Protein AF-0000000071055817 (afdb_homodimer)

InterPro domains:
  IPR031751 Protein of unknown function DUF4735 [PF15882] (80-366)
  IPR031751 Protein of unknown function DUF4735 [PTHR33539] (13-368)

Structure (mmCIF, N/CA/C/O backbone):
data_AF-0000000071055817-model_v1
#
loop_
_entity.id
_entity.type
_entity.pdbx_description
1 polymer 'Uncharacterized protein'
#
loop_
_atom_site.group_PDB
_atom_site.id
_atom_site.type_symbol
_atom_site.label_atom_id
_atom_site.label_alt_id
_atom_site.label_comp_id
_atom_site.label_asym_id
_atom_site.label_entity_id
_atom_site.label_seq_id
_atom_site.pdbx_PDB_ins_code
_atom_site.Cartn_x
_atom_site.Cartn_y
_atom_site.Cartn_z
_atom_site.occupancy
_atom_site.B_iso_or_equiv
_atom_site.auth_seq_id
_atom_site.auth_comp_id
_atom_site.auth_asym_id
_atom_site.auth_atom_id
_atom_site.pdbx_PDB_model_num
ATOM 1 N N . MET A 1 1 ? -11.992 -54.531 26.328 1 23.17 1 MET A N 1
ATOM 2 C CA . MET A 1 1 ? -11.922 -55.438 25.188 1 23.17 1 MET A CA 1
ATOM 3 C C . MET A 1 1 ? -11.516 -54.688 23.922 1 23.17 1 MET A C 1
ATOM 5 O O . MET A 1 1 ? -12.211 -53.781 23.484 1 23.17 1 MET A O 1
ATOM 9 N N . PHE A 1 2 ? -10.172 -54.469 23.734 1 25.16 2 PHE A N 1
ATOM 10 C CA . PHE A 1 2 ? -9.133 -53.594 23.203 1 25.16 2 PHE A CA 1
ATOM 11 C C . PHE A 1 2 ? -8.953 -53.844 21.703 1 25.16 2 PHE A C 1
ATOM 13 O O . PHE A 1 2 ? -8.266 -54.781 21.297 1 25.16 2 PHE A O 1
ATOM 20 N N . GLY A 1 3 ? -10.148 -53.875 20.969 1 24.45 3 GLY A N 1
ATOM 21 C CA . GLY A 1 3 ? -10.211 -54.312 19.578 1 24.45 3 GLY A CA 1
ATOM 22 C C . GLY A 1 3 ? -9.18 -53.688 18.688 1 24.45 3 GLY A C 1
ATOM 23 O O . GLY A 1 3 ? -8.766 -52.531 18.938 1 24.45 3 GLY A O 1
ATOM 24 N N . GLY A 1 4 ? -8.32 -54.438 17.984 1 23.02 4 GLY A N 1
ATOM 25 C CA . GLY A 1 4 ? -7.145 -54.406 17.125 1 23.02 4 GLY A CA 1
ATOM 26 C C . GLY A 1 4 ? -7.328 -53.562 15.883 1 23.02 4 GLY A C 1
ATOM 27 O O . GLY A 1 4 ? -8.289 -53.75 15.125 1 23.02 4 GLY A O 1
ATOM 28 N N . PHE A 1 5 ? -7.012 -52.188 15.914 1 24.34 5 PHE A N 1
ATOM 29 C CA . PHE A 1 5 ? -7.047 -51.156 14.906 1 24.34 5 PHE A CA 1
ATOM 30 C C . PHE A 1 5 ? -6.184 -51.531 13.711 1 24.34 5 PHE A C 1
ATOM 32 O O . PHE A 1 5 ? -4.961 -51.594 13.812 1 24.34 5 PHE A O 1
ATOM 39 N N . ARG A 1 6 ? -6.641 -52.469 12.758 1 22.75 6 ARG A N 1
ATOM 40 C CA . ARG A 1 6 ? -5.953 -52.969 11.578 1 22.75 6 ARG A CA 1
ATOM 41 C C . ARG A 1 6 ? -5.531 -51.844 10.656 1 22.75 6 ARG A C 1
ATOM 43 O O . ARG A 1 6 ? -6.332 -50.969 10.352 1 22.75 6 ARG A O 1
ATOM 50 N N . VAL A 1 7 ? -4.23 -51.531 10.57 1 23.11 7 VAL A N 1
ATOM 51 C CA . VAL A 1 7 ? -3.373 -50.594 9.844 1 23.11 7 VAL A CA 1
ATOM 52 C C . VAL A 1 7 ? -3.43 -50.906 8.352 1 23.11 7 VAL A C 1
ATOM 54 O O . VAL A 1 7 ? -3.062 -52 7.918 1 23.11 7 VAL A O 1
ATOM 57 N N . CYS A 1 8 ? -4.605 -50.688 7.676 1 22.11 8 CYS A N 1
ATOM 58 C CA . CYS A 1 8 ? -4.715 -51.062 6.273 1 22.11 8 CYS A CA 1
ATOM 59 C C . CYS A 1 8 ? -3.592 -50.469 5.445 1 22.11 8 CYS A C 1
ATOM 61 O O . CYS A 1 8 ? -3.318 -49.25 5.555 1 22.11 8 CYS A O 1
ATOM 63 N N . PRO A 1 9 ? -2.605 -51.25 4.922 1 22.38 9 PRO A N 1
ATOM 64 C CA . PRO A 1 9 ? -1.41 -50.938 4.141 1 22.38 9 PRO A CA 1
ATOM 65 C C . PRO A 1 9 ? -1.743 -50.312 2.791 1 22.38 9 PRO A C 1
ATOM 67 O O . PRO A 1 9 ? -2.326 -50.969 1.926 1 22.38 9 PRO A O 1
ATOM 70 N N . PHE A 1 10 ? -2.572 -49.25 2.652 1 22.31 10 PHE A N 1
ATOM 71 C CA . PHE A 1 10 ? -3.031 -48.844 1.332 1 22.31 10 PHE A CA 1
ATOM 72 C C . PHE A 1 10 ? -1.854 -48.438 0.444 1 22.31 10 PHE A C 1
ATOM 74 O O . PHE A 1 10 ? -1.043 -47.594 0.815 1 22.31 10 PHE A O 1
ATOM 81 N N . ARG A 1 11 ? -1.288 -49.375 -0.428 1 20.69 11 ARG A N 1
ATOM 82 C CA . ARG A 1 11 ? -0.25 -49.25 -1.448 1 20.69 11 ARG A CA 1
ATOM 83 C C . ARG A 1 11 ? -0.652 -48.281 -2.531 1 20.69 11 ARG A C 1
ATOM 85 O O . ARG A 1 11 ? -1.635 -48.5 -3.246 1 20.69 11 ARG A O 1
ATOM 92 N N . PHE A 1 12 ? -0.725 -46.969 -2.326 1 21.2 12 PHE A N 1
ATOM 93 C CA . PHE A 1 12 ? -1.129 -45.969 -3.293 1 21.2 12 PHE A CA 1
ATOM 94 C C . PHE A 1 12 ? -0.151 -45.906 -4.461 1 21.2 12 PHE A C 1
ATOM 96 O O . PHE A 1 12 ? 1.01 -45.531 -4.285 1 21.2 12 PHE A O 1
ATOM 103 N N . LEU A 1 13 ? -0.209 -46.781 -5.531 1 19.81 13 LEU A N 1
ATOM 104 C CA . LEU A 1 13 ? 0.629 -46.781 -6.727 1 19.81 13 LEU A CA 1
ATOM 105 C C . LEU A 1 13 ? 0.339 -45.562 -7.594 1 19.81 13 LEU A C 1
ATOM 107 O O . LEU A 1 13 ? -0.681 -45.5 -8.281 1 19.81 13 LEU A O 1
ATOM 111 N N . VAL A 1 14 ? 0.156 -44.406 -7.168 1 21.75 14 VAL A N 1
ATOM 112 C CA . VAL A 1 14 ? -0.177 -43.312 -8.094 1 21.75 14 VAL A CA 1
ATOM 113 C C . VAL A 1 14 ? 0.923 -43.188 -9.141 1 21.75 14 VAL A C 1
ATOM 115 O O . VAL A 1 14 ? 2.078 -42.906 -8.805 1 21.75 14 VAL A O 1
ATOM 118 N N . CYS A 1 15 ? 0.878 -43.938 -10.266 1 19.73 15 CYS A N 1
ATOM 119 C CA . CYS A 1 15 ? 1.77 -43.906 -11.422 1 19.73 15 CYS A CA 1
ATOM 120 C C . CYS A 1 15 ? 1.928 -42.5 -11.969 1 19.73 15 CYS A C 1
ATOM 122 O O . CYS A 1 15 ? 0.955 -41.75 -12.039 1 19.73 15 CYS A O 1
ATOM 124 N N . LEU A 1 16 ? 3.137 -41.875 -12.086 1 24.98 16 LEU A N 1
ATOM 125 C CA . LEU A 1 16 ? 3.947 -40.75 -12.555 1 24.98 16 LEU A CA 1
ATOM 126 C C . LEU A 1 16 ? 3.773 -40.562 -14.062 1 24.98 16 LEU A C 1
ATOM 128 O O . LEU A 1 16 ? 4.387 -41.25 -14.859 1 24.98 16 LEU A O 1
ATOM 132 N N . PHE A 1 17 ? 2.516 -40.5 -14.633 1 23.92 17 PHE A N 1
ATOM 133 C CA . PHE A 1 17 ? 2.543 -40.5 -16.094 1 23.92 17 PHE A CA 1
ATOM 134 C C . PHE A 1 17 ? 3.025 -39.125 -16.594 1 23.92 17 PHE A C 1
ATOM 136 O O . PHE A 1 17 ? 2.303 -38.125 -16.516 1 23.92 17 PHE A O 1
ATOM 143 N N . CYS A 1 18 ? 4.258 -38.656 -16.5 1 26.16 18 CYS A N 1
ATOM 144 C CA . CYS A 1 18 ? 4.781 -37.562 -17.297 1 26.16 18 CYS A CA 1
ATOM 145 C C . CYS A 1 18 ? 4.398 -37.719 -18.766 1 26.16 18 CYS A C 1
ATOM 147 O O . CYS A 1 18 ? 4.465 -38.844 -19.312 1 26.16 18 CYS A O 1
ATOM 149 N N . VAL A 1 19 ? 3.498 -37.125 -19.281 1 28.31 19 VAL A N 1
ATOM 150 C CA . VAL A 1 19 ? 3.074 -37.125 -20.688 1 28.31 19 VAL A CA 1
ATOM 151 C C . VAL A 1 19 ? 4.289 -37.312 -21.594 1 28.31 19 VAL A C 1
ATOM 153 O O . VAL A 1 19 ? 5.16 -36.469 -21.656 1 28.31 19 VAL A O 1
ATOM 156 N N . VAL A 1 20 ? 4.777 -38.594 -21.594 1 26.92 20 VAL A N 1
ATOM 157 C CA . VAL A 1 20 ? 5.746 -38.844 -22.656 1 26.92 20 VAL A CA 1
ATOM 158 C C . VAL A 1 20 ? 5.082 -38.688 -24.016 1 26.92 20 VAL A C 1
ATOM 160 O O . VAL A 1 20 ? 4.219 -39.469 -24.406 1 26.92 20 VAL A O 1
ATOM 163 N N . LEU A 1 21 ? 4.773 -37.469 -24.438 1 27.97 21 LEU A N 1
ATOM 164 C CA . LEU A 1 21 ? 4.398 -37.312 -25.828 1 27.97 21 LEU A CA 1
ATOM 165 C C . LEU A 1 21 ? 5.324 -38.094 -26.75 1 27.97 21 LEU A C 1
ATOM 167 O O . LEU A 1 21 ? 6.516 -38.219 -26.469 1 27.97 21 LEU A O 1
ATOM 171 N N . SER A 1 22 ? 4.848 -39.188 -27.328 1 24.48 22 SER A N 1
ATOM 172 C CA . SER A 1 22 ? 5.559 -40 -28.328 1 24.48 22 SER A CA 1
ATOM 173 C C . SER A 1 22 ? 6.426 -39.125 -29.234 1 24.48 22 SER A C 1
ATOM 175 O O . SER A 1 22 ? 6.066 -38 -29.531 1 24.48 22 SER A O 1
ATOM 177 N N . PRO A 1 23 ? 7.684 -39.594 -29.422 1 26.95 23 PRO A N 1
ATOM 178 C CA . PRO A 1 23 ? 8.742 -38.906 -30.188 1 26.95 23 PRO A CA 1
ATOM 179 C C . PRO A 1 23 ? 8.32 -38.594 -31.609 1 26.95 23 PRO A C 1
ATOM 181 O O . PRO A 1 23 ? 9.172 -38.406 -32.5 1 26.95 23 PRO A O 1
ATOM 184 N N . LYS A 1 24 ? 7.035 -38.594 -32 1 29.42 24 LYS A N 1
ATOM 185 C CA . LYS A 1 24 ? 7.016 -38.5 -33.438 1 29.42 24 LYS A CA 1
ATOM 186 C C . LYS A 1 24 ? 8.062 -37.531 -33.969 1 29.42 24 LYS A C 1
ATOM 188 O O . LYS A 1 24 ? 8.68 -36.781 -33.188 1 29.42 24 LYS A O 1
ATOM 193 N N . GLN A 1 25 ? 7.777 -37.094 -35.312 1 24.98 25 GLN A N 1
ATOM 194 C CA . GLN A 1 25 ? 8.609 -36.406 -36.312 1 24.98 25 GLN A CA 1
ATOM 195 C C . GLN A 1 25 ? 9.125 -35.062 -35.781 1 24.98 25 GLN A C 1
ATOM 197 O O . GLN A 1 25 ? 8.391 -34.344 -35.125 1 24.98 25 GLN A O 1
ATOM 202 N N . LEU A 1 26 ? 10.461 -35.062 -35.562 1 23.31 26 LEU A N 1
ATOM 203 C CA . LEU A 1 26 ? 11.242 -33.844 -35.375 1 23.31 26 LEU A CA 1
ATOM 204 C C . LEU A 1 26 ? 10.688 -32.719 -36.219 1 23.31 26 LEU A C 1
ATOM 206 O O . LEU A 1 26 ? 10.867 -32.688 -37.438 1 23.31 26 LEU A O 1
ATOM 210 N N . VAL A 1 27 ? 9.461 -32.5 -36.094 1 22.73 27 VAL A N 1
ATOM 211 C CA . VAL A 1 27 ? 9.164 -31.328 -36.906 1 22.73 27 VAL A CA 1
ATOM 212 C C . VAL A 1 27 ? 10.156 -30.219 -36.562 1 22.73 27 VAL A C 1
ATOM 214 O O . VAL A 1 27 ? 10.258 -29.797 -35.406 1 22.73 27 VAL A O 1
ATOM 217 N N . VAL A 1 28 ? 11.312 -30.25 -37.25 1 22.22 28 VAL A N 1
ATOM 218 C CA . VAL A 1 28 ? 12.164 -29.062 -37.344 1 22.22 28 VAL A CA 1
ATOM 219 C C . VAL A 1 28 ? 11.305 -27.812 -37.469 1 22.22 28 VAL A C 1
ATOM 221 O O . VAL A 1 28 ? 10.695 -27.578 -38.5 1 22.22 28 VAL A O 1
ATOM 224 N N . ALA A 1 29 ? 10.539 -27.656 -36.531 1 24.8 29 ALA A N 1
ATOM 225 C CA . ALA A 1 29 ? 9.93 -26.328 -36.656 1 24.8 29 ALA A CA 1
ATOM 226 C C . ALA A 1 29 ? 10.977 -25.281 -37 1 24.8 29 ALA A C 1
ATOM 228 O O . ALA A 1 29 ? 11.953 -25.078 -36.281 1 24.8 29 ALA A O 1
ATOM 229 N N . HIS A 1 30 ? 11.32 -25.203 -38.281 1 24.94 30 HIS A N 1
ATOM 230 C CA . HIS A 1 30 ? 12 -24 -38.75 1 24.94 30 HIS A CA 1
ATOM 231 C C . HIS A 1 30 ? 11.477 -22.766 -38 1 24.94 30 HIS A C 1
ATOM 233 O O . HIS A 1 30 ? 10.336 -22.359 -38.219 1 24.94 30 HIS A O 1
ATOM 239 N N . TRP A 1 31 ? 11.82 -22.844 -36.75 1 23.92 31 TRP A N 1
ATOM 240 C CA . TRP A 1 31 ? 11.562 -21.578 -36.094 1 23.92 31 TRP A CA 1
ATOM 241 C C . TRP A 1 31 ? 11.938 -20.406 -37 1 23.92 31 TRP A C 1
ATOM 243 O O . TRP A 1 31 ? 13.086 -20.297 -37.438 1 23.92 31 TRP A O 1
ATOM 253 N N . GLN A 1 32 ? 11.125 -20.203 -37.969 1 23.27 32 GLN A N 1
ATOM 254 C CA . GLN A 1 32 ? 11.352 -18.922 -38.656 1 23.27 32 GLN A CA 1
ATOM 255 C C . GLN A 1 32 ? 11.867 -17.859 -37.688 1 23.27 32 GLN A C 1
ATOM 257 O O . GLN A 1 32 ? 11.539 -17.891 -36.469 1 23.27 32 GLN A O 1
ATOM 262 N N . GLU A 1 33 ? 13.023 -17.344 -38 1 24.67 33 GLU A N 1
ATOM 263 C CA . GLU A 1 33 ? 13.617 -16.156 -37.406 1 24.67 33 GLU A CA 1
ATOM 264 C C . GLU A 1 33 ? 12.555 -15.289 -36.719 1 24.67 33 GLU A C 1
ATOM 266 O O . GLU A 1 33 ? 11.531 -14.969 -37.344 1 24.67 33 GLU A O 1
ATOM 271 N N . SER A 1 34 ? 12.43 -15.562 -35.531 1 23.88 34 SER A N 1
ATOM 272 C CA . SER A 1 34 ? 11.633 -14.594 -34.781 1 23.88 34 SER A CA 1
ATOM 273 C C . SER A 1 34 ? 11.836 -13.18 -35.312 1 23.88 34 SER A C 1
ATOM 275 O O . SER A 1 34 ? 12.969 -12.711 -35.406 1 23.88 34 SER A O 1
ATOM 277 N N . VAL A 1 35 ? 11.141 -12.844 -36.25 1 24.98 35 VAL A N 1
ATOM 278 C CA . VAL A 1 35 ? 11.141 -11.438 -36.656 1 24.98 35 VAL A CA 1
ATOM 279 C C . VAL A 1 35 ? 11.25 -10.547 -35.438 1 24.98 35 VAL A C 1
ATOM 281 O O . VAL A 1 35 ? 10.375 -10.562 -34.562 1 24.98 35 VAL A O 1
ATOM 284 N N . LEU A 1 36 ? 12.453 -10.367 -34.906 1 25.12 36 LEU A N 1
ATOM 285 C CA . LEU A 1 36 ? 12.68 -9.172 -34.094 1 25.12 36 LEU A CA 1
ATOM 286 C C . LEU A 1 36 ? 11.766 -8.031 -34.531 1 25.12 36 LEU A C 1
ATOM 288 O O . LEU A 1 36 ? 11.992 -7.414 -35.562 1 25.12 36 LEU A O 1
ATOM 292 N N . VAL A 1 37 ? 10.57 -8.289 -34.375 1 26.62 37 VAL A N 1
ATOM 293 C CA . VAL A 1 37 ? 9.867 -7.039 -34.625 1 26.62 37 VAL A CA 1
ATOM 294 C C . VAL A 1 37 ? 10.484 -5.914 -33.812 1 26.62 37 VAL A C 1
ATOM 296 O O . VAL A 1 37 ? 10.414 -5.926 -32.594 1 26.62 37 VAL A O 1
ATOM 299 N N . THR A 1 38 ? 11.695 -5.598 -34.062 1 27.77 38 THR A N 1
ATOM 300 C CA . THR A 1 38 ? 12.055 -4.242 -33.656 1 27.77 38 THR A CA 1
ATOM 301 C C . THR A 1 38 ? 10.828 -3.334 -33.656 1 27.77 38 THR A C 1
ATOM 303 O O . THR A 1 38 ? 10.266 -3.055 -34.719 1 27.77 38 THR A O 1
ATOM 306 N N . VAL A 1 39 ? 10.109 -3.512 -32.625 1 28.64 39 VAL A N 1
ATOM 307 C CA . VAL A 1 39 ? 9.062 -2.496 -32.594 1 28.64 39 VAL A CA 1
ATOM 308 C C . VAL A 1 39 ? 9.688 -1.108 -32.719 1 28.64 39 VAL A C 1
ATOM 310 O O . VAL A 1 39 ? 10.391 -0.647 -31.828 1 28.64 39 VAL A O 1
ATOM 313 N N . GLU A 1 40 ? 10.406 -0.858 -33.719 1 30.83 40 GLU A N 1
ATOM 314 C CA . GLU A 1 40 ? 10.555 0.565 -34 1 30.83 40 GLU A CA 1
ATOM 315 C C . GLU A 1 40 ? 9.344 1.358 -33.531 1 30.83 40 GLU A C 1
ATOM 317 O O . GLU A 1 40 ? 8.211 0.879 -33.594 1 30.83 40 GLU A O 1
ATOM 322 N N . PRO A 1 41 ? 9.469 2.254 -32.625 1 37.31 41 PRO A N 1
ATOM 323 C CA . PRO A 1 41 ? 8.344 3.158 -32.375 1 37.31 41 PRO A CA 1
ATOM 324 C C . PRO A 1 41 ? 7.418 3.303 -33.594 1 37.31 41 PRO A C 1
ATOM 326 O O . PRO A 1 41 ? 6.758 4.332 -33.75 1 37.31 41 PRO A O 1
ATOM 329 N N . GLN A 1 42 ? 7.559 2.424 -34.562 1 35.88 42 GLN A N 1
ATOM 330 C CA . GLN A 1 42 ? 6.93 2.59 -35.875 1 35.88 42 GLN A CA 1
ATOM 331 C C . GLN A 1 42 ? 5.414 2.701 -35.75 1 35.88 42 GLN A C 1
ATOM 333 O O . GLN A 1 42 ? 4.84 2.291 -34.719 1 35.88 42 GLN A O 1
ATOM 338 N N . ASN A 1 43 ? 4.637 2.912 -36.875 1 42.41 43 ASN A N 1
ATOM 339 C CA . ASN A 1 43 ? 3.264 3.107 -37.312 1 42.41 43 ASN A CA 1
ATOM 340 C C . ASN A 1 43 ? 2.371 1.938 -36.938 1 42.41 43 ASN A C 1
ATOM 342 O O . ASN A 1 43 ? 2.234 0.97 -37.688 1 42.41 43 ASN A O 1
ATOM 346 N N . THR A 1 44 ? 2.42 1.597 -35.688 1 56.34 44 THR A N 1
ATOM 347 C CA . THR A 1 44 ? 1.383 0.623 -35.344 1 56.34 44 THR A CA 1
ATOM 348 C C . THR A 1 44 ? 0.07 0.977 -36.062 1 56.34 44 THR A C 1
ATOM 350 O O . THR A 1 44 ? -0.433 2.094 -35.906 1 56.34 44 THR A O 1
ATOM 353 N N . PRO A 1 45 ? -0.357 0.204 -36.969 1 67.88 45 PRO A N 1
ATOM 354 C CA . PRO A 1 45 ? -1.565 0.573 -37.688 1 67.88 45 PRO A CA 1
ATOM 355 C C . PRO A 1 45 ? -2.766 0.82 -36.781 1 67.88 45 PRO A C 1
ATOM 357 O O . PRO A 1 45 ? -2.865 0.218 -35.719 1 67.88 45 PRO A O 1
ATOM 360 N N . VAL A 1 46 ? -3.473 1.727 -37 1 68 46 VAL A N 1
ATOM 361 C CA . VAL A 1 46 ? -4.684 2.17 -36.344 1 68 46 VAL A CA 1
ATOM 362 C C . VAL A 1 46 ? -5.562 0.966 -36 1 68 46 VAL A C 1
ATOM 364 O O . VAL A 1 46 ? -6.059 0.842 -34.875 1 68 46 VAL A O 1
ATOM 367 N N . PRO A 1 47 ? -5.484 -0.002 -36.875 1 79.88 47 PRO A N 1
ATOM 368 C CA . PRO A 1 47 ? -6.348 -1.146 -36.562 1 79.88 47 PRO A CA 1
ATOM 369 C C . PRO A 1 47 ? -5.84 -1.978 -35.406 1 79.88 47 PRO A C 1
ATOM 371 O O . PRO A 1 47 ? -6.637 -2.525 -34.625 1 79.88 47 PRO A O 1
ATOM 374 N N . TYR A 1 48 ? -4.57 -1.976 -35.188 1 83.5 48 TYR A N 1
ATOM 375 C CA . TYR A 1 48 ? -3.992 -2.76 -34.094 1 83.5 48 TYR A CA 1
ATOM 376 C C . TYR A 1 48 ? -4.281 -2.117 -32.75 1 83.5 48 TYR A C 1
ATOM 378 O O . TYR A 1 48 ? -4.695 -2.797 -31.812 1 83.5 48 TYR A O 1
ATOM 386 N N . LEU A 1 49 ? -4.18 -0.868 -32.719 1 86.38 49 LEU A N 1
ATOM 387 C CA . LEU A 1 49 ? -4.406 -0.162 -31.453 1 86.38 49 LEU A CA 1
ATOM 388 C C . LEU A 1 49 ? -5.879 -0.22 -31.062 1 86.38 49 LEU A C 1
ATOM 390 O O . LEU A 1 49 ? -6.203 -0.303 -29.875 1 86.38 49 LEU A O 1
ATOM 394 N N . ASP A 1 50 ? -6.684 -0.204 -32 1 89.81 50 ASP A N 1
ATOM 395 C CA . ASP A 1 50 ? -8.109 -0.328 -31.719 1 89.81 50 ASP A CA 1
ATOM 396 C C . ASP A 1 50 ? -8.445 -1.718 -31.188 1 89.81 50 ASP A C 1
ATOM 398 O O . ASP A 1 50 ? -9.273 -1.857 -30.281 1 89.81 50 ASP A O 1
ATOM 402 N N . HIS A 1 51 ? -7.789 -2.643 -31.812 1 92.06 51 HIS A N 1
ATOM 403 C CA . HIS A 1 51 ? -7.984 -4.004 -31.312 1 92.06 51 HIS A CA 1
ATOM 404 C C . HIS A 1 51 ? -7.52 -4.141 -29.875 1 92.06 51 HIS A C 1
ATOM 406 O O . HIS A 1 51 ? -8.188 -4.781 -29.062 1 92.06 51 HIS A O 1
ATOM 412 N N . ILE A 1 52 ? -6.461 -3.547 -29.531 1 93.94 52 ILE A N 1
ATOM 413 C CA . ILE A 1 52 ? -5.922 -3.58 -28.172 1 93.94 52 ILE A CA 1
ATOM 414 C C . ILE A 1 52 ? -6.891 -2.891 -27.219 1 93.94 52 ILE A C 1
ATOM 416 O O . ILE A 1 52 ? -7.105 -3.359 -26.094 1 93.94 52 ILE A O 1
ATOM 420 N N . LYS A 1 53 ? -7.48 -1.839 -27.656 1 94.38 53 LYS A N 1
ATOM 421 C CA . LYS A 1 53 ? -8.445 -1.132 -26.812 1 94.38 53 LYS A CA 1
ATOM 422 C C . LYS A 1 53 ? -9.664 -2.004 -26.516 1 94.38 53 LYS A C 1
ATOM 424 O O . LYS A 1 53 ? -10.164 -2.023 -25.391 1 94.38 53 LYS A O 1
ATOM 429 N N . ASP A 1 54 ? -10.078 -2.717 -27.531 1 95.25 54 ASP A N 1
ATOM 430 C CA . ASP A 1 54 ? -11.203 -3.629 -27.328 1 95.25 54 ASP A CA 1
ATOM 431 C C . ASP A 1 54 ? -10.852 -4.734 -26.344 1 95.25 54 ASP A C 1
ATOM 433 O O . ASP A 1 54 ? -11.656 -5.07 -25.469 1 95.25 54 ASP A O 1
ATOM 437 N N . LEU A 1 55 ? -9.68 -5.23 -26.516 1 96.44 55 LEU A N 1
ATOM 438 C CA . LEU A 1 55 ? -9.234 -6.301 -25.625 1 96.44 55 LEU A CA 1
ATOM 439 C C . LEU A 1 55 ? -9.031 -5.777 -24.219 1 96.44 55 LEU A C 1
ATOM 441 O O . LEU A 1 55 ? -9.266 -6.5 -23.234 1 96.44 55 LEU A O 1
ATOM 445 N N . LEU A 1 56 ? -8.617 -4.578 -24.125 1 97.38 56 LEU A N 1
ATOM 446 C CA . LEU A 1 56 ? -8.469 -3.951 -22.828 1 97.38 56 LEU A CA 1
ATOM 447 C C . LEU A 1 56 ? -9.805 -3.881 -22.094 1 97.38 56 LEU A C 1
ATOM 449 O O . LEU A 1 56 ? -9.898 -4.238 -20.922 1 97.38 56 LEU A O 1
ATOM 453 N N . ASN A 1 57 ? -10.82 -3.475 -22.797 1 96.75 57 ASN A N 1
ATOM 454 C CA . ASN A 1 57 ? -12.148 -3.422 -22.203 1 96.75 57 ASN A CA 1
ATOM 455 C C . ASN A 1 57 ? -12.641 -4.812 -21.797 1 96.75 57 ASN A C 1
ATOM 457 O O . ASN A 1 57 ? -13.227 -4.988 -20.734 1 96.75 57 ASN A O 1
ATOM 461 N N . ALA A 1 58 ? -12.367 -5.75 -22.656 1 97.56 58 ALA A N 1
ATOM 462 C CA . ALA A 1 58 ? -12.805 -7.117 -22.391 1 97.56 58 ALA A CA 1
ATOM 463 C C . ALA A 1 58 ? -12.117 -7.688 -21.156 1 97.56 58 ALA A C 1
ATOM 465 O O . ALA A 1 58 ? -12.75 -8.367 -20.344 1 97.56 58 ALA A O 1
ATOM 466 N N . VAL A 1 59 ? -10.844 -7.445 -21.078 1 98.38 59 VAL A N 1
ATOM 467 C CA . VAL A 1 59 ? -10.109 -8.016 -19.953 1 98.38 59 VAL A CA 1
ATOM 468 C C . VAL A 1 59 ? -10.508 -7.309 -18.672 1 98.38 59 VAL A C 1
ATOM 470 O O . VAL A 1 59 ? -10.578 -7.934 -17.609 1 98.38 59 VAL A O 1
ATOM 473 N N . ILE A 1 60 ? -10.781 -6.039 -18.672 1 98.25 60 ILE A N 1
ATOM 474 C CA . ILE A 1 60 ? -11.266 -5.301 -17.516 1 98.25 60 ILE A CA 1
ATOM 475 C C . ILE A 1 60 ? -12.594 -5.902 -17.031 1 98.25 60 ILE A C 1
ATOM 477 O O . ILE A 1 60 ? -12.781 -6.141 -15.844 1 98.25 60 ILE A O 1
ATOM 481 N N . ASP A 1 61 ? -13.43 -6.164 -17.953 1 97.88 61 ASP A N 1
ATOM 482 C CA . ASP A 1 61 ? -14.711 -6.789 -17.641 1 97.88 61 ASP A CA 1
ATOM 483 C C . ASP A 1 61 ? -14.5 -8.172 -17.016 1 97.88 61 ASP A C 1
ATOM 485 O O . ASP A 1 61 ? -15.164 -8.523 -16.031 1 97.88 61 ASP A O 1
ATOM 489 N N . GLY A 1 62 ? -13.617 -8.961 -17.609 1 98.19 62 GLY A N 1
ATOM 490 C CA . GLY A 1 62 ? -13.32 -10.273 -17.078 1 98.19 62 GLY A CA 1
ATOM 491 C C . GLY A 1 62 ? -12.797 -10.234 -15.656 1 98.19 62 GLY A C 1
ATOM 492 O O . GLY A 1 62 ? -13.227 -11.023 -14.805 1 98.19 62 GLY A O 1
ATOM 493 N N . ILE A 1 63 ? -11.906 -9.32 -15.367 1 98.62 63 ILE A N 1
ATOM 494 C CA . ILE A 1 63 ? -11.328 -9.156 -14.039 1 98.62 63 ILE A CA 1
ATOM 495 C C . ILE A 1 63 ? -12.414 -8.75 -13.047 1 98.62 63 ILE A C 1
ATOM 497 O O . ILE A 1 63 ? -12.508 -9.312 -11.953 1 98.62 63 ILE A O 1
ATOM 501 N N . GLU A 1 64 ? -13.234 -7.824 -13.438 1 97.75 64 GLU A N 1
ATOM 502 C CA . GLU A 1 64 ? -14.305 -7.348 -12.562 1 97.75 64 GLU A CA 1
ATOM 503 C C . GLU A 1 64 ? -15.281 -8.469 -12.227 1 97.75 64 GLU A C 1
ATOM 505 O O . GLU A 1 64 ? -15.711 -8.594 -11.078 1 97.75 64 GLU A O 1
ATOM 510 N N . ARG A 1 65 ? -15.625 -9.266 -13.156 1 97.19 65 ARG A N 1
ATOM 511 C CA . ARG A 1 65 ? -16.547 -10.375 -12.922 1 97.19 65 ARG A CA 1
ATOM 512 C C . ARG A 1 65 ? -15.938 -11.391 -11.961 1 97.19 65 ARG A C 1
ATOM 514 O O . ARG A 1 65 ? -16.625 -11.906 -11.078 1 97.19 65 ARG A O 1
ATOM 521 N N . THR A 1 66 ? -14.695 -11.664 -12.172 1 97.06 66 THR A N 1
ATOM 522 C CA . THR A 1 66 ? -14.031 -12.617 -11.289 1 97.06 66 THR A CA 1
ATOM 523 C C . THR A 1 66 ? -13.969 -12.078 -9.867 1 97.06 66 THR A C 1
ATOM 525 O O . THR A 1 66 ? -14.266 -12.789 -8.906 1 97.06 66 THR A O 1
ATOM 528 N N . LEU A 1 67 ? -13.586 -10.852 -9.695 1 97.5 67 LEU A N 1
ATOM 529 C CA . LEU A 1 67 ? -13.492 -10.25 -8.367 1 97.5 67 LEU A CA 1
ATOM 530 C C . LEU A 1 67 ? -14.859 -10.203 -7.695 1 97.5 67 LEU A C 1
ATOM 532 O O . LEU A 1 67 ? -14.977 -10.469 -6.496 1 97.5 67 LEU A O 1
ATOM 536 N N . THR A 1 68 ? -15.852 -9.82 -8.43 1 96.5 68 THR A N 1
ATOM 537 C CA . THR A 1 68 ? -17.203 -9.781 -7.895 1 96.5 68 THR A CA 1
ATOM 538 C C . THR A 1 68 ? -17.641 -11.172 -7.438 1 96.5 68 THR A C 1
ATOM 540 O O . THR A 1 68 ? -18.234 -11.32 -6.367 1 96.5 68 THR A O 1
ATOM 543 N N . PHE A 1 69 ? -17.359 -12.18 -8.227 1 95.44 69 PHE A N 1
ATOM 544 C CA . PHE A 1 69 ? -17.672 -13.555 -7.859 1 95.44 69 PHE A CA 1
ATOM 545 C C . PHE A 1 69 ? -16.984 -13.938 -6.551 1 95.44 69 PHE A C 1
ATOM 547 O O . PHE A 1 69 ? -17.609 -14.5 -5.652 1 95.44 69 PHE A O 1
ATOM 554 N N . LEU A 1 70 ? -15.711 -13.656 -6.477 1 94.56 70 LEU A N 1
ATOM 555 C CA . LEU A 1 70 ? -14.945 -14.008 -5.285 1 94.56 70 LEU A CA 1
ATOM 556 C C . LEU A 1 70 ? -15.492 -13.281 -4.059 1 94.56 70 LEU A C 1
ATOM 558 O O . LEU A 1 70 ? -15.578 -13.867 -2.975 1 94.56 70 LEU A O 1
ATOM 562 N N . LEU A 1 71 ? -15.812 -12.055 -4.219 1 95.06 71 LEU A N 1
ATOM 563 C CA . LEU A 1 71 ? -16.344 -11.281 -3.105 1 95.06 71 LEU A CA 1
ATOM 564 C C . LEU A 1 71 ? -17.672 -11.859 -2.625 1 95.06 71 LEU A C 1
ATOM 566 O O . LEU A 1 71 ? -17.891 -11.977 -1.419 1 95.06 71 LEU A O 1
ATOM 570 N N . ASN A 1 72 ? -18.516 -12.242 -3.545 1 93.25 72 ASN A N 1
ATOM 571 C CA . ASN A 1 72 ? -19.828 -12.797 -3.211 1 93.25 72 ASN A CA 1
ATOM 572 C C . ASN A 1 72 ? -19.703 -14.164 -2.551 1 93.25 72 ASN A C 1
ATOM 574 O O . ASN A 1 72 ? -20.625 -14.625 -1.881 1 93.25 72 ASN A O 1
ATOM 578 N N . ASN A 1 73 ? -18.594 -14.836 -2.76 1 91.62 73 ASN A N 1
ATOM 579 C CA . ASN A 1 73 ? -18.375 -16.172 -2.211 1 91.62 73 ASN A CA 1
ATOM 580 C C . ASN A 1 73 ? -17.172 -16.203 -1.276 1 91.62 73 ASN A C 1
ATOM 582 O O . ASN A 1 73 ? -16.469 -17.219 -1.21 1 91.62 73 ASN A O 1
ATOM 586 N N . VAL A 1 74 ? -16.906 -15.172 -0.618 1 91.06 74 VAL A N 1
ATOM 587 C CA . VAL A 1 74 ? -15.68 -14.992 0.145 1 91.06 74 VAL A CA 1
ATOM 588 C C . VAL A 1 74 ? -15.617 -16.016 1.28 1 91.06 74 VAL A C 1
ATOM 590 O O . VAL A 1 74 ? -14.531 -16.453 1.672 1 91.06 74 VAL A O 1
ATOM 593 N N . ASN A 1 75 ? -16.703 -16.484 1.771 1 88.25 75 ASN A N 1
ATOM 594 C CA . ASN A 1 75 ? -16.734 -17.438 2.881 1 88.25 75 ASN A CA 1
ATOM 595 C C . ASN A 1 75 ? -16.266 -18.812 2.443 1 88.25 75 ASN A C 1
ATOM 597 O O . ASN A 1 75 ? -15.977 -19.672 3.283 1 88.25 75 ASN A O 1
ATOM 601 N N . GLU A 1 76 ? -16.172 -18.984 1.163 1 83.81 76 GLU A N 1
ATOM 602 C CA . GLU A 1 76 ? -15.805 -20.297 0.64 1 83.81 76 GLU A CA 1
ATOM 603 C C . GLU A 1 76 ? -14.398 -20.281 0.051 1 83.81 76 GLU A C 1
ATOM 605 O O . GLU A 1 76 ? -13.914 -21.297 -0.442 1 83.81 76 GLU A O 1
ATOM 610 N N . ILE A 1 77 ? -13.797 -19.188 0.152 1 80.75 77 ILE A N 1
ATOM 611 C CA . ILE A 1 77 ? -12.508 -19.109 -0.515 1 80.75 77 ILE A CA 1
ATOM 612 C C . ILE A 1 77 ? -11.398 -19.484 0.465 1 80.75 77 ILE A C 1
ATOM 614 O O . ILE A 1 77 ? -11.586 -19.406 1.682 1 80.75 77 ILE A O 1
ATOM 618 N N . ASN A 1 78 ? -10.344 -20.062 -0.117 1 79.88 78 ASN A N 1
ATOM 619 C CA . ASN A 1 78 ? -9.125 -20.328 0.643 1 79.88 78 ASN A CA 1
ATOM 620 C C . ASN A 1 78 ? -8.047 -19.281 0.353 1 79.88 78 ASN A C 1
ATOM 622 O O . ASN A 1 78 ? -8.32 -18.25 -0.247 1 79.88 78 ASN A O 1
ATOM 626 N N . LEU A 1 79 ? -6.902 -19.531 0.893 1 77.81 79 LEU A N 1
ATOM 627 C CA . LEU A 1 79 ? -5.812 -18.578 0.772 1 77.81 79 LEU A CA 1
ATOM 628 C C . LEU A 1 79 ? -5.477 -18.312 -0.692 1 77.81 79 LEU A C 1
ATOM 630 O O . LEU A 1 79 ? -5.16 -17.188 -1.07 1 77.81 79 LEU A O 1
ATOM 634 N N . ASP A 1 80 ? -5.598 -19.297 -1.554 1 76.62 80 ASP A N 1
ATOM 635 C CA . ASP A 1 80 ? -5.328 -19.156 -2.982 1 76.62 80 ASP A CA 1
ATOM 636 C C . ASP A 1 80 ? -6.27 -18.141 -3.619 1 76.62 80 ASP A C 1
ATOM 638 O O . ASP A 1 80 ? -5.863 -17.375 -4.504 1 76.62 80 ASP A O 1
ATOM 642 N N . GLY A 1 81 ? -7.395 -18.188 -3.029 1 82.06 81 GLY A N 1
ATOM 643 C CA . GLY A 1 81 ? -8.398 -17.281 -3.566 1 82.06 81 GLY A CA 1
ATOM 644 C C . GLY A 1 81 ? -8.125 -15.82 -3.258 1 82.06 81 GLY A C 1
ATOM 645 O O . GLY A 1 81 ? -8.711 -14.93 -3.871 1 82.06 81 GLY A O 1
ATOM 646 N N . ILE A 1 82 ? -7.156 -15.617 -2.357 1 90.19 82 ILE A N 1
ATOM 647 C CA . ILE A 1 82 ? -6.895 -14.25 -1.939 1 90.19 82 ILE A CA 1
ATOM 648 C C . ILE A 1 82 ? -5.641 -13.727 -2.639 1 90.19 82 ILE A C 1
ATOM 650 O O . ILE A 1 82 ? -5.492 -12.523 -2.842 1 90.19 82 ILE A O 1
ATOM 654 N N . ILE A 1 83 ? -4.797 -14.594 -3.086 1 89.5 83 ILE A N 1
ATOM 655 C CA . ILE A 1 83 ? -3.527 -14.195 -3.684 1 89.5 83 ILE A CA 1
ATOM 656 C C . ILE A 1 83 ? -3.785 -13.453 -4.992 1 89.5 83 ILE A C 1
ATOM 658 O O . ILE A 1 83 ? -3.166 -12.422 -5.262 1 89.5 83 ILE A O 1
ATOM 662 N N . GLY A 1 84 ? -4.699 -14.031 -5.801 1 93.06 84 GLY A N 1
ATOM 663 C CA . GLY A 1 84 ? -5.043 -13.391 -7.062 1 93.06 84 GLY A CA 1
ATOM 664 C C . GLY A 1 84 ? -5.492 -11.953 -6.898 1 93.06 84 GLY A C 1
ATOM 665 O O .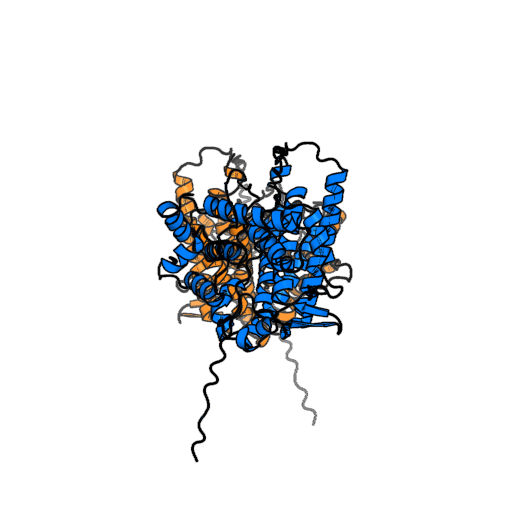 GLY A 1 84 ? -4.895 -11.039 -7.473 1 93.06 84 GLY A O 1
ATOM 666 N N . PRO A 1 85 ? -6.484 -11.781 -6.02 1 95.38 85 PRO A N 1
ATOM 667 C CA . PRO A 1 85 ? -6.949 -10.414 -5.77 1 95.38 85 PRO A CA 1
ATOM 668 C C . PRO A 1 85 ? -5.844 -9.5 -5.234 1 95.38 85 PRO A C 1
ATOM 670 O O . PRO A 1 85 ? -5.785 -8.32 -5.594 1 95.38 85 PRO A O 1
ATOM 673 N N . SER A 1 86 ? -4.996 -10.039 -4.441 1 93.88 86 SER A N 1
ATOM 674 C CA . SER A 1 86 ? -3.889 -9.25 -3.914 1 93.88 86 SER A CA 1
ATOM 675 C C . SER A 1 86 ? -2.943 -8.805 -5.027 1 93.88 86 SER A C 1
ATOM 677 O O . SER A 1 86 ? -2.453 -7.676 -5.02 1 93.88 86 SER A O 1
ATOM 679 N N . ASP A 1 87 ? -2.693 -9.68 -5.883 1 94.19 87 ASP A N 1
ATOM 680 C CA . ASP A 1 87 ? -1.857 -9.367 -7.039 1 94.19 87 ASP A CA 1
ATOM 681 C C . ASP A 1 87 ? -2.502 -8.281 -7.902 1 94.19 87 ASP A C 1
ATOM 683 O O . ASP A 1 87 ? -1.841 -7.324 -8.305 1 94.19 87 ASP A O 1
ATOM 687 N N . VAL A 1 88 ? -3.807 -8.461 -8.188 1 97 88 VAL A N 1
ATOM 688 C CA . VAL A 1 88 ? -4.543 -7.5 -9 1 97 88 VAL A CA 1
ATOM 689 C C . VAL A 1 88 ? -4.523 -6.129 -8.336 1 97 88 VAL A C 1
ATOM 691 O O . VAL A 1 88 ? -4.32 -5.109 -9 1 97 88 VAL A O 1
ATOM 694 N N . GLU A 1 89 ? -4.703 -6.129 -7.062 1 96.12 89 GLU A N 1
ATOM 695 C CA . GLU A 1 89 ? -4.688 -4.883 -6.301 1 96.12 89 GLU A CA 1
ATOM 696 C C . GLU A 1 89 ? -3.363 -4.145 -6.473 1 96.12 89 GLU A C 1
ATOM 698 O O . GLU A 1 89 ? -3.344 -2.971 -6.852 1 96.12 89 GLU A O 1
ATOM 703 N N . GLY A 1 90 ? -2.301 -4.824 -6.188 1 94.62 90 GLY A N 1
ATOM 704 C CA . GLY A 1 90 ? -0.979 -4.227 -6.277 1 94.62 90 GLY A CA 1
ATOM 705 C C . GLY A 1 90 ? -0.618 -3.787 -7.684 1 94.62 90 GLY A C 1
ATOM 706 O O . GLY A 1 90 ? -0.131 -2.672 -7.887 1 94.62 90 GLY A O 1
ATOM 707 N N . SER A 1 91 ? -0.837 -4.633 -8.664 1 95.5 91 SER A N 1
ATOM 708 C CA . SER A 1 91 ? -0.477 -4.367 -10.055 1 95.5 91 SER A CA 1
ATOM 709 C C . SER A 1 91 ? -1.315 -3.234 -10.633 1 95.5 91 SER A C 1
ATOM 711 O O . SER A 1 91 ? -0.804 -2.396 -11.375 1 95.5 91 SER A O 1
ATOM 713 N N . THR A 1 92 ? -2.609 -3.225 -10.32 1 97.06 92 THR A N 1
ATOM 714 C CA . THR A 1 92 ? -3.477 -2.152 -10.797 1 97.06 92 THR A CA 1
ATOM 715 C C . THR A 1 92 ? -3.07 -0.816 -10.188 1 97.06 92 THR A C 1
ATOM 717 O O . THR A 1 92 ? -3.043 0.206 -10.875 1 97.06 92 THR A O 1
ATOM 720 N N . ASN A 1 93 ? -2.748 -0.875 -8.938 1 96.38 93 ASN A N 1
ATOM 721 C CA . ASN A 1 93 ? -2.289 0.361 -8.312 1 96.38 93 ASN A CA 1
ATOM 722 C C . ASN A 1 93 ? -0.999 0.868 -8.953 1 96.38 93 ASN A C 1
ATOM 724 O O . ASN A 1 93 ? -0.809 2.076 -9.102 1 96.38 93 ASN A O 1
ATOM 728 N N . ALA A 1 94 ? -0.124 -0.043 -9.25 1 95.94 94 ALA A N 1
ATOM 729 C CA . ALA A 1 94 ? 1.125 0.36 -9.891 1 95.94 94 ALA A CA 1
ATOM 730 C C . ALA A 1 94 ? 0.857 1.089 -11.203 1 95.94 94 ALA A C 1
ATOM 732 O O . ALA A 1 94 ? 1.502 2.096 -11.5 1 95.94 94 ALA A O 1
ATOM 733 N N . LEU A 1 95 ? -0.097 0.614 -11.992 1 96.31 95 LEU A N 1
ATOM 734 C CA . LEU A 1 95 ? -0.462 1.265 -13.242 1 96.31 95 LEU A CA 1
ATOM 735 C C . LEU A 1 95 ? -1.025 2.66 -12.992 1 96.31 95 LEU A C 1
ATOM 737 O O . LEU A 1 95 ? -0.696 3.607 -13.703 1 96.31 95 LEU A O 1
ATOM 741 N N . LEU A 1 96 ? -1.861 2.715 -11.977 1 96.62 96 LEU A N 1
ATOM 742 C CA . LEU A 1 96 ? -2.443 4.004 -11.617 1 96.62 96 LEU A CA 1
ATOM 743 C C . LEU A 1 96 ? -1.358 4.992 -11.203 1 96.62 96 LEU A C 1
ATOM 745 O O . LEU A 1 96 ? -1.325 6.125 -11.695 1 96.62 96 LEU A O 1
ATOM 749 N N . VAL A 1 97 ? -0.474 4.543 -10.383 1 95.12 97 VAL A N 1
ATOM 750 C CA . VAL A 1 97 ? 0.595 5.395 -9.875 1 95.12 97 VAL A CA 1
ATOM 751 C C . VAL A 1 97 ? 1.454 5.895 -11.039 1 95.12 97 VAL A C 1
ATOM 753 O O . VAL A 1 97 ? 1.847 7.062 -11.07 1 95.12 97 VAL A O 1
ATOM 756 N N . ARG A 1 98 ? 1.661 5.125 -12 1 93.31 98 ARG A N 1
ATOM 757 C CA . ARG A 1 98 ? 2.621 5.422 -13.062 1 93.31 98 ARG A CA 1
ATOM 758 C C . ARG A 1 98 ? 1.965 6.207 -14.188 1 93.31 98 ARG A C 1
ATOM 760 O O . ARG A 1 98 ? 2.6 7.066 -14.805 1 93.31 98 ARG A O 1
ATOM 767 N N . TYR A 1 99 ? 0.581 5.961 -14.43 1 94.12 99 TYR A N 1
ATOM 768 C CA . TYR A 1 99 ? 0.113 6.398 -15.742 1 94.12 99 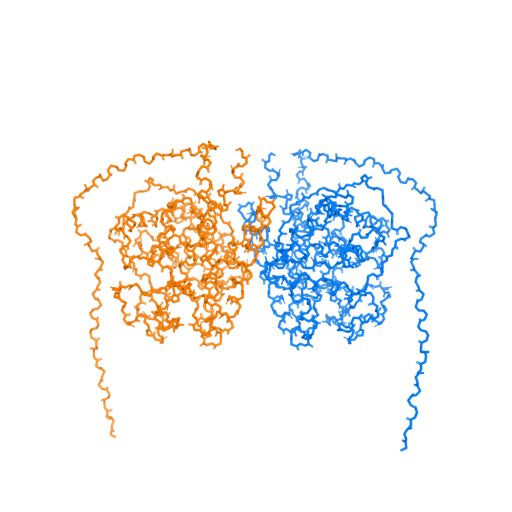TYR A CA 1
ATOM 769 C C . TYR A 1 99 ? -1.249 7.074 -15.633 1 94.12 99 TYR A C 1
ATOM 771 O O . TYR A 1 99 ? -1.845 7.445 -16.656 1 94.12 99 TYR A O 1
ATOM 779 N N . TRP A 1 100 ? -1.788 7.305 -14.438 1 94.12 100 TRP A N 1
ATOM 780 C CA . TRP A 1 100 ? -3.158 7.805 -14.359 1 94.12 100 TRP A CA 1
ATOM 781 C C . TRP A 1 100 ? -3.297 9.133 -15.102 1 94.12 100 TRP A C 1
ATOM 783 O O . TRP A 1 100 ? -4.336 9.406 -15.703 1 94.12 100 TRP A O 1
ATOM 793 N N . GLN A 1 101 ? -2.256 9.883 -15.234 1 91.62 101 GLN A N 1
ATOM 794 C CA . GLN A 1 101 ? -2.328 11.195 -15.867 1 91.62 101 GLN A CA 1
ATOM 795 C C . GLN A 1 101 ? -2.295 11.078 -17.391 1 91.62 101 GLN A C 1
ATOM 797 O O . GLN A 1 101 ? -2.588 12.047 -18.094 1 91.62 101 GLN A O 1
ATOM 802 N N . ARG A 1 102 ? -1.968 9.961 -17.859 1 92.69 102 ARG A N 1
ATOM 803 C CA . ARG A 1 102 ? -1.851 9.742 -19.297 1 92.69 102 ARG A CA 1
ATOM 804 C C . ARG A 1 102 ? -3.039 8.945 -19.844 1 92.69 102 ARG A C 1
ATOM 806 O O . ARG A 1 102 ? -3.174 8.758 -21.047 1 92.69 102 ARG A O 1
ATOM 813 N N . MET A 1 103 ? -3.857 8.516 -19 1 95.12 103 MET A N 1
ATOM 814 C CA . MET A 1 103 ? -4.992 7.676 -19.375 1 95.12 103 MET A CA 1
ATOM 815 C C . MET A 1 103 ? -6.273 8.492 -19.453 1 95.12 103 MET A C 1
ATOM 817 O O . MET A 1 103 ? -6.418 9.5 -18.766 1 95.12 103 MET A O 1
ATOM 821 N N . PRO A 1 104 ? -7.215 8.023 -20.375 1 94.31 104 PRO A N 1
ATOM 822 C CA . PRO A 1 104 ? -8.547 8.633 -20.281 1 94.31 104 PRO A CA 1
ATOM 823 C C . PRO A 1 104 ? -9.164 8.5 -18.891 1 94.31 104 PRO A C 1
ATOM 825 O O . PRO A 1 104 ? -8.984 7.477 -18.219 1 94.31 104 PRO A O 1
ATOM 828 N N . TYR A 1 105 ? -9.953 9.492 -18.516 1 91.44 105 TYR A N 1
ATOM 829 C CA . TYR A 1 105 ? -10.516 9.539 -17.172 1 91.44 105 TYR A CA 1
ATOM 830 C C . TYR A 1 105 ? -11.398 8.32 -16.906 1 91.44 105 TYR A C 1
ATOM 832 O O . TYR A 1 105 ? -11.445 7.812 -15.781 1 91.44 105 TYR A O 1
ATOM 840 N N . SER A 1 106 ? -12.07 7.875 -17.906 1 91.06 106 SER A N 1
ATOM 841 C CA . SER A 1 106 ? -12.938 6.711 -17.734 1 91.06 106 SER A CA 1
ATOM 842 C C . SER A 1 106 ? -12.133 5.469 -17.375 1 91.06 106 SER A C 1
ATOM 844 O O . SER A 1 106 ? -12.562 4.66 -16.547 1 91.06 106 SER A O 1
ATOM 846 N N . LEU A 1 107 ? -10.969 5.32 -18.016 1 95.31 107 LEU A N 1
ATOM 847 C CA . LEU A 1 107 ? -10.102 4.188 -17.703 1 95.31 107 LEU A CA 1
ATOM 848 C C . LEU A 1 107 ? -9.562 4.297 -16.281 1 95.31 107 LEU A C 1
ATOM 850 O O . LEU A 1 107 ? -9.5 3.301 -15.562 1 95.31 107 LEU A O 1
ATOM 854 N N . VAL A 1 108 ? -9.18 5.492 -15.867 1 95 108 VAL A N 1
ATOM 855 C CA . VAL A 1 108 ? -8.703 5.727 -14.5 1 95 108 VAL A CA 1
ATOM 856 C C . VAL A 1 108 ? -9.789 5.324 -13.508 1 95 108 VAL A C 1
ATOM 858 O O . VAL A 1 108 ? -9.508 4.609 -12.539 1 95 108 VAL A O 1
ATOM 861 N N . ARG A 1 109 ? -10.969 5.75 -13.727 1 93 109 ARG A N 1
ATOM 862 C CA . ARG A 1 109 ? -12.094 5.414 -12.859 1 93 109 ARG A CA 1
ATOM 863 C C . ARG A 1 109 ? -12.297 3.904 -12.781 1 93 109 ARG A C 1
ATOM 865 O O . ARG A 1 109 ? -12.508 3.357 -11.695 1 93 109 ARG A O 1
ATOM 872 N N . ASN A 1 110 ? -12.203 3.219 -13.945 1 93.81 110 ASN A N 1
ATOM 873 C CA . ASN A 1 110 ? -12.359 1.77 -13.984 1 93.81 110 ASN A CA 1
ATOM 874 C C . ASN A 1 110 ? -11.266 1.067 -13.188 1 93.81 110 ASN A C 1
ATOM 876 O O . ASN A 1 110 ? -11.539 0.107 -12.461 1 93.81 110 ASN A O 1
ATOM 880 N N . LEU A 1 111 ? -10.016 1.575 -13.344 1 96.69 111 LEU A N 1
ATOM 881 C CA . LEU A 1 111 ? -8.898 0.964 -12.641 1 96.69 111 LEU A CA 1
ATOM 882 C C . LEU A 1 111 ? -9.008 1.202 -11.133 1 96.69 111 LEU A C 1
ATOM 884 O O . LEU A 1 111 ? -8.672 0.325 -10.336 1 96.69 111 LEU A O 1
ATOM 888 N N . ILE A 1 112 ? -9.484 2.332 -10.727 1 93.62 112 ILE A N 1
ATOM 889 C CA . ILE A 1 112 ? -9.719 2.588 -9.312 1 93.62 112 ILE A CA 1
ATOM 890 C C . ILE A 1 112 ? -10.773 1.616 -8.781 1 93.62 112 ILE A C 1
ATOM 892 O O . ILE A 1 112 ? -10.602 1.031 -7.707 1 93.62 112 ILE A O 1
ATOM 896 N N . ARG A 1 113 ? -11.805 1.433 -9.508 1 91.75 113 ARG A N 1
ATOM 897 C CA . ARG A 1 113 ? -12.859 0.514 -9.109 1 91.75 113 ARG A CA 1
ATOM 898 C C . ARG A 1 113 ? -12.328 -0.908 -8.969 1 91.75 113 ARG A C 1
ATOM 900 O O . ARG A 1 113 ? -12.648 -1.601 -7.996 1 91.75 113 ARG A O 1
ATOM 907 N N . ILE A 1 114 ? -11.523 -1.358 -9.945 1 96.44 114 ILE A N 1
ATOM 908 C CA . ILE A 1 114 ? -10.93 -2.691 -9.914 1 96.44 114 ILE A CA 1
ATOM 909 C C . ILE A 1 114 ? -10.055 -2.832 -8.672 1 96.44 114 ILE A C 1
ATOM 911 O O . ILE A 1 114 ? -10.125 -3.842 -7.969 1 96.44 114 ILE A O 1
ATOM 915 N N . ARG A 1 115 ? -9.227 -1.858 -8.414 1 95.81 115 ARG A N 1
ATOM 916 C CA . ARG A 1 115 ? -8.367 -1.886 -7.238 1 95.81 115 ARG A CA 1
ATOM 917 C C . ARG A 1 115 ? -9.188 -1.982 -5.957 1 95.81 115 ARG A C 1
ATOM 919 O O . ARG A 1 115 ? -8.852 -2.748 -5.055 1 95.81 115 ARG A O 1
ATOM 926 N N . GLN A 1 116 ? -10.273 -1.227 -5.883 1 92.06 116 GLN A N 1
ATOM 927 C CA . GLN A 1 116 ? -11.125 -1.227 -4.699 1 92.06 116 GLN A CA 1
ATOM 928 C C . GLN A 1 116 ? -11.812 -2.578 -4.516 1 92.06 116 GLN A C 1
ATOM 930 O O . GLN A 1 116 ? -11.93 -3.07 -3.393 1 92.06 116 GLN A O 1
ATOM 935 N N . LEU A 1 117 ? -12.297 -3.078 -5.617 1 94.94 117 LEU A N 1
ATOM 936 C CA . LEU A 1 117 ? -12.938 -4.391 -5.566 1 94.94 117 LEU A CA 1
ATOM 937 C C . LEU A 1 117 ? -11.945 -5.457 -5.117 1 94.94 117 LEU A C 1
ATOM 939 O O . LEU A 1 117 ? -12.273 -6.297 -4.273 1 94.94 117 LEU A O 1
ATOM 943 N N . ALA A 1 118 ? -10.75 -5.445 -5.691 1 96.56 118 ALA A N 1
ATOM 944 C CA . ALA A 1 118 ? -9.703 -6.387 -5.301 1 96.56 118 ALA A CA 1
ATOM 945 C C . ALA A 1 118 ? -9.367 -6.246 -3.816 1 96.56 118 ALA A C 1
ATOM 947 O O . ALA A 1 118 ? -9.188 -7.246 -3.117 1 96.56 118 ALA A O 1
ATOM 948 N N . HIS A 1 119 ? -9.312 -5.074 -3.354 1 93.75 119 HIS A N 1
ATOM 949 C CA . HIS A 1 119 ? -9.055 -4.82 -1.94 1 93.75 119 HIS A CA 1
ATOM 950 C C . HIS A 1 119 ? -10.156 -5.402 -1.063 1 93.75 119 HIS A C 1
ATOM 952 O O . HIS A 1 119 ? -9.875 -5.992 -0.018 1 93.75 119 HIS A O 1
ATOM 958 N N . ALA A 1 120 ? -11.367 -5.18 -1.452 1 93.31 120 ALA A N 1
ATOM 959 C CA . ALA A 1 120 ? -12.508 -5.688 -0.683 1 93.31 120 ALA A CA 1
ATOM 960 C C . ALA A 1 120 ? -12.453 -7.211 -0.573 1 93.31 120 ALA A C 1
ATOM 962 O O . ALA A 1 120 ? -12.703 -7.77 0.498 1 93.31 120 ALA A O 1
ATOM 963 N N . VAL A 1 121 ? -12.133 -7.863 -1.677 1 95.31 121 VAL A N 1
ATOM 964 C CA . VAL A 1 121 ? -12 -9.312 -1.654 1 95.31 121 VAL A CA 1
ATOM 965 C C . VAL A 1 121 ? -10.883 -9.719 -0.698 1 95.31 121 VAL A C 1
ATOM 967 O O . VAL A 1 121 ? -11.055 -10.633 0.116 1 95.31 121 VAL A O 1
ATOM 970 N N . GLY A 1 122 ? -9.742 -9.062 -0.849 1 92.62 122 GLY A N 1
ATOM 971 C CA . GLY A 1 122 ? -8.609 -9.367 0.014 1 92.62 122 GLY A CA 1
ATOM 972 C C . GLY A 1 122 ? -8.93 -9.195 1.489 1 92.62 122 GLY A C 1
ATOM 973 O O . GLY A 1 122 ? -8.633 -10.086 2.295 1 92.62 122 GLY A O 1
ATOM 974 N N . GLU A 1 123 ? -9.523 -8.102 1.849 1 89.25 123 GLU A N 1
ATOM 975 C CA . GLU A 1 123 ? -9.844 -7.82 3.244 1 89.25 123 GLU A CA 1
ATOM 976 C C . GLU A 1 123 ? -10.828 -8.844 3.805 1 89.25 123 GLU A C 1
ATOM 978 O O . GLU A 1 123 ? -10.609 -9.391 4.891 1 89.25 123 GLU A O 1
ATOM 983 N N . ALA A 1 124 ? -11.898 -9.047 3.082 1 92.19 124 ALA A N 1
ATOM 984 C CA . ALA A 1 124 ? -12.891 -10.023 3.521 1 92.19 124 ALA A CA 1
ATOM 985 C C . ALA A 1 124 ? -12.297 -11.422 3.592 1 92.19 124 ALA A C 1
ATOM 987 O O . ALA A 1 124 ? -12.578 -12.18 4.527 1 92.19 124 ALA A O 1
ATOM 988 N N . GLY A 1 125 ? -11.523 -11.742 2.564 1 91.25 125 GLY A N 1
ATOM 989 C CA . GLY A 1 125 ? -10.891 -13.047 2.535 1 91.25 125 GLY A CA 1
ATOM 990 C C . GLY A 1 125 ? -9.945 -13.281 3.699 1 91.25 125 GLY A C 1
ATOM 991 O O . GLY A 1 125 ? -9.922 -14.367 4.285 1 91.25 125 GLY A O 1
ATOM 992 N N . ILE A 1 126 ? -9.141 -12.312 3.998 1 89.62 126 ILE A N 1
ATOM 993 C CA . ILE A 1 126 ? -8.195 -12.406 5.109 1 89.62 126 ILE A CA 1
ATOM 994 C C . ILE A 1 126 ? -8.953 -12.641 6.41 1 89.62 126 ILE A C 1
ATOM 996 O O . ILE A 1 126 ? -8.547 -13.461 7.234 1 89.62 126 ILE A O 1
ATOM 1000 N N . ARG A 1 127 ? -10 -11.961 6.633 1 88.38 127 ARG A N 1
ATOM 1001 C CA . ARG A 1 127 ? -10.805 -12.133 7.84 1 88.38 127 ARG A CA 1
ATOM 1002 C C . ARG A 1 127 ? -11.312 -13.562 7.961 1 88.38 127 ARG A C 1
ATOM 1004 O O . ARG A 1 127 ? -11.211 -14.18 9.023 1 88.38 127 ARG A O 1
ATOM 1011 N N . VAL A 1 128 ? -11.773 -14.086 6.902 1 88.81 128 VAL A N 1
ATOM 1012 C CA . VAL A 1 128 ? -12.359 -15.422 6.898 1 88.81 128 VAL A CA 1
ATOM 1013 C C . VAL A 1 128 ? -11.266 -16.469 7.102 1 88.81 128 VAL A C 1
ATOM 1015 O O . VAL A 1 128 ? -11.383 -17.344 7.965 1 88.81 128 VAL A O 1
ATOM 1018 N N . VAL A 1 129 ? -10.203 -16.328 6.336 1 85.94 129 VAL A N 1
ATOM 1019 C CA . VAL A 1 129 ? -9.156 -17.344 6.344 1 85.94 129 VAL A CA 1
ATOM 1020 C C . VAL A 1 129 ? -8.398 -17.297 7.672 1 85.94 129 VAL A C 1
ATOM 1022 O O . VAL A 1 129 ? -7.996 -18.344 8.203 1 85.94 129 VAL A O 1
ATOM 1025 N N . SER A 1 130 ? -8.195 -16.109 8.203 1 87.44 130 SER A N 1
ATOM 1026 C CA . SER A 1 130 ? -7.492 -15.984 9.477 1 87.44 130 SER A CA 1
ATOM 1027 C C . SER A 1 130 ? -8.281 -16.625 10.609 1 87.44 130 SER A C 1
ATOM 1029 O O . SER A 1 130 ? -7.699 -17.109 11.586 1 87.44 130 SER A O 1
ATOM 1031 N N . GLU A 1 131 ? -9.547 -16.703 10.492 1 88.44 131 GLU A N 1
ATOM 1032 C CA . GLU A 1 131 ? -10.398 -17.312 11.508 1 88.44 131 GLU A CA 1
ATOM 1033 C C . GLU A 1 131 ? -10.539 -18.812 11.281 1 88.44 131 GLU A C 1
ATOM 1035 O O . GLU A 1 131 ? -10.414 -19.609 12.227 1 88.44 131 GLU A O 1
ATOM 1040 N N . LYS A 1 132 ? -10.734 -19.219 10.07 1 83.56 132 LYS A N 1
ATOM 1041 C CA . LYS A 1 132 ? -11.039 -20.609 9.766 1 83.56 132 LYS A CA 1
ATOM 1042 C C . LYS A 1 132 ? -9.766 -21.438 9.656 1 83.56 132 LYS A C 1
ATOM 1044 O O . LYS A 1 132 ? -9.766 -22.641 9.961 1 83.56 132 LYS A O 1
ATOM 1049 N N . MET A 1 133 ? -8.711 -20.766 9.156 1 82.25 133 MET A N 1
ATOM 1050 C CA . MET A 1 133 ? -7.457 -21.469 8.922 1 82.25 133 MET A CA 1
ATOM 1051 C C . MET A 1 133 ? -6.273 -20.688 9.469 1 82.25 133 MET A C 1
ATOM 1053 O O . MET A 1 133 ? -5.367 -20.312 8.727 1 82.25 133 MET A O 1
ATOM 1057 N N . PRO A 1 134 ? -6.172 -20.516 10.742 1 83.31 134 PRO A N 1
ATOM 1058 C CA . PRO A 1 134 ? -5.164 -19.641 11.336 1 83.31 134 PRO A CA 1
ATOM 1059 C C . PRO A 1 134 ? -3.738 -20.125 11.094 1 83.31 134 PRO A C 1
ATOM 1061 O O . PRO A 1 134 ? -2.832 -19.312 10.898 1 83.31 134 PRO A O 1
ATOM 1064 N N . PHE A 1 135 ? -3.541 -21.391 11.133 1 77.38 135 PHE A N 1
ATOM 1065 C CA . PHE A 1 135 ? -2.197 -21.922 10.938 1 77.38 135 PHE A CA 1
ATOM 1066 C C . PHE A 1 135 ? -1.712 -21.656 9.516 1 77.38 135 PHE A C 1
ATOM 1068 O O . PHE A 1 135 ? -0.598 -21.172 9.312 1 77.38 135 PHE A O 1
ATOM 1075 N N . TYR A 1 136 ? -2.559 -21.953 8.633 1 74.88 136 TYR A N 1
ATOM 1076 C CA . TYR A 1 136 ? -2.207 -21.719 7.234 1 74.88 136 TYR A CA 1
ATOM 1077 C C . TYR A 1 136 ? -2.006 -20.234 6.961 1 74.88 136 TYR A C 1
ATOM 1079 O O . TYR A 1 136 ? -1.049 -19.844 6.285 1 74.88 136 TYR A O 1
ATOM 1087 N N . TYR A 1 137 ? -2.867 -19.484 7.5 1 82.38 137 TYR A N 1
ATOM 1088 C CA . TYR A 1 137 ? -2.783 -18.031 7.328 1 82.38 137 TYR A CA 1
ATOM 1089 C C . TYR A 1 137 ? -1.469 -17.5 7.879 1 82.38 137 TYR A C 1
ATOM 1091 O O . TYR A 1 137 ? -0.828 -16.656 7.254 1 82.38 137 TYR A O 1
ATOM 1099 N N . SER A 1 138 ? -0.999 -18 8.969 1 79.5 138 SER A N 1
ATOM 1100 C CA . SER A 1 138 ? 0.207 -17.5 9.617 1 79.5 138 SER A CA 1
ATOM 1101 C C . SER A 1 138 ? 1.444 -17.766 8.766 1 79.5 138 SER A C 1
ATOM 1103 O O . SER A 1 138 ? 2.447 -17.062 8.883 1 79.5 138 SER A O 1
ATOM 1105 N N . ARG A 1 139 ? 1.363 -18.703 7.871 1 72.94 139 ARG A N 1
ATOM 1106 C CA . ARG A 1 139 ? 2.516 -19.078 7.059 1 72.94 139 ARG A CA 1
ATOM 1107 C C . ARG A 1 139 ? 2.596 -18.234 5.793 1 72.94 139 ARG A C 1
ATOM 1109 O O . ARG A 1 139 ? 3.688 -17.984 5.277 1 72.94 139 ARG A O 1
ATOM 1116 N N . VAL A 1 140 ? 1.429 -17.75 5.375 1 75.62 140 VAL A N 1
ATOM 1117 C CA . VAL A 1 140 ? 1.465 -17.172 4.035 1 75.62 140 VAL A CA 1
ATOM 1118 C C . VAL A 1 140 ? 0.84 -15.781 4.051 1 75.62 140 VAL A C 1
ATOM 1120 O O . VAL A 1 140 ? 0.622 -15.18 2.998 1 75.62 140 VAL A O 1
ATOM 1123 N N . TYR A 1 141 ? 0.576 -15.234 5.234 1 79.25 141 TYR A N 1
ATOM 1124 C CA . TYR A 1 141 ? -0.146 -13.969 5.344 1 79.25 141 TYR A CA 1
ATOM 1125 C C . TYR A 1 141 ? 0.588 -12.852 4.609 1 79.25 141 TYR A C 1
ATOM 1127 O O . TYR A 1 141 ? -0.038 -11.93 4.082 1 79.25 141 TYR A O 1
ATOM 1135 N N . HIS A 1 142 ? 1.896 -12.93 4.48 1 77.12 142 HIS A N 1
ATOM 1136 C CA . HIS A 1 142 ? 2.705 -11.883 3.871 1 77.12 142 HIS A CA 1
ATOM 1137 C C . HIS A 1 142 ? 2.447 -11.789 2.371 1 77.12 142 HIS A C 1
ATOM 1139 O O . HIS A 1 142 ? 2.756 -10.766 1.747 1 77.12 142 HIS A O 1
ATOM 1145 N N . GLN A 1 143 ? 1.854 -12.812 1.777 1 82.69 143 GLN A N 1
ATOM 1146 C CA . GLN A 1 143 ? 1.574 -12.82 0.345 1 82.69 143 GLN A CA 1
ATOM 1147 C C . GLN A 1 143 ? 0.207 -12.203 0.049 1 82.69 143 GLN A C 1
ATOM 1149 O O . GLN A 1 143 ? -0.117 -11.93 -1.107 1 82.69 143 GLN A O 1
ATOM 1154 N N . VAL A 1 144 ? -0.521 -11.992 1.108 1 86.5 144 VAL A N 1
ATOM 1155 C CA . VAL A 1 144 ? -1.897 -11.602 0.833 1 86.5 144 VAL A CA 1
ATOM 1156 C C . VAL A 1 144 ? -2.178 -10.234 1.459 1 86.5 144 VAL A C 1
ATOM 1158 O O . VAL A 1 144 ? -3.299 -9.727 1.377 1 86.5 144 VAL A O 1
ATOM 1161 N N . GLN A 1 145 ? -1.197 -9.664 1.993 1 84.06 145 GLN A N 1
ATOM 1162 C CA . GLN A 1 145 ? -1.363 -8.32 2.547 1 84.06 145 GLN A CA 1
ATOM 1163 C C . GLN A 1 145 ? -1.363 -7.266 1.445 1 84.06 145 GLN A C 1
ATOM 1165 O O . GLN A 1 145 ? -0.802 -7.488 0.369 1 84.06 145 GLN A O 1
ATOM 1170 N N . PRO A 1 146 ? -2.02 -6.129 1.817 1 84.31 146 PRO A N 1
ATOM 1171 C CA . PRO A 1 146 ? -1.894 -5.023 0.864 1 84.31 146 PRO A CA 1
ATOM 1172 C C . PRO A 1 146 ? -0.44 -4.676 0.554 1 84.31 146 PRO A C 1
ATOM 1174 O O . PRO A 1 146 ? 0.417 -4.742 1.438 1 84.31 146 PRO A O 1
ATOM 1177 N N . TYR A 1 147 ? -0.11 -4.566 -0.704 1 86.69 147 TYR A N 1
ATOM 1178 C CA . TYR A 1 147 ? 1.183 -4.129 -1.219 1 86.69 147 TYR A CA 1
ATOM 1179 C C . TYR A 1 147 ? 2.164 -5.293 -1.292 1 86.69 147 TYR A C 1
ATOM 1181 O O . TYR A 1 147 ? 3.357 -5.09 -1.533 1 86.69 147 TYR A O 1
ATOM 1189 N N . SER A 1 148 ? 1.679 -6.535 -1.093 1 87.25 148 SER A N 1
ATOM 1190 C CA . SER A 1 148 ? 2.561 -7.695 -1.127 1 87.25 148 SER A CA 1
ATOM 1191 C C . SER A 1 148 ? 3.172 -7.887 -2.512 1 87.25 148 SER A C 1
ATOM 1193 O O . SER A 1 148 ? 4.238 -8.484 -2.646 1 87.25 148 SER A O 1
ATOM 1195 N N . TRP A 1 149 ? 2.529 -7.41 -3.484 1 90.56 149 TRP A N 1
ATOM 1196 C CA . TRP A 1 149 ? 2.973 -7.543 -4.867 1 90.56 149 TRP A CA 1
ATOM 1197 C C . TRP A 1 149 ? 3.074 -6.18 -5.543 1 90.56 149 TRP A C 1
ATOM 1199 O O . TRP A 1 149 ? 2.742 -6.035 -6.723 1 90.56 149 TRP A O 1
ATOM 1209 N N . ALA A 1 150 ? 3.535 -5.262 -4.785 1 90 150 ALA A N 1
ATOM 1210 C CA . ALA A 1 150 ? 3.383 -3.879 -5.23 1 90 150 ALA A CA 1
ATOM 1211 C C . ALA A 1 150 ? 4.594 -3.426 -6.043 1 90 150 ALA A C 1
ATOM 1213 O O . ALA A 1 150 ? 4.52 -2.443 -6.785 1 90 150 ALA A O 1
ATOM 1214 N N . LEU A 1 151 ? 5.75 -4.047 -5.91 1 92.94 151 LEU A N 1
ATOM 1215 C CA . LEU A 1 151 ? 6.93 -3.574 -6.629 1 92.94 151 LEU A CA 1
ATOM 1216 C C . LEU A 1 151 ? 6.816 -3.879 -8.117 1 92.94 151 LEU A C 1
ATOM 1218 O O . LEU A 1 151 ? 6.949 -5.035 -8.531 1 92.94 151 LEU A O 1
ATOM 1222 N N . TYR A 1 152 ? 6.598 -2.859 -8.812 1 93.94 152 TYR A N 1
ATOM 1223 C CA . TYR A 1 152 ? 6.324 -2.949 -10.242 1 93.94 152 TYR A CA 1
ATOM 1224 C C . TYR A 1 152 ? 7.605 -3.211 -11.023 1 93.94 152 TYR A C 1
ATOM 1226 O O . TYR A 1 152 ? 8.641 -2.6 -10.758 1 93.94 152 TYR A O 1
ATOM 1234 N N . ARG A 1 153 ? 7.523 -4.082 -11.938 1 92.94 153 ARG A N 1
ATOM 1235 C CA . ARG A 1 153 ? 8.625 -4.352 -12.859 1 92.94 153 ARG A CA 1
ATOM 1236 C C . ARG A 1 153 ? 8.25 -3.963 -14.281 1 92.94 153 ARG A C 1
ATOM 1238 O O . ARG A 1 153 ? 7.281 -4.484 -14.844 1 92.94 153 ARG A O 1
ATOM 1245 N N . PRO A 1 154 ? 8.992 -3.08 -14.859 1 87.38 154 PRO A N 1
ATOM 1246 C CA . PRO A 1 154 ? 8.695 -2.691 -16.25 1 87.38 154 PRO A CA 1
ATOM 1247 C C . PRO A 1 154 ? 8.883 -3.84 -17.234 1 87.38 154 PRO A C 1
ATOM 1249 O O . PRO A 1 154 ? 9.648 -4.77 -16.969 1 87.38 154 PRO A O 1
ATOM 1252 N N . PRO A 1 155 ? 8.219 -3.635 -18.344 1 91.94 155 PRO A N 1
ATOM 1253 C CA . PRO A 1 155 ? 8.312 -4.711 -19.344 1 91.94 155 PRO A CA 1
ATOM 1254 C C . PRO A 1 155 ? 9.742 -4.969 -19.797 1 91.94 155 PRO A C 1
ATOM 1256 O O . PRO A 1 155 ? 10.477 -4.023 -20.109 1 91.94 155 PRO A O 1
ATOM 1259 N N . GLY A 1 156 ? 10.062 -6.23 -19.734 1 91.88 156 GLY A N 1
ATOM 1260 C CA . GLY A 1 156 ? 11.367 -6.668 -20.188 1 91.88 156 GLY A CA 1
ATOM 1261 C C . GLY A 1 156 ? 11.289 -7.695 -21.312 1 91.88 156 GLY A C 1
ATOM 1262 O O . GLY A 1 156 ? 10.203 -8.164 -21.656 1 91.88 156 GLY A O 1
ATOM 1263 N N . GLU A 1 157 ? 12.492 -7.988 -21.828 1 93.38 157 GLU A N 1
ATOM 1264 C CA . GLU A 1 157 ? 12.57 -8.945 -22.922 1 93.38 157 GLU A CA 1
ATOM 1265 C C . GLU A 1 157 ? 13.062 -10.305 -22.438 1 93.38 157 GLU A C 1
ATOM 1267 O O . GLU A 1 157 ? 13.828 -10.383 -21.469 1 93.38 157 GLU A O 1
ATOM 1272 N N . LEU A 1 158 ? 12.516 -11.305 -23.047 1 95.88 158 LEU A N 1
ATOM 1273 C CA . LEU A 1 158 ? 13 -12.664 -22.781 1 95.88 158 LEU A CA 1
ATOM 1274 C C . LEU A 1 158 ? 14.18 -12.992 -23.688 1 95.88 158 LEU A C 1
ATOM 1276 O O . LEU A 1 158 ? 14.492 -12.242 -24.609 1 95.88 158 LEU A O 1
ATOM 1280 N N . ASN A 1 159 ? 14.891 -14.023 -23.359 1 93.69 159 ASN A N 1
ATOM 1281 C CA . ASN A 1 159 ? 16.047 -14.461 -24.125 1 93.69 159 ASN A CA 1
ATOM 1282 C C . ASN A 1 159 ? 15.828 -15.828 -24.75 1 93.69 159 ASN A C 1
ATOM 1284 O O . ASN A 1 159 ? 16.266 -16.844 -24.203 1 93.69 159 ASN A O 1
ATOM 1288 N N . TYR A 1 160 ? 15.398 -15.883 -25.984 1 90.69 160 TYR A N 1
ATOM 1289 C CA . TYR A 1 160 ? 15.008 -17.141 -26.625 1 90.69 160 TYR A CA 1
ATOM 1290 C C . TYR A 1 160 ? 16.219 -17.844 -27.219 1 90.69 160 TYR A C 1
ATOM 1292 O O . TYR A 1 160 ? 16.094 -18.938 -27.781 1 90.69 160 TYR A O 1
ATOM 1300 N N . SER A 1 161 ? 17.375 -17.203 -27.062 1 90.25 161 SER A N 1
ATOM 1301 C CA . SER A 1 161 ? 18.578 -17.922 -27.438 1 90.25 161 SER A CA 1
ATOM 1302 C C . SER A 1 161 ? 18.938 -19 -26.422 1 90.25 161 SER A C 1
ATOM 1304 O O . SER A 1 161 ? 19.797 -19.844 -26.672 1 90.25 161 SER A O 1
ATOM 1306 N N . LEU A 1 162 ? 18.234 -19 -25.375 1 89.56 162 LEU A N 1
ATOM 1307 C CA . LEU A 1 162 ? 18.422 -19.984 -24.328 1 89.56 162 LEU A CA 1
ATOM 1308 C C . LEU A 1 162 ? 17.984 -21.375 -24.797 1 89.56 162 LEU A C 1
ATOM 1310 O O . LEU A 1 162 ? 16.875 -21.547 -25.297 1 89.56 162 LEU A O 1
ATOM 1314 N N . LYS A 1 163 ? 18.891 -22.344 -24.766 1 84.94 163 LYS A N 1
ATOM 1315 C CA . LYS A 1 163 ? 18.547 -23.719 -25.062 1 84.94 163 LYS A CA 1
ATOM 1316 C C . LYS A 1 163 ? 17.938 -24.422 -23.844 1 84.94 163 LYS A C 1
ATOM 1318 O O . LYS A 1 163 ? 18.625 -24.625 -22.844 1 84.94 163 LYS A O 1
ATOM 1323 N N . TRP A 1 164 ? 16.625 -24.703 -23.906 1 87.38 164 TRP A N 1
ATOM 1324 C CA . TRP A 1 164 ? 15.945 -25.312 -22.781 1 87.38 164 TRP A CA 1
ATOM 1325 C C . TRP A 1 164 ? 14.844 -26.25 -23.25 1 87.38 164 TRP A C 1
ATOM 1327 O O . TRP A 1 164 ? 14.195 -26 -24.266 1 87.38 164 TRP A O 1
ATOM 1337 N N . THR A 1 165 ? 14.82 -27.406 -22.531 1 86.06 165 THR A N 1
ATOM 1338 C CA . THR A 1 165 ? 13.734 -28.344 -22.781 1 86.06 165 THR A CA 1
ATOM 1339 C C . THR A 1 165 ? 13.156 -28.875 -21.469 1 86.06 165 THR A C 1
ATOM 1341 O O . THR A 1 165 ? 13.875 -29 -20.469 1 86.06 165 THR A O 1
ATOM 1344 N N . GLU A 1 166 ? 11.875 -29.094 -21.484 1 87.25 166 GLU A N 1
ATOM 1345 C CA . GLU A 1 166 ? 11.195 -29.625 -20.312 1 87.25 166 GLU A CA 1
ATOM 1346 C C . GLU A 1 166 ? 11.461 -31.125 -20.156 1 87.25 166 GLU A C 1
ATOM 1348 O O . GLU A 1 166 ? 11.227 -31.688 -19.078 1 87.25 166 GLU A O 1
ATOM 1353 N N . SER A 1 167 ? 12 -31.703 -21.156 1 84.81 167 SER A N 1
ATOM 1354 C CA . SER A 1 167 ? 12.25 -33.156 -21.125 1 84.81 167 SER A CA 1
ATOM 1355 C C . SER A 1 167 ? 13.234 -33.5 -20.016 1 84.81 167 SER A C 1
ATOM 1357 O O . SER A 1 167 ? 14.297 -32.906 -19.891 1 84.81 167 SER A O 1
ATOM 1359 N N . GLY A 1 168 ? 12.836 -34.438 -19.156 1 84.12 168 GLY A N 1
ATOM 1360 C CA . GLY A 1 168 ? 13.695 -34.938 -18.078 1 84.12 168 GLY A CA 1
ATOM 1361 C C . GLY A 1 168 ? 13.641 -34.062 -16.844 1 84.12 168 GLY A C 1
ATOM 1362 O O . GLY A 1 168 ? 14.258 -34.375 -15.828 1 84.12 168 GLY A O 1
ATOM 1363 N N . LYS A 1 169 ? 12.891 -33 -16.938 1 88.75 169 LYS A N 1
ATOM 1364 C CA . LYS A 1 169 ? 12.758 -32.125 -15.781 1 88.75 169 LYS A CA 1
ATOM 1365 C C . LYS A 1 169 ? 11.625 -32.594 -14.867 1 88.75 169 LYS A C 1
ATOM 1367 O O . LYS A 1 169 ? 10.758 -33.344 -15.289 1 88.75 169 LYS A O 1
ATOM 1372 N N . LYS A 1 170 ? 11.664 -32.188 -13.648 1 86.5 170 LYS A N 1
ATOM 1373 C CA . LYS A 1 170 ? 10.719 -32.656 -12.641 1 86.5 170 LYS A CA 1
ATOM 1374 C C . LYS A 1 170 ? 9.789 -31.547 -12.172 1 86.5 170 LYS A C 1
ATOM 1376 O O . LYS A 1 170 ? 10.219 -30.406 -12.016 1 86.5 170 LYS A O 1
ATOM 1381 N N . ASP A 1 171 ? 8.57 -31.891 -12.078 1 87.12 171 ASP A N 1
ATOM 1382 C CA . ASP A 1 171 ? 7.574 -31.047 -11.414 1 87.12 171 ASP A CA 1
ATOM 1383 C C . ASP A 1 171 ? 7.184 -31.641 -10.055 1 87.12 171 ASP A C 1
ATOM 1385 O O . ASP A 1 171 ? 6.094 -32.188 -9.906 1 87.12 171 ASP A O 1
ATOM 1389 N N . ASP A 1 172 ? 8.102 -31.469 -9.023 1 78.75 172 ASP A N 1
ATOM 1390 C CA . ASP A 1 172 ? 7.938 -32.25 -7.801 1 78.75 172 ASP A CA 1
ATOM 1391 C C . ASP A 1 172 ? 7.992 -31.359 -6.562 1 78.75 172 ASP A C 1
ATOM 1393 O O . ASP A 1 172 ? 8.203 -31.844 -5.449 1 78.75 172 ASP A O 1
ATOM 1397 N N . PHE A 1 173 ? 7.875 -30.078 -6.832 1 76.88 173 PHE A N 1
ATOM 1398 C CA . PHE A 1 173 ? 7.793 -29.234 -5.645 1 76.88 173 PHE A CA 1
ATOM 1399 C C . PHE A 1 173 ? 6.566 -29.594 -4.812 1 76.88 173 PHE A C 1
ATOM 1401 O O . PHE A 1 173 ? 5.461 -29.719 -5.344 1 76.88 173 PHE A O 1
ATOM 1408 N N . GLU A 1 174 ? 6.82 -29.844 -3.576 1 76.81 174 GLU A N 1
ATOM 1409 C CA . GLU A 1 174 ? 5.707 -29.984 -2.639 1 76.81 174 GLU A CA 1
ATOM 1410 C C . GLU A 1 174 ? 5.234 -28.625 -2.131 1 76.81 174 GLU A C 1
ATOM 1412 O O . GLU A 1 174 ? 6.051 -27.75 -1.833 1 76.81 174 GLU A O 1
ATOM 1417 N N . GLU A 1 175 ? 3.982 -28.516 -2.117 1 73.31 175 GLU A N 1
ATOM 1418 C CA . GLU A 1 175 ? 3.393 -27.25 -1.683 1 73.31 175 GLU A CA 1
ATOM 1419 C C . GLU A 1 175 ? 3.934 -26.828 -0.32 1 73.31 175 GLU A C 1
ATOM 1421 O O . GLU A 1 175 ? 4.266 -25.656 -0.114 1 73.31 175 GLU A O 1
ATOM 1426 N N . LYS A 1 176 ? 4.062 -27.812 0.549 1 74.69 176 LYS A N 1
ATOM 1427 C CA . LYS A 1 176 ? 4.523 -27.516 1.9 1 74.69 176 LYS A CA 1
ATOM 1428 C C . LYS A 1 176 ? 5.953 -26.969 1.883 1 74.69 176 LYS A C 1
ATOM 1430 O O . LYS A 1 176 ? 6.277 -26.047 2.621 1 74.69 176 LYS A O 1
ATOM 1435 N N . VAL A 1 177 ? 6.73 -27.625 1.104 1 79.94 177 VAL A N 1
ATOM 1436 C CA . VAL A 1 177 ? 8.125 -27.188 1.022 1 79.94 177 VAL A CA 1
ATOM 1437 C C . VAL A 1 177 ? 8.195 -25.766 0.458 1 79.94 177 VAL A C 1
ATOM 1439 O O . VAL A 1 177 ? 8.961 -24.938 0.952 1 79.94 177 VAL A O 1
ATOM 1442 N N . SER A 1 178 ? 7.473 -25.547 -0.569 1 82.19 178 SER A N 1
ATOM 1443 C CA . SER A 1 178 ? 7.418 -24.203 -1.161 1 82.19 178 SER A CA 1
ATOM 1444 C C . SER A 1 178 ? 6.957 -23.172 -0.144 1 82.19 178 SER A C 1
ATOM 1446 O O . SER A 1 178 ? 7.555 -22.094 -0.026 1 82.19 178 SER A O 1
ATOM 1448 N N . ASP A 1 179 ? 5.98 -23.562 0.649 1 79.44 179 ASP A N 1
ATOM 1449 C CA . ASP A 1 179 ? 5.449 -22.656 1.658 1 79.44 179 ASP A CA 1
ATOM 1450 C C . ASP A 1 179 ? 6.477 -22.391 2.754 1 79.44 179 ASP A C 1
ATOM 1452 O O . ASP A 1 179 ? 6.617 -21.25 3.219 1 79.44 179 ASP A O 1
ATOM 1456 N N . ASP A 1 180 ? 7.113 -23.391 3.143 1 83.19 180 ASP A N 1
ATOM 1457 C CA . ASP A 1 180 ? 8.148 -23.25 4.164 1 83.19 180 ASP A CA 1
ATOM 1458 C C . ASP A 1 180 ? 9.266 -22.328 3.684 1 83.19 180 ASP A C 1
ATOM 1460 O O . ASP A 1 180 ? 9.781 -21.516 4.453 1 83.19 180 ASP A O 1
ATOM 1464 N N . CYS A 1 181 ? 9.625 -22.5 2.502 1 87.94 181 CYS A N 1
ATOM 1465 C CA . CYS A 1 181 ? 10.672 -21.656 1.939 1 87.94 181 CYS A CA 1
ATOM 1466 C C . CYS A 1 181 ? 10.211 -20.203 1.861 1 87.94 181 CYS A C 1
ATOM 1468 O O . CYS A 1 181 ? 10.984 -19.281 2.162 1 87.94 181 CYS A O 1
ATOM 1470 N N . MET A 1 182 ? 9 -20 1.47 1 85.44 182 MET A N 1
ATOM 1471 C CA . MET A 1 182 ? 8.477 -18.641 1.415 1 85.44 182 MET A CA 1
ATOM 1472 C C . MET A 1 182 ? 8.43 -18.016 2.807 1 85.44 182 MET A C 1
ATOM 1474 O O . MET A 1 182 ? 8.641 -16.812 2.959 1 85.44 182 MET A O 1
ATOM 1478 N N . HIS A 1 183 ? 8.188 -18.859 3.756 1 84 183 HIS A N 1
ATOM 1479 C CA . HIS A 1 183 ? 8.109 -18.391 5.137 1 84 183 HIS A CA 1
ATOM 1480 C C . HIS A 1 183 ? 9.469 -17.891 5.625 1 84 183 HIS A C 1
ATOM 1482 O O . HIS A 1 183 ? 9.539 -17 6.473 1 84 183 HIS A O 1
ATOM 1488 N N . GLU A 1 184 ? 10.5 -18.453 5.066 1 87.38 184 GLU A N 1
ATOM 1489 C CA . GLU A 1 184 ? 11.844 -18.031 5.445 1 87.38 184 GLU A CA 1
ATOM 1490 C C . GLU A 1 184 ? 12.086 -16.578 5.082 1 87.38 184 GLU A C 1
ATOM 1492 O O . GLU A 1 184 ? 12.906 -15.898 5.703 1 87.38 184 GLU A O 1
ATOM 1497 N N . LEU A 1 185 ? 11.43 -16.031 4.129 1 87.75 185 LEU A N 1
ATOM 1498 C CA . LEU A 1 185 ? 11.641 -14.695 3.607 1 87.75 185 LEU A CA 1
ATOM 1499 C C . LEU A 1 185 ? 11.016 -13.648 4.531 1 87.75 185 LEU A C 1
ATOM 1501 O O . LEU A 1 185 ? 11.312 -12.461 4.418 1 87.75 185 LEU A O 1
ATOM 1505 N N . ILE A 1 186 ? 10.195 -14.109 5.465 1 79.94 186 ILE A N 1
ATOM 1506 C CA . ILE A 1 186 ? 9.469 -13.195 6.336 1 79.94 186 ILE A CA 1
ATOM 1507 C C . ILE A 1 186 ? 10.258 -12.977 7.625 1 79.94 186 ILE A C 1
ATOM 1509 O O . ILE A 1 186 ? 10.188 -11.898 8.234 1 79.94 186 ILE A O 1
ATOM 1513 N N . ASN A 1 187 ? 10.922 -14.016 7.996 1 77.69 187 ASN A N 1
ATOM 1514 C CA . ASN A 1 187 ? 11.688 -13.906 9.234 1 77.69 187 ASN A CA 1
ATOM 1515 C C . ASN A 1 187 ? 13.031 -13.211 9 1 77.69 187 ASN A C 1
ATOM 1517 O O . ASN A 1 187 ? 13.945 -13.797 8.422 1 77.69 187 ASN A O 1
ATOM 1521 N N . LYS A 1 188 ? 13.125 -12.008 9.398 1 81.94 188 LYS A N 1
ATOM 1522 C CA . LYS A 1 188 ? 14.328 -11.211 9.172 1 81.94 188 LYS A CA 1
ATOM 1523 C C . LYS A 1 188 ? 15.133 -11.055 10.461 1 81.94 188 LYS A C 1
ATOM 1525 O O . LYS A 1 188 ? 14.586 -11.148 11.555 1 81.94 188 LYS A O 1
ATOM 1530 N N . SER A 1 189 ? 16.422 -10.93 10.18 1 81.12 189 SER A N 1
ATOM 1531 C CA . SER A 1 189 ? 17.312 -10.625 11.297 1 81.12 189 SER A CA 1
ATOM 1532 C C . SER A 1 189 ? 17.094 -9.203 11.812 1 81.12 189 SER A C 1
ATOM 1534 O O . SER A 1 189 ? 16.312 -8.445 11.234 1 81.12 189 SER A O 1
ATOM 1536 N N . GLU A 1 190 ? 17.734 -8.969 12.938 1 73.62 190 GLU A N 1
ATOM 1537 C CA . GLU A 1 190 ? 17.578 -7.664 13.586 1 73.62 190 GLU A CA 1
ATOM 1538 C C . GLU A 1 190 ? 18.016 -6.535 12.656 1 73.62 190 GLU A C 1
ATOM 1540 O O . GLU A 1 190 ? 17.453 -5.441 12.695 1 73.62 190 GLU A O 1
ATOM 1545 N N . ASP A 1 191 ? 18.922 -6.836 11.812 1 75.88 191 ASP A N 1
ATOM 1546 C CA . ASP A 1 191 ? 19.438 -5.809 10.914 1 75.88 191 ASP A CA 1
ATOM 1547 C C . ASP A 1 191 ? 18.609 -5.723 9.641 1 75.88 191 ASP A C 1
ATOM 1549 O O . ASP A 1 191 ? 18.938 -4.977 8.719 1 75.88 191 ASP A O 1
ATOM 1553 N N . GLY A 1 192 ? 17.562 -6.543 9.547 1 78.06 192 GLY A N 1
ATOM 1554 C CA . GLY A 1 192 ? 16.625 -6.461 8.438 1 78.06 192 GLY A CA 1
ATOM 1555 C C . GLY A 1 192 ? 17.016 -7.348 7.266 1 78.06 192 GLY A C 1
ATOM 1556 O O . GLY A 1 192 ? 16.406 -7.27 6.195 1 78.06 192 GLY A O 1
ATOM 1557 N N . ARG A 1 193 ? 18.062 -8.203 7.559 1 84.31 193 ARG A N 1
ATOM 1558 C CA . ARG A 1 193 ? 18.516 -9.109 6.504 1 84.31 193 ARG A CA 1
ATOM 1559 C C . ARG A 1 193 ? 17.656 -10.367 6.457 1 84.31 193 ARG A C 1
ATOM 1561 O O . ARG A 1 193 ? 17.141 -10.812 7.488 1 84.31 193 ARG A O 1
ATOM 1568 N N . CYS A 1 194 ? 17.469 -10.852 5.207 1 88.88 194 CYS A N 1
ATOM 1569 C CA . CYS A 1 194 ? 16.688 -12.062 5.035 1 88.88 194 CYS A CA 1
ATOM 1570 C C . CYS A 1 194 ? 17.562 -13.305 5.164 1 88.88 194 CYS A C 1
ATOM 1572 O O . CYS A 1 194 ? 18.719 -13.305 4.742 1 88.88 194 CYS A O 1
ATOM 1574 N N . SER A 1 195 ? 16.984 -14.305 5.875 1 85.25 195 SER A N 1
ATOM 1575 C CA . SER A 1 195 ? 17.656 -15.586 6.016 1 85.25 195 SER A CA 1
ATOM 1576 C C . SER A 1 195 ? 17.188 -16.578 4.957 1 85.25 195 SER A C 1
ATOM 1578 O O . SER A 1 195 ? 16.156 -17.219 5.113 1 85.25 195 SER A O 1
ATOM 1580 N N . VAL A 1 196 ? 17.969 -16.703 3.973 1 91.69 196 VAL A N 1
ATOM 1581 C CA . VAL A 1 196 ? 17.688 -17.672 2.926 1 91.69 196 VAL A CA 1
ATOM 1582 C C . VAL A 1 196 ? 18.516 -18.938 3.137 1 91.69 196 VAL A C 1
ATOM 1584 O O . VAL A 1 196 ? 19.75 -18.891 3.047 1 91.69 196 VAL A O 1
ATOM 1587 N N . SER A 1 197 ? 17.859 -20.031 3.441 1 93.75 197 SER A N 1
ATOM 1588 C CA . SER A 1 197 ? 18.594 -21.281 3.654 1 93.75 197 SER A CA 1
ATOM 1589 C C . SER A 1 197 ? 19.172 -21.812 2.346 1 93.75 197 SER A C 1
ATOM 1591 O O . SER A 1 197 ? 18.594 -21.609 1.276 1 93.75 197 SER A O 1
ATOM 1593 N N . PRO A 1 198 ? 20.234 -22.578 2.48 1 94.56 198 PRO A N 1
ATOM 1594 C CA . PRO A 1 198 ? 20.812 -23.172 1.274 1 94.56 198 PRO A CA 1
ATOM 1595 C C . PRO A 1 198 ? 19.844 -24.109 0.564 1 94.56 198 PRO A C 1
ATOM 1597 O O . PRO A 1 198 ? 19.828 -24.188 -0.667 1 94.56 198 PRO A O 1
ATOM 1600 N N . GLN A 1 199 ? 19.078 -24.781 1.309 1 93.94 199 GLN A N 1
ATOM 1601 C CA . GLN A 1 199 ? 18.109 -25.719 0.733 1 93.94 199 GLN A CA 1
ATOM 1602 C C . GLN A 1 199 ? 17.078 -24.984 -0.121 1 93.94 199 GLN A C 1
ATOM 1604 O O . GLN A 1 199 ? 16.797 -25.406 -1.249 1 93.94 199 GLN A O 1
ATOM 1609 N N . CYS A 1 200 ? 16.531 -23.938 0.378 1 94.19 200 CYS A N 1
ATOM 1610 C CA . CYS A 1 200 ? 15.523 -23.172 -0.359 1 94.19 200 CYS A CA 1
ATOM 1611 C C . CYS A 1 200 ? 16.141 -22.5 -1.573 1 94.19 200 CYS A C 1
ATOM 1613 O O . CYS A 1 200 ? 15.531 -22.453 -2.645 1 94.19 200 CYS A O 1
ATOM 1615 N N . TRP A 1 201 ? 17.359 -22 -1.408 1 96 201 TRP A N 1
ATOM 1616 C CA . TRP A 1 201 ? 18.016 -21.328 -2.521 1 96 201 TRP A CA 1
ATOM 1617 C C . TRP A 1 201 ? 18.32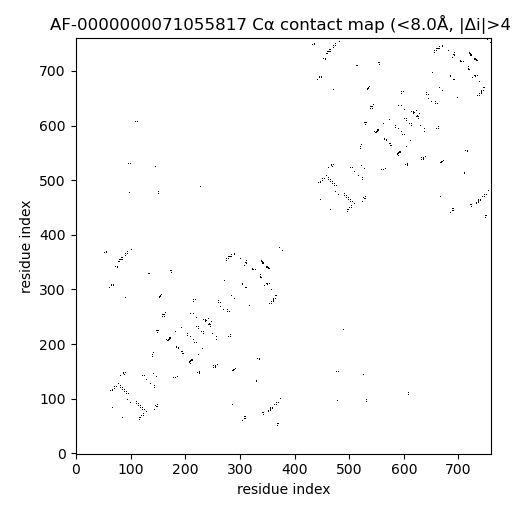8 -22.312 -3.643 1 96 201 TRP A C 1
ATOM 1619 O O . TRP A 1 201 ? 18.172 -21.984 -4.82 1 96 201 TRP A O 1
ATOM 1629 N N . GLN A 1 202 ? 18.672 -23.484 -3.281 1 94.44 202 GLN A N 1
ATOM 1630 C CA . GLN A 1 202 ? 18.953 -24.516 -4.277 1 94.44 202 GLN A CA 1
ATOM 1631 C C . GLN A 1 202 ? 17.688 -24.906 -5.023 1 94.44 202 GLN A C 1
ATOM 1633 O O . GLN A 1 202 ? 17.719 -25.141 -6.234 1 94.44 202 GLN A O 1
ATOM 1638 N N . MET A 1 203 ? 16.672 -24.984 -4.316 1 92.31 203 MET A N 1
ATOM 1639 C CA . MET A 1 203 ? 15.383 -25.312 -4.93 1 92.31 203 MET A CA 1
ATOM 1640 C C . MET A 1 203 ? 14.984 -24.266 -5.965 1 92.31 203 MET A C 1
ATOM 1642 O O . MET A 1 203 ? 14.492 -24.609 -7.039 1 92.31 203 MET A O 1
ATOM 1646 N N . VAL A 1 204 ? 15.258 -23.062 -5.68 1 94.12 204 VAL A N 1
ATOM 1647 C CA . VAL A 1 204 ? 14.812 -21.938 -6.5 1 94.12 204 VAL A CA 1
ATOM 1648 C C . VAL A 1 204 ? 15.727 -21.781 -7.715 1 94.12 204 VAL A C 1
ATOM 1650 O O . VAL A 1 204 ? 15.281 -21.359 -8.781 1 94.12 204 VAL A O 1
ATOM 1653 N N . THR A 1 205 ? 16.938 -22.172 -7.625 1 95.88 205 THR A N 1
ATOM 1654 C CA . THR A 1 205 ? 17.906 -21.922 -8.695 1 95.88 205 THR A CA 1
ATOM 1655 C C . THR A 1 205 ? 18.141 -23.172 -9.523 1 95.88 205 THR A C 1
ATOM 1657 O O . THR A 1 205 ? 18.906 -23.156 -10.492 1 95.88 205 THR A O 1
ATOM 1660 N N . SER A 1 206 ? 17.469 -24.234 -9.141 1 93.88 206 SER A N 1
ATOM 1661 C CA . SER A 1 206 ? 17.641 -25.484 -9.859 1 93.88 206 SER A CA 1
ATOM 1662 C C . SER A 1 206 ? 17.203 -25.359 -11.312 1 93.88 206 SER A C 1
ATOM 1664 O O . SER A 1 206 ? 16.172 -24.734 -11.602 1 93.88 206 SER A O 1
ATOM 1666 N N . ASP A 1 207 ? 17.938 -25.906 -12.266 1 93.19 207 ASP A N 1
ATOM 1667 C CA . ASP A 1 207 ? 17.562 -25.906 -13.672 1 93.19 207 ASP A CA 1
ATOM 1668 C C . ASP A 1 207 ? 16.875 -27.219 -14.055 1 93.19 207 ASP A C 1
ATOM 1670 O O . ASP A 1 207 ? 16.703 -27.516 -15.234 1 93.19 207 ASP A O 1
ATOM 1674 N N . GLN A 1 208 ? 16.391 -27.969 -13.047 1 92.56 208 GLN A N 1
ATOM 1675 C CA . GLN A 1 208 ? 15.812 -29.297 -13.273 1 92.56 208 GLN A CA 1
ATOM 1676 C C . GLN A 1 208 ? 14.305 -29.281 -13.047 1 92.56 208 GLN A C 1
ATOM 1678 O O . GLN A 1 208 ? 13.719 -30.328 -12.727 1 92.56 208 GLN A O 1
ATOM 1683 N N . ARG A 1 209 ? 13.773 -28.125 -13.125 1 93.31 209 ARG A N 1
ATOM 1684 C CA . ARG A 1 209 ? 12.352 -28.016 -12.797 1 93.31 209 ARG A CA 1
ATOM 1685 C C . ARG A 1 209 ? 11.539 -27.625 -14.031 1 93.31 209 ARG A C 1
ATOM 1687 O O . ARG A 1 209 ? 12.031 -26.938 -14.922 1 93.31 209 ARG A O 1
ATOM 1694 N N . CYS A 1 210 ? 10.289 -28.109 -14.062 1 93.88 210 CYS A N 1
ATOM 1695 C CA . CYS A 1 210 ? 9.32 -27.75 -15.094 1 93.88 210 CYS A CA 1
ATOM 1696 C C . CYS A 1 210 ? 7.93 -27.562 -14.5 1 93.88 210 CYS A C 1
ATOM 1698 O O . CYS A 1 210 ? 7.734 -27.75 -13.297 1 93.88 210 CYS A O 1
ATOM 1700 N N . GLY A 1 211 ? 7.008 -27.031 -15.281 1 93.81 211 GLY A N 1
ATOM 1701 C CA . GLY A 1 211 ? 5.617 -26.938 -14.859 1 93.81 211 GLY A CA 1
ATOM 1702 C C . GLY A 1 211 ? 5.414 -26.031 -13.672 1 93.81 211 GLY A C 1
ATOM 1703 O O . GLY A 1 211 ? 5.902 -24.891 -13.664 1 93.81 211 GLY A O 1
ATOM 1704 N N . TYR A 1 212 ? 4.73 -26.562 -12.711 1 91.75 212 TYR A N 1
ATOM 1705 C CA . TYR A 1 212 ? 4.406 -25.781 -11.523 1 91.75 212 TYR A CA 1
ATOM 1706 C C . TYR A 1 212 ? 5.652 -25.5 -10.695 1 91.75 212 TYR A C 1
ATOM 1708 O O . TYR A 1 212 ? 5.785 -24.438 -10.094 1 91.75 212 TYR A O 1
ATOM 1716 N N . SER A 1 213 ? 6.508 -26.438 -10.648 1 93.12 213 SER A N 1
ATOM 1717 C CA . SER A 1 213 ? 7.746 -26.234 -9.898 1 93.12 213 SER A CA 1
ATOM 1718 C C . SER A 1 213 ? 8.547 -25.078 -10.469 1 93.12 213 SER A C 1
ATOM 1720 O O . SER A 1 213 ? 9.141 -24.297 -9.719 1 93.12 213 SER A O 1
ATOM 1722 N N . LEU A 1 214 ? 8.547 -25 -11.742 1 95.44 214 LEU A N 1
ATOM 1723 C CA . LEU A 1 214 ? 9.242 -23.906 -12.414 1 95.44 214 LEU A CA 1
ATOM 1724 C C . LEU A 1 214 ? 8.594 -22.562 -12.102 1 95.44 214 LEU A C 1
ATOM 1726 O O . LEU A 1 214 ? 9.281 -21.594 -11.797 1 95.44 214 LEU A O 1
ATOM 1730 N N . THR A 1 215 ? 7.238 -22.453 -12.156 1 95.75 215 THR A N 1
ATOM 1731 C CA . THR A 1 215 ? 6.555 -21.203 -11.836 1 95.75 215 THR A CA 1
ATOM 1732 C C . THR A 1 215 ? 6.793 -20.828 -10.383 1 95.75 215 THR A C 1
ATOM 1734 O O . THR A 1 215 ? 6.914 -19.641 -10.055 1 95.75 215 THR A O 1
ATOM 1737 N N . HIS A 1 216 ? 6.949 -21.766 -9.484 1 94.12 216 HIS A N 1
ATOM 1738 C CA . HIS A 1 216 ? 7.156 -21.484 -8.07 1 94.12 216 HIS A CA 1
ATOM 1739 C C . HIS A 1 216 ? 8.547 -20.906 -7.82 1 94.12 216 HIS A C 1
ATOM 1741 O O . HIS A 1 216 ? 8.75 -20.172 -6.848 1 94.12 216 HIS A O 1
ATOM 1747 N N . GLN A 1 217 ? 9.508 -21.281 -8.641 1 96.38 217 GLN A N 1
ATOM 1748 C CA . GLN A 1 217 ? 10.812 -20.625 -8.531 1 96.38 217 GLN A CA 1
ATOM 1749 C C . GLN A 1 217 ? 10.688 -19.109 -8.711 1 96.38 217 GLN A C 1
ATOM 1751 O O . GLN A 1 217 ? 11.258 -18.344 -7.934 1 96.38 217 GLN A O 1
ATOM 1756 N N . VAL A 1 218 ? 9.906 -18.719 -9.695 1 96.88 218 VAL A N 1
ATOM 1757 C CA . VAL A 1 218 ? 9.703 -17.297 -9.977 1 96.88 218 VAL A CA 1
ATOM 1758 C C . VAL A 1 218 ? 8.906 -16.656 -8.836 1 96.88 218 VAL A C 1
ATOM 1760 O O . VAL A 1 218 ? 9.242 -15.562 -8.383 1 96.88 218 VAL A O 1
ATOM 1763 N N . ILE A 1 219 ? 7.867 -17.359 -8.328 1 94.06 219 ILE A N 1
ATOM 1764 C CA . ILE A 1 219 ? 7.031 -16.844 -7.254 1 94.06 219 ILE A CA 1
ATOM 1765 C C . ILE A 1 219 ? 7.887 -16.594 -6.016 1 94.06 219 ILE A C 1
ATOM 1767 O O . ILE A 1 219 ? 7.723 -15.562 -5.344 1 94.06 219 ILE A O 1
ATOM 1771 N N . TYR A 1 220 ? 8.812 -17.484 -5.742 1 93.5 220 TYR A N 1
ATOM 1772 C CA . TYR A 1 220 ? 9.703 -17.312 -4.602 1 93.5 220 TYR A CA 1
ATOM 1773 C C . TYR A 1 220 ? 10.516 -16.031 -4.727 1 93.5 220 TYR A C 1
ATOM 1775 O O . TYR A 1 220 ? 10.602 -15.258 -3.773 1 93.5 220 TYR A O 1
ATOM 1783 N N . ILE A 1 221 ? 11.102 -15.812 -5.84 1 96 221 ILE A N 1
ATOM 1784 C CA . ILE A 1 221 ? 11.969 -14.664 -6.059 1 96 221 ILE A CA 1
ATOM 1785 C C . ILE A 1 221 ? 11.156 -13.375 -5.945 1 96 221 ILE A C 1
ATOM 1787 O O . ILE A 1 221 ? 11.57 -12.43 -5.273 1 96 221 ILE A O 1
ATOM 1791 N N . LEU A 1 222 ? 10.016 -13.359 -6.582 1 95 222 LEU A N 1
ATOM 1792 C CA . LEU A 1 222 ? 9.164 -12.172 -6.531 1 95 222 LEU A CA 1
ATOM 1793 C C . LEU A 1 222 ? 8.719 -11.891 -5.102 1 95 222 LEU A C 1
ATOM 1795 O O . LEU A 1 222 ? 8.664 -10.734 -4.68 1 95 222 LEU A O 1
ATOM 1799 N N . THR A 1 223 ? 8.375 -12.938 -4.375 1 91.94 223 THR A N 1
ATOM 1800 C CA . THR A 1 223 ? 8.016 -12.773 -2.969 1 91.94 223 THR A CA 1
ATOM 1801 C C . THR A 1 223 ? 9.172 -12.172 -2.182 1 91.94 223 THR A C 1
ATOM 1803 O O . THR A 1 223 ? 8.977 -11.266 -1.367 1 91.94 223 THR A O 1
ATOM 1806 N N . GLY A 1 224 ? 10.328 -12.688 -2.43 1 92.69 224 GLY A N 1
ATOM 1807 C CA . GLY A 1 224 ? 11.492 -12.141 -1.758 1 92.69 224 GLY A CA 1
ATOM 1808 C C . GLY A 1 224 ? 11.734 -10.68 -2.062 1 92.69 224 GLY A C 1
ATOM 1809 O O . GLY A 1 224 ? 11.992 -9.883 -1.153 1 92.69 224 GLY A O 1
ATOM 1810 N N . ILE A 1 225 ? 11.641 -10.281 -3.305 1 93.25 225 ILE A N 1
ATOM 1811 C CA . ILE A 1 225 ? 11.844 -8.898 -3.725 1 93.25 225 ILE A CA 1
ATOM 1812 C C . ILE A 1 225 ? 10.844 -7.992 -3.004 1 93.25 225 ILE A C 1
ATOM 1814 O O . ILE A 1 225 ? 11.234 -6.98 -2.418 1 93.25 225 ILE A O 1
ATOM 1818 N N . ASN A 1 226 ? 9.625 -8.359 -2.969 1 92.06 226 ASN A N 1
ATOM 1819 C CA . ASN A 1 226 ? 8.562 -7.535 -2.396 1 92.06 226 ASN A CA 1
ATOM 1820 C C . ASN A 1 226 ? 8.625 -7.516 -0.873 1 92.06 226 ASN A C 1
ATOM 1822 O O . ASN A 1 226 ? 8.016 -6.656 -0.233 1 92.06 226 ASN A O 1
ATOM 1826 N N . SER A 1 227 ? 9.328 -8.508 -0.304 1 88.38 227 SER A N 1
ATOM 1827 C CA . SER A 1 227 ? 9.391 -8.594 1.151 1 88.38 227 SER A CA 1
ATOM 1828 C C . SER A 1 227 ? 10.648 -7.918 1.688 1 88.38 227 SER A C 1
ATOM 1830 O O . SER A 1 227 ? 10.945 -7.996 2.883 1 88.38 227 SER A O 1
ATOM 1832 N N . GLY A 1 228 ? 11.438 -7.305 0.798 1 89 228 GLY A N 1
ATOM 1833 C CA . GLY A 1 228 ? 12.609 -6.57 1.237 1 89 228 GLY A CA 1
ATOM 1834 C C . GLY A 1 228 ? 13.875 -7.414 1.24 1 89 228 GLY A C 1
ATOM 1835 O O . GLY A 1 228 ? 14.859 -7.066 1.896 1 89 228 GLY A O 1
ATOM 1836 N N . CYS A 1 229 ? 13.875 -8.539 0.535 1 92.62 229 CYS A N 1
ATOM 1837 C CA . CYS A 1 229 ? 15.031 -9.43 0.515 1 92.62 229 CYS A CA 1
ATOM 1838 C C . CYS A 1 229 ? 15.844 -9.242 -0.759 1 92.62 229 CYS A C 1
ATOM 1840 O O . CYS A 1 229 ? 16.656 -10.086 -1.109 1 92.62 229 CYS A O 1
ATOM 1842 N N . LEU A 1 230 ? 15.602 -8.219 -1.467 1 93.31 230 LEU A N 1
ATOM 1843 C CA . LEU A 1 230 ? 16.234 -7.988 -2.76 1 93.31 230 LEU A CA 1
ATOM 1844 C C . LEU A 1 230 ? 17.766 -8.031 -2.633 1 93.31 230 LEU A C 1
ATOM 1846 O O . LEU A 1 230 ? 18.438 -8.672 -3.441 1 93.31 230 LEU A O 1
ATOM 1850 N N . GLU A 1 231 ? 18.312 -7.363 -1.648 1 92.62 231 GLU A N 1
ATOM 1851 C CA . GLU A 1 231 ? 19.766 -7.297 -1.455 1 92.62 231 GLU A CA 1
ATOM 1852 C C . GLU A 1 231 ? 20.344 -8.688 -1.223 1 92.62 231 GLU A C 1
ATOM 1854 O O . GLU A 1 231 ? 21.375 -9.031 -1.8 1 92.62 231 GLU A O 1
ATOM 1859 N N . ASP A 1 232 ? 19.734 -9.469 -0.42 1 94.31 232 ASP A N 1
ATOM 1860 C CA . ASP A 1 232 ? 20.188 -10.82 -0.1 1 94.31 232 ASP A CA 1
ATOM 1861 C C . ASP A 1 232 ? 20.094 -11.734 -1.318 1 94.31 232 ASP A C 1
ATOM 1863 O O . ASP A 1 232 ? 21.031 -12.5 -1.6 1 94.31 232 ASP A O 1
ATOM 1867 N N . LEU A 1 233 ? 19.016 -11.633 -1.999 1 95.44 233 LEU A N 1
ATOM 1868 C CA . LEU A 1 233 ? 18.812 -12.469 -3.178 1 95.44 233 LEU A CA 1
ATOM 1869 C C . LEU A 1 233 ? 19.797 -12.094 -4.281 1 95.44 233 LEU A C 1
ATOM 1871 O O . LEU A 1 233 ? 20.312 -12.977 -4.98 1 95.44 233 LEU A O 1
ATOM 1875 N N . GLU A 1 234 ? 20.031 -10.805 -4.461 1 95.62 234 GLU A N 1
ATOM 1876 C CA . GLU A 1 234 ? 21.016 -10.344 -5.441 1 95.62 234 GLU A CA 1
ATOM 1877 C C . GLU A 1 234 ? 22.406 -10.844 -5.105 1 95.62 234 GLU A C 1
ATOM 1879 O O . GLU A 1 234 ? 23.141 -11.289 -5.988 1 95.62 234 GLU A O 1
ATOM 1884 N N . TYR A 1 235 ? 22.734 -10.773 -3.883 1 95.06 235 TYR A N 1
ATOM 1885 C CA . TYR A 1 235 ? 24.047 -11.258 -3.434 1 95.06 235 TYR A CA 1
ATOM 1886 C C . TYR A 1 235 ? 24.203 -12.742 -3.723 1 95.06 235 TYR A C 1
ATOM 1888 O O . TYR A 1 235 ? 25.219 -13.172 -4.281 1 95.06 235 TYR A O 1
ATOM 1896 N N . LEU A 1 236 ? 23.188 -13.555 -3.359 1 96.38 236 LEU A N 1
ATOM 1897 C CA . LEU A 1 236 ? 23.234 -14.992 -3.578 1 96.38 236 LEU A CA 1
ATOM 1898 C C . LEU A 1 236 ? 23.297 -15.32 -5.066 1 96.38 236 LEU A C 1
ATOM 1900 O O . LEU A 1 236 ? 24.031 -16.219 -5.48 1 96.38 236 LEU A O 1
ATOM 1904 N N . SER A 1 237 ? 22.5 -14.555 -5.871 1 96.62 237 SER A N 1
ATOM 1905 C CA . SER A 1 237 ? 22.5 -14.781 -7.312 1 96.62 237 SER A CA 1
ATOM 1906 C C . SER A 1 237 ? 23.859 -14.477 -7.926 1 96.62 237 SER A C 1
ATOM 1908 O O . SER A 1 237 ? 24.344 -15.234 -8.766 1 96.62 237 SER A O 1
ATOM 1910 N N . LYS A 1 238 ? 24.516 -13.461 -7.551 1 96.81 238 LYS A N 1
ATOM 1911 C CA . LYS A 1 238 ? 25.828 -13.07 -8.047 1 96.81 238 LYS A CA 1
ATOM 1912 C C . LYS A 1 238 ? 26.875 -14.133 -7.719 1 96.81 238 LYS A C 1
ATOM 1914 O O . LYS A 1 238 ? 27.781 -14.398 -8.523 1 96.81 238 LYS A O 1
ATOM 1919 N N . LEU A 1 239 ? 26.703 -14.742 -6.652 1 96.38 239 LEU A N 1
ATOM 1920 C CA . LEU A 1 239 ? 27.734 -15.656 -6.148 1 96.38 239 LEU A CA 1
ATOM 1921 C C . LEU A 1 239 ? 27.516 -17.062 -6.688 1 96.38 239 LEU A C 1
ATOM 1923 O O . LEU A 1 239 ? 28.469 -17.812 -6.895 1 96.38 239 LEU A O 1
ATOM 1927 N N . THR A 1 240 ? 26.234 -17.406 -6.867 1 96.62 240 THR A N 1
ATOM 1928 C CA . THR A 1 240 ? 26 -18.844 -6.969 1 96.62 240 THR A CA 1
ATOM 1929 C C . THR A 1 240 ? 25.375 -19.203 -8.312 1 96.62 240 THR A C 1
ATOM 1931 O O . THR A 1 240 ? 25.297 -20.375 -8.68 1 96.62 240 THR A O 1
ATOM 1934 N N . THR A 1 241 ? 24.859 -18.281 -9.047 1 96.19 241 THR A N 1
ATOM 1935 C CA . THR A 1 241 ? 24.188 -18.609 -10.297 1 96.19 241 THR A CA 1
ATOM 1936 C C . THR A 1 241 ? 25.031 -18.219 -11.5 1 96.19 241 THR A C 1
ATOM 1938 O O . THR A 1 241 ? 25.812 -17.266 -11.43 1 96.19 241 THR A O 1
ATOM 1941 N N . PRO A 1 242 ? 24.859 -18.969 -12.648 1 94.69 242 PRO A N 1
ATOM 1942 C CA . PRO A 1 242 ? 25.578 -18.562 -13.867 1 94.69 242 PRO A CA 1
ATOM 1943 C C . PRO A 1 242 ? 25.156 -17.188 -14.383 1 94.69 242 PRO A C 1
ATOM 1945 O O . PRO A 1 242 ? 25.938 -16.5 -15.031 1 94.69 242 PRO A O 1
ATOM 1948 N N . GLU A 1 243 ? 23.906 -16.734 -14.133 1 94.94 243 GLU A N 1
ATOM 1949 C CA . GLU A 1 243 ? 23.375 -15.453 -14.57 1 94.94 243 GLU A CA 1
ATOM 1950 C C . GLU A 1 243 ? 24.062 -14.297 -13.844 1 94.94 243 GLU A C 1
ATOM 1952 O O . GLU A 1 243 ? 24.109 -13.172 -14.344 1 94.94 243 GLU A O 1
ATOM 1957 N N . ARG A 1 244 ? 24.5 -14.516 -12.641 1 96.25 244 ARG A N 1
ATOM 1958 C CA . ARG A 1 244 ? 25.203 -13.562 -11.781 1 96.25 244 ARG A CA 1
ATOM 1959 C C . ARG A 1 244 ? 24.375 -12.297 -11.586 1 96.25 244 ARG A C 1
ATOM 1961 O O . ARG A 1 244 ? 24.922 -11.203 -11.438 1 96.25 244 ARG A O 1
ATOM 1968 N N . SER A 1 245 ? 23.172 -12.406 -11.781 1 96.25 245 SER A N 1
ATOM 1969 C CA . SER A 1 245 ? 22.203 -11.32 -11.609 1 96.25 245 SER A CA 1
ATOM 1970 C C . SER A 1 245 ? 20.797 -11.867 -11.375 1 96.25 245 SER A C 1
ATOM 1972 O O . SER A 1 245 ? 20.359 -12.789 -12.062 1 96.25 245 SER A O 1
ATOM 1974 N N . LEU A 1 246 ? 20.188 -11.289 -10.352 1 96.44 246 LEU A N 1
ATOM 1975 C CA . LEU A 1 246 ? 18.828 -11.727 -10.031 1 96.44 246 LEU A CA 1
ATOM 1976 C C . LEU A 1 246 ? 17.891 -11.461 -11.203 1 96.44 246 LEU A C 1
ATOM 1978 O O . LEU A 1 246 ? 17.031 -12.289 -11.516 1 96.44 246 LEU A O 1
ATOM 1982 N N . ASP A 1 247 ? 18.047 -10.352 -11.891 1 95.31 247 ASP A N 1
ATOM 1983 C CA . ASP A 1 247 ? 17.203 -9.992 -13.023 1 95.31 247 ASP A CA 1
ATOM 1984 C C . ASP A 1 247 ? 17.406 -10.953 -14.195 1 95.31 247 ASP A C 1
ATOM 1986 O O . ASP A 1 247 ? 16.453 -11.344 -14.859 1 95.31 247 ASP A O 1
ATOM 1990 N N . LYS A 1 248 ? 18.625 -11.289 -14.383 1 96.44 248 LYS A N 1
ATOM 1991 C CA . LYS A 1 248 ? 18.922 -12.234 -15.453 1 96.44 248 LYS A CA 1
ATOM 1992 C C . LYS A 1 248 ? 18.422 -13.633 -15.102 1 96.44 248 LYS A C 1
ATOM 1994 O O . LYS A 1 248 ? 18 -14.391 -15.977 1 96.44 248 LYS A O 1
ATOM 1999 N N . LEU A 1 249 ? 18.5 -13.984 -13.812 1 97.56 249 LEU A N 1
ATOM 2000 C CA . LEU A 1 249 ? 17.938 -15.258 -13.375 1 97.56 249 LEU A CA 1
ATOM 2001 C C . LEU A 1 249 ? 16.438 -15.312 -13.625 1 97.56 249 LEU A C 1
ATOM 2003 O O . LEU A 1 249 ? 15.922 -16.297 -14.156 1 97.56 249 LEU A O 1
ATOM 2007 N N . LEU A 1 250 ? 15.742 -14.211 -13.297 1 97.38 250 LEU A N 1
ATOM 2008 C CA . LEU A 1 250 ? 14.305 -14.117 -13.562 1 97.38 250 LEU A CA 1
ATOM 2009 C C . LEU A 1 250 ? 14.016 -14.227 -15.055 1 97.38 250 LEU A C 1
ATOM 2011 O O . LEU A 1 250 ? 13.07 -14.898 -15.461 1 97.38 250 LEU A O 1
ATOM 2015 N N . GLN A 1 251 ? 14.828 -13.617 -15.828 1 97.25 251 GLN A N 1
ATOM 2016 C CA . GLN A 1 251 ? 14.688 -13.695 -17.281 1 97.25 251 GLN A CA 1
ATOM 2017 C C . GLN A 1 251 ? 14.836 -15.133 -17.766 1 97.25 251 GLN A C 1
ATOM 2019 O O . GLN A 1 251 ? 14.062 -15.594 -18.609 1 97.25 251 GLN A O 1
ATOM 2024 N N . THR A 1 252 ? 15.82 -15.766 -17.25 1 97.62 252 THR A N 1
ATOM 2025 C CA . THR A 1 252 ? 16.062 -17.156 -17.625 1 97.62 252 THR A CA 1
ATOM 2026 C C . THR A 1 252 ? 14.883 -18.031 -17.25 1 97.62 252 THR A C 1
ATOM 2028 O O . THR A 1 252 ? 14.391 -18.812 -18.078 1 97.62 252 THR A O 1
ATOM 2031 N N . LEU A 1 253 ? 14.445 -17.922 -16.031 1 97.94 253 LEU A N 1
ATOM 2032 C CA . LEU A 1 253 ? 13.328 -18.734 -15.547 1 97.94 253 LEU A CA 1
ATOM 2033 C C . LEU A 1 253 ? 12.07 -18.453 -16.359 1 97.94 253 LEU A C 1
ATOM 2035 O O . LEU A 1 253 ? 11.375 -19.391 -16.766 1 97.94 253 LEU A O 1
ATOM 2039 N N . CYS A 1 254 ? 11.789 -17.203 -16.656 1 97.88 254 CYS A N 1
ATOM 2040 C CA . CYS A 1 254 ? 10.578 -16.859 -17.406 1 97.88 254 CYS A CA 1
ATOM 2041 C C . CYS A 1 254 ? 10.719 -17.25 -18.875 1 97.88 254 CYS A C 1
ATOM 2043 O O . CYS A 1 254 ? 9.727 -17.562 -19.531 1 97.88 254 CYS A O 1
ATOM 2045 N N . THR A 1 255 ? 11.93 -17.25 -19.406 1 97.69 255 THR A N 1
ATOM 2046 C CA . THR A 1 255 ? 12.133 -17.781 -20.734 1 97.69 255 THR A CA 1
ATOM 2047 C C . THR A 1 255 ? 11.773 -19.266 -20.797 1 97.69 255 THR A C 1
ATOM 2049 O O . THR A 1 255 ? 11.07 -19.703 -21.719 1 97.69 255 THR A O 1
ATOM 2052 N N . ARG A 1 256 ? 12.203 -20.031 -19.828 1 97.19 256 ARG A N 1
ATOM 2053 C CA . ARG A 1 256 ? 11.859 -21.453 -19.75 1 97.19 256 ARG A CA 1
ATOM 2054 C C . ARG A 1 256 ? 10.344 -21.641 -19.656 1 97.19 256 ARG A C 1
ATOM 2056 O O . ARG A 1 256 ? 9.781 -22.484 -20.344 1 97.19 256 ARG A O 1
ATOM 2063 N N . ILE A 1 257 ? 9.727 -20.812 -18.812 1 97.44 257 ILE A N 1
ATOM 2064 C CA . ILE A 1 257 ? 8.281 -20.891 -18.609 1 97.44 257 ILE A CA 1
ATOM 2065 C C . ILE A 1 257 ? 7.559 -20.594 -19.922 1 97.44 257 ILE A C 1
ATOM 2067 O O . ILE A 1 257 ? 6.621 -21.297 -20.297 1 97.44 257 ILE A O 1
ATOM 2071 N N . MET A 1 258 ? 8.016 -19.594 -20.656 1 96.81 258 MET A N 1
ATOM 2072 C CA . MET A 1 258 ? 7.332 -19.203 -21.891 1 96.81 258 MET A CA 1
ATOM 2073 C C . MET A 1 258 ? 7.547 -20.219 -22.984 1 96.81 258 MET A C 1
ATOM 2075 O O . MET A 1 258 ? 6.684 -20.406 -23.844 1 96.81 258 MET A O 1
ATOM 2079 N N . ILE A 1 259 ? 8.672 -20.859 -22.969 1 95.94 259 ILE A N 1
ATOM 2080 C CA . ILE A 1 259 ? 8.883 -21.984 -23.891 1 95.94 259 ILE A CA 1
ATOM 2081 C C . ILE A 1 259 ? 7.832 -23.062 -23.641 1 95.94 259 ILE A C 1
ATOM 2083 O O . ILE A 1 259 ? 7.207 -23.562 -24.594 1 95.94 259 ILE A O 1
ATOM 2087 N N . GLU A 1 260 ? 7.594 -23.391 -22.375 1 95.5 260 GLU A N 1
ATOM 2088 C CA . GLU A 1 260 ? 6.566 -24.375 -22.016 1 95.5 260 GLU A CA 1
ATOM 2089 C C . GLU A 1 260 ? 5.18 -23.875 -22.422 1 95.5 260 GLU A C 1
ATOM 2091 O O . GLU A 1 260 ? 4.371 -24.656 -22.953 1 95.5 260 GLU A O 1
ATOM 2096 N N . ALA A 1 261 ? 4.918 -22.625 -22.156 1 96.44 261 ALA A N 1
ATOM 2097 C CA . ALA A 1 261 ? 3.615 -22.062 -22.484 1 96.44 261 ALA A CA 1
ATOM 2098 C C . ALA A 1 261 ? 3.363 -22.141 -24 1 96.44 261 ALA A C 1
ATOM 2100 O O . ALA A 1 261 ? 2.246 -22.422 -24.422 1 96.44 261 ALA A O 1
ATOM 2101 N N . ASN A 1 262 ? 4.387 -21.859 -24.781 1 95.25 262 ASN A N 1
ATOM 2102 C CA . ASN A 1 262 ? 4.281 -21.953 -26.234 1 95.25 262 ASN A CA 1
ATOM 2103 C C . ASN A 1 262 ? 3.963 -23.391 -26.672 1 95.25 262 ASN A C 1
ATOM 2105 O O . ASN A 1 262 ? 3.199 -23.594 -27.609 1 95.25 262 ASN A O 1
ATOM 2109 N N . HIS A 1 263 ? 4.555 -24.328 -26 1 95 263 HIS A N 1
ATOM 2110 C CA . HIS A 1 263 ? 4.262 -25.734 -26.297 1 95 263 HIS A CA 1
ATOM 2111 C C . HIS A 1 263 ? 2.805 -26.062 -26 1 95 263 HIS A C 1
ATOM 2113 O O . HIS A 1 263 ? 2.152 -26.766 -26.766 1 95 263 HIS A O 1
ATOM 2119 N N . ILE A 1 264 ? 2.322 -25.578 -24.875 1 95.06 264 ILE A N 1
ATOM 2120 C CA . ILE A 1 264 ? 0.932 -25.812 -24.5 1 95.06 264 ILE A CA 1
ATOM 2121 C C . ILE A 1 264 ? 0.005 -25.188 -25.531 1 95.06 264 ILE A C 1
ATOM 2123 O O . ILE A 1 264 ? -0.977 -25.797 -25.953 1 95.06 264 ILE A O 1
ATOM 2127 N N . ALA A 1 265 ? 0.31 -23.984 -25.969 1 96 265 ALA A N 1
ATOM 2128 C CA . ALA A 1 265 ? -0.481 -23.297 -26.984 1 96 265 ALA A CA 1
ATOM 2129 C C . ALA A 1 265 ? -0.457 -24.047 -28.297 1 96 265 ALA A C 1
ATOM 2131 O O . ALA A 1 265 ? -1.49 -24.203 -28.953 1 96 265 ALA A O 1
ATOM 2132 N N . ALA A 1 266 ? 0.708 -24.484 -28.672 1 94.25 266 ALA A N 1
ATOM 2133 C CA . ALA A 1 266 ? 0.859 -25.234 -29.922 1 94.25 266 ALA A CA 1
ATOM 2134 C C . ALA A 1 266 ? 0.069 -26.547 -29.875 1 94.25 266 ALA A C 1
ATOM 2136 O O . ALA A 1 266 ? -0.361 -27.047 -30.922 1 94.25 266 ALA A O 1
ATOM 2137 N N . ALA A 1 267 ? -0.087 -27.078 -28.672 1 94.56 267 ALA A N 1
ATOM 2138 C CA . ALA A 1 267 ? -0.862 -28.297 -28.469 1 94.56 267 ALA A CA 1
ATOM 2139 C C . ALA A 1 267 ? -2.34 -27.984 -28.266 1 94.56 267 ALA A C 1
ATOM 2141 O O . ALA A 1 267 ? -3.076 -28.797 -27.688 1 94.56 267 ALA A O 1
ATOM 2142 N N . GLU A 1 268 ? -2.729 -26.75 -28.578 1 94.81 268 GLU A N 1
ATOM 2143 C CA . GLU A 1 268 ? -4.117 -26.312 -28.594 1 94.81 268 GLU A CA 1
ATOM 2144 C C . GLU A 1 268 ? -4.715 -26.312 -27.188 1 94.81 268 GLU A C 1
ATOM 2146 O O . GLU A 1 268 ? -5.871 -26.688 -27 1 94.81 268 GLU A O 1
ATOM 2151 N N . PHE A 1 269 ? -3.951 -26.141 -26.219 1 94.19 269 PHE A N 1
ATOM 2152 C CA . PHE A 1 269 ? -4.387 -25.891 -24.844 1 94.19 269 PHE A CA 1
ATOM 2153 C C . PHE A 1 269 ? -5.125 -27.094 -24.281 1 94.19 269 PHE A C 1
ATOM 2155 O O . PHE A 1 269 ? -6.258 -26.969 -23.828 1 94.19 269 PHE A O 1
ATOM 2162 N N . ALA A 1 270 ? -4.465 -28.219 -24.234 1 90.62 270 ALA A N 1
ATOM 2163 C CA . ALA A 1 270 ? -5.074 -29.406 -23.641 1 90.62 270 ALA A CA 1
ATOM 2164 C C . ALA A 1 270 ? -5.605 -29.109 -22.25 1 90.62 270 ALA A C 1
ATOM 2166 O O . ALA A 1 270 ? -4.984 -28.375 -21.484 1 90.62 270 ALA A O 1
ATOM 2167 N N . LEU A 1 271 ? -6.668 -29.719 -21.828 1 86.75 271 LEU A N 1
ATOM 2168 C CA . LEU A 1 271 ? -7.438 -29.406 -20.625 1 86.75 271 LEU A CA 1
ATOM 2169 C C . LEU A 1 271 ? -6.551 -29.469 -19.375 1 86.75 271 LEU A C 1
ATOM 2171 O O . LEU A 1 271 ? -6.648 -28.609 -18.5 1 86.75 271 LEU A O 1
ATOM 2175 N N . GLU A 1 272 ? -5.691 -30.453 -19.328 1 84.88 272 GLU A N 1
ATOM 2176 C CA . GLU A 1 272 ? -4.887 -30.719 -18.141 1 84.88 272 GLU A CA 1
ATOM 2177 C C . GLU A 1 272 ? -3.836 -29.625 -17.938 1 84.88 272 GLU A C 1
ATOM 2179 O O . GLU A 1 272 ? -3.287 -29.484 -16.828 1 84.88 272 GLU A O 1
ATOM 2184 N N . TYR A 1 273 ? -3.641 -28.766 -18.984 1 91.19 273 TYR A N 1
ATOM 2185 C CA . TYR A 1 273 ? -2.539 -27.812 -18.906 1 91.19 273 TYR A CA 1
ATOM 2186 C C . TYR A 1 273 ? -3.055 -26.375 -18.859 1 91.19 273 TYR A C 1
ATOM 2188 O O . TYR A 1 273 ? -2.275 -25.438 -18.719 1 91.19 273 TYR A O 1
ATOM 2196 N N . ARG A 1 274 ? -4.324 -26.234 -18.969 1 93.44 274 ARG A N 1
ATOM 2197 C CA . ARG A 1 274 ? -4.887 -24.891 -19.031 1 93.44 274 ARG A CA 1
ATOM 2198 C C . ARG A 1 274 ? -4.613 -24.125 -17.75 1 93.44 274 ARG A C 1
ATOM 2200 O O . ARG A 1 274 ? -4.289 -22.938 -17.781 1 93.44 274 ARG A O 1
ATOM 2207 N N . ASP A 1 275 ? -4.742 -24.828 -16.641 1 92.44 275 ASP A N 1
ATOM 2208 C CA . ASP A 1 275 ? -4.441 -24.219 -15.344 1 92.44 275 ASP A CA 1
ATOM 2209 C C . ASP A 1 275 ? -2.984 -23.766 -15.273 1 92.44 275 ASP A C 1
ATOM 2211 O O . ASP A 1 275 ? -2.697 -22.625 -14.914 1 92.44 275 ASP A O 1
ATOM 2215 N N . LEU A 1 276 ? -2.127 -24.625 -15.609 1 93.75 276 LEU A N 1
ATOM 2216 C CA . LEU A 1 276 ? -0.701 -24.312 -15.633 1 93.75 276 LEU A CA 1
ATOM 2217 C C . LEU A 1 276 ? -0.407 -23.172 -16.594 1 93.75 276 LEU A C 1
ATOM 2219 O O . LEU A 1 276 ? 0.365 -22.266 -16.266 1 93.75 276 LEU A O 1
ATOM 2223 N N . PHE A 1 277 ? -1.052 -23.219 -17.781 1 96.88 277 PHE A N 1
ATOM 2224 C CA . PHE A 1 277 ? -0.865 -22.203 -18.797 1 96.88 277 PHE A CA 1
ATOM 2225 C C . PHE A 1 277 ? -1.203 -20.828 -18.25 1 96.88 277 PHE A C 1
ATOM 2227 O O . PHE A 1 277 ? -0.433 -19.875 -18.422 1 96.88 277 PHE A O 1
ATOM 2234 N N . MET A 1 278 ? -2.268 -20.688 -17.562 1 97.19 278 MET A N 1
ATOM 2235 C CA . MET A 1 278 ? -2.674 -19.406 -16.984 1 97.19 278 MET A CA 1
ATOM 2236 C C . MET A 1 278 ? -1.697 -18.969 -15.898 1 97.19 278 MET A C 1
ATOM 2238 O O . MET A 1 278 ? -1.342 -17.797 -15.812 1 97.19 278 MET A O 1
ATOM 2242 N N . GLU A 1 279 ? -1.245 -19.891 -15.07 1 96.38 279 GLU A N 1
ATOM 2243 C CA . GLU A 1 279 ? -0.264 -19.562 -14.039 1 96.38 279 GLU A CA 1
ATOM 2244 C C . GLU A 1 279 ? 1.037 -19.062 -14.648 1 96.38 279 GLU A C 1
ATOM 2246 O O . GLU A 1 279 ? 1.63 -18.094 -14.156 1 96.38 279 GLU A O 1
ATOM 2251 N N . GLN A 1 280 ? 1.441 -19.734 -15.734 1 97.62 280 GLN A N 1
ATOM 2252 C CA . GLN A 1 280 ? 2.67 -19.359 -16.422 1 97.62 280 GLN A CA 1
ATOM 2253 C C . GLN A 1 280 ? 2.598 -17.922 -16.938 1 97.62 280 GLN A C 1
ATOM 2255 O O . GLN A 1 280 ? 3.514 -17.125 -16.703 1 97.62 280 GLN A O 1
ATOM 2260 N N . ILE A 1 281 ? 1.482 -17.578 -17.516 1 98.06 281 ILE A N 1
ATOM 2261 C CA . ILE A 1 281 ? 1.283 -16.234 -18.047 1 98.06 281 ILE A CA 1
ATOM 2262 C C . ILE A 1 281 ? 1.274 -15.219 -16.906 1 98.06 281 ILE A C 1
ATOM 2264 O O . ILE A 1 281 ? 1.933 -14.18 -16.984 1 98.06 281 ILE A O 1
ATOM 2268 N N . GLY A 1 282 ? 0.548 -15.562 -15.906 1 97.38 282 GLY A N 1
ATOM 2269 C CA . GLY A 1 282 ? 0.413 -14.648 -14.781 1 97.38 282 GLY A CA 1
ATOM 2270 C C . GLY A 1 282 ? 1.724 -14.391 -14.062 1 97.38 282 GLY A C 1
ATOM 2271 O O . GLY A 1 282 ? 2.07 -13.242 -13.789 1 97.38 282 GLY A O 1
ATOM 2272 N N . VAL A 1 283 ? 2.459 -15.422 -13.719 1 96.94 283 VAL A N 1
ATOM 2273 C CA . VAL A 1 283 ? 3.678 -15.336 -12.922 1 96.94 283 VAL A CA 1
ATOM 2274 C C . VAL A 1 283 ? 4.746 -14.562 -13.688 1 96.94 283 VAL A C 1
ATOM 2276 O O . VAL A 1 283 ? 5.402 -13.68 -13.133 1 96.94 283 VAL A O 1
ATOM 2279 N N . CYS A 1 284 ? 4.926 -14.836 -14.977 1 97.94 284 CYS A N 1
ATOM 2280 C CA . CYS A 1 284 ? 5.922 -14.117 -15.758 1 97.94 284 CYS A CA 1
ATOM 2281 C C . CYS A 1 284 ? 5.469 -12.695 -16.047 1 97.94 284 CYS A C 1
ATOM 2283 O O . CYS A 1 284 ? 6.289 -11.789 -16.172 1 97.94 284 CYS A O 1
ATOM 2285 N N . GLY A 1 285 ? 4.145 -12.539 -16.125 1 96.94 285 GLY A N 1
ATOM 2286 C CA . GLY A 1 285 ? 3.646 -11.172 -16.219 1 96.94 285 GLY A CA 1
ATOM 2287 C C . GLY A 1 285 ? 4.008 -10.336 -15 1 96.94 285 GLY A C 1
ATOM 2288 O O . GLY A 1 285 ? 4.43 -9.188 -15.141 1 96.94 285 GLY A O 1
ATOM 2289 N N . GLU A 1 286 ? 3.822 -10.883 -13.844 1 95.69 286 GLU A N 1
ATOM 2290 C CA . GLU A 1 286 ? 4.188 -10.203 -12.602 1 95.69 286 GLU A CA 1
ATOM 2291 C C . GLU A 1 286 ? 5.68 -9.891 -12.562 1 95.69 286 GLU A C 1
ATOM 2293 O O . GLU A 1 286 ? 6.094 -8.898 -11.969 1 95.69 286 GLU A O 1
ATOM 2298 N N . ALA A 1 287 ? 6.461 -10.766 -13.195 1 96.62 287 ALA A N 1
ATOM 2299 C CA . ALA A 1 287 ? 7.91 -10.594 -13.234 1 96.62 287 ALA A CA 1
ATOM 2300 C C . ALA A 1 287 ? 8.32 -9.562 -14.289 1 96.62 287 ALA A C 1
ATOM 2302 O O . ALA A 1 287 ? 9.508 -9.273 -14.453 1 96.62 287 ALA A O 1
ATOM 2303 N N . GLY A 1 288 ? 7.355 -9.016 -15.086 1 95.94 288 GLY A N 1
ATOM 2304 C CA . GLY A 1 288 ? 7.641 -7.941 -16.016 1 95.94 288 GLY A CA 1
ATOM 2305 C C . GLY A 1 288 ? 7.73 -8.414 -17.453 1 95.94 288 GLY A C 1
ATOM 2306 O O . GLY A 1 288 ? 8.086 -7.637 -18.344 1 95.94 288 GLY A O 1
ATOM 2307 N N . PHE A 1 289 ? 7.441 -9.633 -17.672 1 96.38 289 PHE A N 1
ATOM 2308 C CA . PHE A 1 289 ? 7.543 -10.172 -19.031 1 96.38 289 PHE A CA 1
ATOM 2309 C C . PHE A 1 289 ? 6.168 -10.305 -19.672 1 96.38 289 PHE A C 1
ATOM 2311 O O . PHE A 1 289 ? 5.734 -11.406 -20 1 96.38 289 PHE A O 1
ATOM 2318 N N . VAL A 1 290 ? 5.57 -9.18 -19.969 1 91.81 290 VAL A N 1
ATOM 2319 C CA . VAL A 1 290 ? 4.176 -9.133 -20.391 1 91.81 290 VAL A CA 1
ATOM 2320 C C . VAL A 1 290 ? 4.094 -9.086 -21.922 1 91.81 290 VAL A C 1
ATOM 2322 O O . VAL A 1 290 ? 3.086 -9.484 -22.5 1 91.81 290 VAL A O 1
ATOM 2325 N N . ASP A 1 291 ? 5.148 -8.75 -22.625 1 88.06 291 ASP A N 1
ATOM 2326 C CA . ASP A 1 291 ? 5.117 -8.523 -24.078 1 88.06 291 ASP A CA 1
ATOM 2327 C C . ASP A 1 291 ? 5.277 -9.828 -24.844 1 88.06 291 ASP A C 1
ATOM 2329 O O . ASP A 1 291 ? 5.156 -9.859 -26.062 1 88.06 291 ASP A O 1
ATOM 2333 N N . GLN A 1 292 ? 5.418 -10.898 -24.172 1 83.81 292 GLN A N 1
ATOM 2334 C CA . GLN A 1 292 ? 5.742 -12.164 -24.828 1 83.81 292 GLN A CA 1
ATOM 2335 C C . GLN A 1 292 ? 4.484 -12.992 -25.078 1 83.81 292 GLN A C 1
ATOM 2337 O O . GLN A 1 292 ? 4.547 -14.047 -25.703 1 83.81 292 GLN A O 1
ATOM 2342 N N . THR A 1 293 ? 3.402 -12.414 -24.734 1 88.44 293 THR A N 1
ATOM 2343 C CA . THR A 1 293 ? 2.158 -13.164 -24.859 1 88.44 293 THR A CA 1
ATOM 2344 C C . THR A 1 293 ? 1.422 -12.781 -26.141 1 88.44 293 THR A C 1
ATOM 2346 O O . THR A 1 293 ? 1.518 -11.641 -26.609 1 88.44 293 THR A O 1
ATOM 2349 N N . GLU A 1 294 ? 0.766 -13.781 -26.672 1 92.75 294 GLU A N 1
ATOM 2350 C CA . GLU A 1 294 ? -0.07 -13.539 -27.844 1 92.75 294 GLU A CA 1
ATOM 2351 C C . GLU A 1 294 ? -1.459 -13.055 -27.438 1 92.75 294 GLU A C 1
ATOM 2353 O O . GLU A 1 294 ? -2.021 -13.523 -26.453 1 92.75 294 GLU A O 1
ATOM 2358 N N . LEU A 1 295 ? -2.016 -12.203 -28.297 1 94 295 LEU A N 1
ATOM 2359 C CA . LEU A 1 295 ? -3.338 -11.656 -28 1 94 295 LEU A CA 1
ATOM 2360 C C . LEU A 1 295 ? -4.395 -12.758 -28.016 1 94 295 LEU A C 1
ATOM 2362 O O . LEU A 1 295 ? -5.344 -12.727 -27.234 1 94 295 LEU A O 1
ATOM 2366 N N . SER A 1 296 ? -4.184 -13.734 -28.891 1 95.31 296 SER A N 1
ATOM 2367 C CA . SER A 1 296 ? -5.129 -14.836 -29 1 95.31 296 SER A CA 1
ATOM 2368 C C . SER A 1 296 ? -5.184 -15.641 -27.703 1 95.31 296 SER A C 1
ATOM 2370 O O . SER A 1 296 ? -6.184 -16.297 -27.406 1 95.31 296 SER A O 1
ATOM 2372 N N . TRP A 1 297 ? -4.109 -15.68 -26.969 1 97.19 297 TRP A N 1
ATOM 2373 C CA . TRP A 1 297 ? -4.086 -16.375 -25.688 1 97.19 297 TRP A CA 1
ATOM 2374 C C . TRP A 1 297 ? -5.105 -15.781 -24.719 1 97.19 297 TRP A C 1
ATOM 2376 O O . TRP A 1 297 ? -5.766 -16.516 -23.984 1 97.19 297 TRP A O 1
ATOM 2386 N N . LEU A 1 298 ? -5.227 -14.461 -24.719 1 97.25 298 LEU A N 1
ATOM 2387 C CA . LEU A 1 298 ? -6.211 -13.82 -23.859 1 97.25 298 LEU A CA 1
ATOM 2388 C C . LEU A 1 298 ? -7.625 -14.227 -24.25 1 97.25 298 LEU A C 1
ATOM 2390 O O . LEU A 1 298 ? -8.461 -14.5 -23.391 1 97.25 298 LEU A O 1
ATOM 2394 N N . GLU A 1 299 ? -7.863 -14.211 -25.547 1 96.38 299 GLU A N 1
ATOM 2395 C CA . GLU A 1 299 ? -9.18 -14.602 -26.016 1 96.38 299 GLU A CA 1
ATOM 2396 C C . GLU A 1 299 ? -9.547 -16 -25.547 1 96.38 299 GLU A C 1
ATOM 2398 O O . GLU A 1 299 ? -10.688 -16.25 -25.156 1 96.38 299 GLU A O 1
ATOM 2403 N N . LYS A 1 300 ? -8.57 -16.859 -25.594 1 96 300 LYS A N 1
ATOM 2404 C CA . LYS A 1 300 ? -8.789 -18.219 -25.109 1 96 300 LYS A CA 1
ATOM 2405 C C . LYS A 1 300 ? -9.078 -18.234 -23.609 1 96 300 LYS A C 1
ATOM 2407 O O . LYS A 1 300 ? -10.031 -18.875 -23.172 1 96 300 LYS A O 1
ATOM 2412 N N . ILE A 1 301 ? -8.32 -17.562 -22.859 1 97.38 301 ILE A N 1
ATOM 2413 C CA . ILE A 1 301 ? -8.484 -17.516 -21.422 1 97.38 301 ILE A CA 1
ATOM 2414 C C . ILE A 1 301 ? -9.859 -16.953 -21.078 1 97.38 301 ILE A C 1
ATOM 2416 O O . ILE A 1 301 ? -10.562 -17.484 -20.203 1 97.38 301 ILE A O 1
ATOM 2420 N N . LEU A 1 302 ? -10.289 -15.883 -21.75 1 97.44 302 LEU A N 1
ATOM 2421 C CA . LEU A 1 302 ? -11.594 -15.273 -21.516 1 97.44 302 LEU A CA 1
ATOM 2422 C C . LEU A 1 302 ? -12.719 -16.234 -21.875 1 97.44 302 LEU A C 1
ATOM 2424 O O . LEU A 1 302 ? -13.766 -16.234 -21.219 1 97.44 302 LEU A O 1
ATOM 2428 N N . SER A 1 303 ? -12.477 -17.047 -22.859 1 96 303 SER A N 1
ATOM 2429 C CA . SER A 1 303 ? -13.492 -18.016 -23.266 1 96 303 SER A CA 1
ATOM 2430 C C . SER A 1 303 ? -13.672 -19.109 -22.219 1 96 303 SER A C 1
ATOM 2432 O O . SER A 1 303 ? -14.695 -19.797 -22.203 1 96 303 SER A O 1
ATOM 2434 N N . TRP A 1 304 ? -12.68 -19.344 -21.359 1 95.19 304 TRP A N 1
ATOM 2435 C CA . TRP A 1 304 ? -12.75 -20.375 -20.328 1 95.19 304 TRP A CA 1
ATOM 2436 C C . TRP A 1 304 ? -13.484 -19.859 -19.094 1 95.19 304 TRP A C 1
ATOM 2438 O O . TRP A 1 304 ? -13.758 -20.625 -18.156 1 95.19 304 TRP A O 1
ATOM 2448 N N . GLN A 1 305 ? -13.797 -18.609 -18.953 1 95.31 305 GLN A N 1
ATOM 2449 C CA . GLN A 1 305 ? -14.461 -18.016 -17.797 1 95.31 305 GLN A CA 1
ATOM 2450 C C . GLN A 1 305 ? -15.953 -18.344 -17.797 1 95.31 305 GLN A C 1
ATOM 2452 O O . GLN A 1 305 ? -16.625 -18.219 -18.828 1 95.31 305 GLN A O 1
ATOM 2457 N N . ALA A 1 306 ? -16.438 -18.703 -16.719 1 92.81 306 ALA A N 1
ATOM 2458 C CA . ALA A 1 306 ? -17.859 -18.984 -16.547 1 92.81 306 ALA A CA 1
ATOM 2459 C C . ALA A 1 306 ? -18.672 -17.688 -16.516 1 92.81 306 ALA A C 1
ATOM 2461 O O . ALA A 1 306 ? -18.125 -16.609 -16.234 1 92.81 306 ALA A O 1
ATOM 2462 N N . PRO A 1 307 ? -19.969 -17.797 -16.719 1 90.44 307 PRO A N 1
ATOM 2463 C CA . PRO A 1 307 ? -20.844 -16.609 -16.641 1 90.44 307 PRO A CA 1
ATOM 2464 C C . PRO A 1 307 ? -20.828 -15.969 -15.258 1 90.44 307 PRO A C 1
ATOM 2466 O O . PRO A 1 307 ? -20.969 -14.75 -15.148 1 90.44 307 PRO A O 1
ATOM 2469 N N . SER A 1 308 ? -20.578 -16.719 -14.258 1 90.81 308 SER A N 1
ATOM 2470 C CA . SER A 1 308 ? -20.547 -16.172 -12.906 1 90.81 308 SER A CA 1
ATOM 2471 C C . SER A 1 308 ? -19.266 -15.375 -12.664 1 90.81 308 SER A C 1
ATOM 2473 O O . SER A 1 308 ? -19.172 -14.609 -11.703 1 90.81 308 SER A O 1
ATOM 2475 N N . GLY A 1 309 ? -18.266 -15.641 -13.5 1 93.44 309 GLY A N 1
ATOM 2476 C CA . GLY A 1 309 ? -17 -14.922 -13.375 1 93.44 309 GLY A CA 1
ATOM 2477 C C . GLY A 1 309 ? -15.859 -15.789 -12.875 1 93.44 309 GLY A C 1
ATOM 2478 O O . GLY A 1 309 ? -14.703 -15.367 -12.891 1 93.44 309 GLY A O 1
ATOM 2479 N N . CYS A 1 310 ? -16.203 -17.016 -12.469 1 92.19 310 CYS A N 1
ATOM 2480 C CA . CYS A 1 310 ? -15.18 -17.922 -11.961 1 92.19 310 CYS A CA 1
ATOM 2481 C C . CYS A 1 310 ? -14.664 -18.844 -13.07 1 92.19 310 CYS A C 1
ATOM 2483 O O . CYS A 1 310 ? -15.094 -18.734 -14.219 1 92.19 310 CYS A O 1
ATOM 2485 N N . TYR A 1 311 ? -13.648 -19.594 -12.812 1 89.44 311 TYR A N 1
ATOM 2486 C CA . TYR A 1 311 ? -13.133 -20.641 -13.695 1 89.44 311 TYR A CA 1
ATOM 2487 C C . TYR A 1 311 ? -13.375 -22.016 -13.102 1 89.44 311 TYR A C 1
ATOM 2489 O O . TYR A 1 311 ? -12.977 -22.297 -11.969 1 89.44 311 TYR A O 1
ATOM 2497 N N . TYR A 1 312 ? -14.125 -22.719 -13.945 1 80.38 312 TYR A N 1
ATOM 2498 C CA . TYR A 1 312 ? -14.68 -23.969 -13.445 1 80.38 312 TYR A CA 1
ATOM 2499 C C . TYR A 1 312 ? -14.047 -25.172 -14.133 1 80.38 312 TYR A C 1
ATOM 2501 O O . TYR A 1 312 ? -13.164 -25 -14.977 1 80.38 312 TYR A O 1
ATOM 2509 N N . GLN A 1 313 ? -14.438 -26.25 -13.531 1 73.75 313 GLN A N 1
ATOM 2510 C CA . GLN A 1 313 ? -13.992 -27.5 -14.133 1 73.75 313 GLN A CA 1
ATOM 2511 C C . GLN A 1 313 ? -14.414 -27.594 -15.594 1 73.75 313 GLN A C 1
ATOM 2513 O O . GLN A 1 313 ? -15.578 -27.359 -15.93 1 73.75 313 GLN A O 1
ATOM 2518 N N . PHE A 1 314 ? -13.32 -27.812 -16.422 1 72.88 314 PHE A N 1
ATOM 2519 C CA . PHE A 1 314 ? -13.594 -27.922 -17.844 1 72.88 314 PHE A CA 1
ATOM 2520 C C . PHE A 1 314 ? -14.312 -29.234 -18.141 1 72.88 314 PHE A C 1
ATOM 2522 O O . PHE A 1 314 ? -14.117 -30.234 -17.453 1 72.88 314 PHE A O 1
ATOM 2529 N N . ASP A 1 315 ? -15.141 -29.109 -19.094 1 68.31 315 ASP A N 1
ATOM 2530 C CA . ASP A 1 315 ? -15.852 -30.312 -19.484 1 68.31 315 ASP A CA 1
ATOM 2531 C C . ASP A 1 315 ? -14.875 -31.438 -19.844 1 68.31 315 ASP A C 1
ATOM 2533 O O . ASP A 1 315 ? -13.922 -31.219 -20.594 1 68.31 315 ASP A O 1
ATOM 2537 N N . HIS A 1 316 ? -14.938 -32.562 -19.141 1 69.25 316 HIS A N 1
ATOM 2538 C CA . HIS A 1 316 ? -14.188 -33.781 -19.422 1 69.25 316 HIS A CA 1
ATOM 2539 C C . HIS A 1 316 ? -12.828 -33.75 -18.719 1 69.25 316 HIS A C 1
ATOM 2541 O O . HIS A 1 316 ? -11.977 -34.625 -18.984 1 69.25 316 HIS A O 1
ATOM 2547 N N . GLU A 1 317 ? -12.805 -32.719 -17.938 1 73.19 317 GLU A N 1
ATOM 2548 C CA . GLU A 1 317 ? -11.562 -32.688 -17.156 1 73.19 317 GLU A CA 1
ATOM 2549 C C . GLU A 1 317 ? -11.602 -33.688 -16.016 1 73.19 317 GLU A C 1
ATOM 2551 O O . GLU A 1 317 ? -12.625 -33.844 -15.352 1 73.19 317 GLU A O 1
ATOM 2556 N N . ASN A 1 318 ? -10.594 -34.562 -15.992 1 63.53 318 ASN A N 1
ATOM 2557 C CA . ASN A 1 318 ? -10.5 -35.531 -14.898 1 63.53 318 ASN A CA 1
ATOM 2558 C C . ASN A 1 318 ? -9.719 -34.969 -13.719 1 63.53 318 ASN A C 1
ATOM 2560 O O . ASN A 1 318 ? -8.492 -34.875 -13.766 1 63.53 318 ASN A O 1
ATOM 2564 N N . LEU A 1 319 ? -10.484 -34.375 -12.789 1 62.97 319 LEU A N 1
ATOM 2565 C CA . LEU A 1 319 ? -9.828 -33.906 -11.578 1 62.97 319 LEU A CA 1
ATOM 2566 C C . LEU A 1 319 ? -9.812 -34.969 -10.5 1 62.97 319 LEU A C 1
ATOM 2568 O O . LEU A 1 319 ? -10.836 -35.594 -10.234 1 62.97 319 LEU A O 1
ATOM 2572 N N . SER A 1 320 ? -8.633 -35.25 -10.055 1 63.53 320 SER A N 1
ATOM 2573 C CA . SER A 1 320 ? -8.539 -36.25 -8.992 1 63.53 320 SER A CA 1
ATOM 2574 C C . SER A 1 320 ? -9.297 -35.781 -7.746 1 63.53 320 SER A C 1
ATOM 2576 O O . SER A 1 320 ? -9.172 -34.656 -7.32 1 63.53 320 SER A O 1
ATOM 2578 N N . PRO A 1 321 ? -10.195 -36.594 -7.223 1 62.53 321 PRO A N 1
ATOM 2579 C CA . PRO A 1 321 ? -10.906 -36.25 -5.988 1 62.53 321 PRO A CA 1
ATOM 2580 C C . PRO A 1 321 ? -9.961 -35.875 -4.852 1 62.53 321 PRO A C 1
ATOM 2582 O O . PRO A 1 321 ? -10.367 -35.156 -3.924 1 62.53 321 PRO A O 1
ATOM 2585 N N . GLU A 1 322 ? -8.719 -36.344 -4.918 1 58.53 322 GLU A N 1
ATOM 2586 C CA . GLU A 1 322 ? -7.742 -36.062 -3.867 1 58.53 322 GLU A CA 1
ATOM 2587 C C . GLU A 1 322 ? -7.406 -34.594 -3.801 1 58.53 322 GLU A C 1
ATOM 2589 O O . GLU A 1 322 ? -6.973 -34.094 -2.762 1 58.53 322 GLU A O 1
ATOM 2594 N N . ASN A 1 323 ? -7.773 -33.906 -4.855 1 60.56 323 ASN A N 1
ATOM 2595 C CA . ASN A 1 323 ? -7.461 -32.5 -4.918 1 60.56 323 ASN A CA 1
ATOM 2596 C C . ASN A 1 323 ? -8.383 -31.672 -4.023 1 60.56 323 ASN A C 1
ATOM 2598 O O . ASN A 1 323 ? -8.086 -30.516 -3.701 1 60.56 323 ASN A O 1
ATOM 2602 N N . PHE A 1 324 ? -9.492 -32.344 -3.58 1 59.31 324 PHE A N 1
ATOM 2603 C CA . PHE A 1 324 ? -10.531 -31.609 -2.885 1 59.31 324 PHE A CA 1
ATOM 2604 C C . PHE A 1 324 ? -10.594 -32 -1.416 1 59.31 324 PHE A C 1
ATOM 2606 O O . PHE A 1 324 ? -11.516 -31.609 -0.697 1 59.31 324 PHE A O 1
ATOM 2613 N N . LYS A 1 325 ? -9.789 -32.875 -0.927 1 54.94 325 LYS A N 1
ATOM 2614 C CA . LYS A 1 325 ? -9.836 -33.25 0.479 1 54.94 325 LYS A CA 1
ATOM 2615 C C . LYS A 1 325 ? -9.57 -32.062 1.39 1 54.94 325 LYS A C 1
ATOM 2617 O O . LYS A 1 325 ? -8.633 -31.297 1.165 1 54.94 325 LYS A O 1
ATOM 2622 N N . PRO A 1 326 ? -10.703 -31.703 2.203 1 51.59 326 PRO A N 1
ATOM 2623 C CA . PRO A 1 326 ? -10.703 -30.5 3.037 1 51.59 326 PRO A CA 1
ATOM 2624 C C . PRO A 1 326 ? -9.367 -30.25 3.721 1 51.59 326 PRO A C 1
ATOM 2626 O O . PRO A 1 326 ? -8.945 -29.094 3.855 1 51.59 326 PRO A O 1
ATOM 2629 N N . HIS A 1 327 ? -9.164 -31.266 4.645 1 43.53 327 HIS A N 1
ATOM 2630 C CA . HIS A 1 327 ? -8.031 -31 5.531 1 43.53 327 HIS A CA 1
ATOM 2631 C C . HIS A 1 327 ? -6.754 -30.75 4.734 1 43.53 327 HIS A C 1
ATOM 2633 O O . HIS A 1 327 ? -5.691 -30.531 5.316 1 43.53 327 HIS A O 1
ATOM 2639 N N . MET A 1 328 ? -6.957 -31.016 3.609 1 41.72 328 MET A N 1
ATOM 2640 C CA . MET A 1 328 ? -5.73 -30.875 2.832 1 41.72 328 MET A CA 1
ATOM 2641 C C . MET A 1 328 ? -5.457 -29.406 2.51 1 41.72 328 MET A C 1
ATOM 2643 O O . MET A 1 328 ? -4.402 -29.078 1.966 1 41.72 328 MET A O 1
ATOM 2647 N N . TYR A 1 329 ? -6.492 -28.656 2.352 1 42.38 329 TYR A N 1
ATOM 2648 C CA . TYR A 1 329 ? -6.188 -27.25 2.113 1 42.38 329 TYR A CA 1
ATOM 2649 C C . TYR A 1 329 ? -5.234 -26.719 3.172 1 42.38 329 TYR A C 1
ATOM 2651 O O . TYR A 1 329 ? -4.488 -25.766 2.918 1 42.38 329 TYR A O 1
ATOM 2659 N N . GLY A 1 330 ? -5.176 -27.469 4.348 1 37.19 330 GLY A N 1
ATOM 2660 C CA . GLY A 1 330 ? -4.332 -27.219 5.504 1 37.19 330 GLY A CA 1
ATOM 2661 C C . GLY A 1 330 ? -3.172 -28.188 5.621 1 37.19 330 GLY A C 1
ATOM 2662 O O . GLY A 1 330 ? -2.227 -27.938 6.375 1 37.19 330 GLY A O 1
ATOM 2663 N N . SER A 1 331 ? -3.463 -29.422 5.41 1 32.44 331 SER A N 1
ATOM 2664 C CA . SER A 1 331 ? -2.418 -30.438 5.539 1 32.44 331 SER A CA 1
ATOM 2665 C C . SER A 1 331 ? -1.619 -30.578 4.246 1 32.44 331 SER A C 1
ATOM 2667 O O . SER A 1 331 ? -2.191 -30.781 3.176 1 32.44 331 SER A O 1
ATOM 2669 N N . TYR A 1 332 ? -0.704 -29.891 4.09 1 35.69 332 TYR A N 1
ATOM 2670 C CA . TYR A 1 332 ? 0.355 -29.891 3.088 1 35.69 332 TYR A CA 1
ATOM 2671 C C . TYR A 1 332 ? 0.628 -31.297 2.574 1 35.69 332 TYR A C 1
ATOM 2673 O O . TYR A 1 332 ? 1.61 -31.516 1.864 1 35.69 332 TYR A O 1
ATOM 2681 N N . ARG A 1 333 ? 0.061 -32.344 3.158 1 34.88 333 ARG A N 1
ATOM 2682 C CA . ARG A 1 333 ? 0.686 -33.594 2.799 1 34.88 333 ARG A CA 1
ATOM 2683 C C . ARG A 1 333 ? 0.701 -33.781 1.286 1 34.88 333 ARG A C 1
ATOM 2685 O O . ARG A 1 333 ? 1.751 -34.062 0.7 1 34.88 333 ARG A O 1
ATOM 2692 N N . ARG A 1 334 ? -0.134 -34.656 0.748 1 37.5 334 ARG A N 1
ATOM 2693 C CA . ARG A 1 334 ? 0.315 -35.531 -0.323 1 37.5 334 ARG A CA 1
ATOM 2694 C C . ARG A 1 334 ? 0.334 -34.812 -1.662 1 37.5 334 ARG A C 1
ATOM 2696 O O . ARG A 1 334 ? 1.018 -35.219 -2.596 1 37.5 334 ARG A O 1
ATOM 2703 N N . ARG A 1 335 ? -0.823 -34.312 -2.381 1 45.75 335 ARG A N 1
ATOM 2704 C CA . ARG A 1 335 ? -0.762 -34.156 -3.83 1 45.75 335 ARG A CA 1
ATOM 2705 C C . ARG A 1 335 ? -0.763 -32.688 -4.227 1 45.75 335 ARG A C 1
ATOM 2707 O O . ARG A 1 335 ? -1.164 -31.812 -3.439 1 45.75 335 ARG A O 1
ATOM 2714 N N . LYS A 1 336 ? -0.095 -32.281 -5.48 1 47.69 336 LYS A N 1
ATOM 2715 C CA . LYS A 1 336 ? 0.462 -31.109 -6.129 1 47.69 336 LYS A CA 1
ATOM 2716 C C . LYS A 1 336 ? -0.513 -29.938 -6.062 1 47.69 336 LYS A C 1
ATOM 2718 O O . LYS A 1 336 ? -0.095 -28.781 -6.004 1 47.69 336 LYS A O 1
ATOM 2723 N N . ARG A 1 337 ? -1.733 -30.031 -6.262 1 53 337 ARG A N 1
ATOM 2724 C CA . ARG A 1 337 ? -2.469 -28.781 -6.293 1 53 337 ARG A CA 1
ATOM 2725 C C . ARG A 1 337 ? -3.785 -28.891 -5.531 1 53 337 ARG A C 1
ATOM 2727 O O . ARG A 1 337 ? -4.688 -29.625 -5.949 1 53 337 ARG A O 1
ATOM 2734 N N . ALA A 1 338 ? -3.783 -28.5 -4.223 1 56.62 338 ALA A N 1
ATOM 2735 C CA . ALA A 1 338 ? -5.016 -28.391 -3.447 1 56.62 338 ALA A CA 1
ATOM 2736 C C . ALA A 1 338 ? -5.98 -27.406 -4.098 1 56.62 338 ALA A C 1
ATOM 2738 O O . ALA A 1 338 ? -5.562 -26.359 -4.605 1 56.62 338 ALA A O 1
ATOM 2739 N N . GLU A 1 339 ? -7.09 -27.969 -4.5 1 66.31 339 GLU A N 1
ATOM 2740 C CA . GLU A 1 339 ? -8.172 -27.156 -5.062 1 66.31 339 GLU A CA 1
ATOM 2741 C C . GLU A 1 339 ? -9.359 -27.094 -4.113 1 66.31 339 GLU A C 1
ATOM 2743 O O . GLU A 1 339 ? -9.594 -28.016 -3.332 1 66.31 339 GLU A O 1
ATOM 2748 N N . LYS A 1 340 ? -9.883 -25.953 -3.975 1 68.06 340 LYS A N 1
ATOM 2749 C CA . LYS A 1 340 ? -11.125 -25.812 -3.227 1 68.06 340 LYS A CA 1
ATOM 2750 C C . LYS A 1 340 ? -12.281 -25.453 -4.152 1 68.06 340 LYS A C 1
ATOM 2752 O O . LYS A 1 340 ? -12.164 -24.531 -4.973 1 68.06 340 LYS A O 1
ATOM 2757 N N . ARG A 1 341 ? -13.375 -26.203 -3.977 1 70.56 341 ARG A N 1
ATOM 2758 C CA . ARG A 1 341 ? -14.594 -25.922 -4.73 1 70.56 341 ARG A CA 1
ATOM 2759 C C . ARG A 1 341 ? -15.344 -24.734 -4.141 1 70.56 341 ARG A C 1
ATOM 2761 O O . ARG A 1 341 ? -15.438 -24.594 -2.918 1 70.56 341 ARG A O 1
ATOM 2768 N N . ILE A 1 342 ? -15.57 -23.812 -4.953 1 73.75 342 ILE A N 1
ATOM 2769 C CA . ILE A 1 342 ? -16.438 -22.688 -4.57 1 73.75 342 ILE A CA 1
ATOM 2770 C C . ILE A 1 342 ? -17.812 -22.875 -5.195 1 73.75 342 ILE A C 1
ATOM 2772 O O . ILE A 1 342 ? -17.938 -23.109 -6.398 1 73.75 342 ILE A O 1
ATOM 2776 N N . LYS A 1 343 ? -18.797 -23.078 -4.383 1 64.69 343 LYS A N 1
ATOM 2777 C CA . LYS A 1 343 ? -20.141 -23.281 -4.91 1 64.69 343 LYS A CA 1
ATOM 2778 C C . LYS A 1 343 ? -20.578 -22.078 -5.746 1 64.69 343 LYS A C 1
ATOM 2780 O O . LYS A 1 343 ? -20.656 -20.953 -5.246 1 64.69 343 LYS A O 1
ATOM 2785 N N . GLY A 1 344 ? -20.312 -22.078 -6.996 1 57.56 344 GLY A N 1
ATOM 2786 C CA . GLY A 1 344 ? -20.922 -21.109 -7.887 1 57.56 344 GLY A CA 1
ATOM 2787 C C . GLY A 1 344 ? -22.391 -21.359 -8.117 1 57.56 344 GLY A C 1
ATOM 2788 O O . GLY A 1 344 ? -23.094 -21.828 -7.215 1 57.56 344 GLY A O 1
ATOM 2789 N N . SER A 1 345 ? -22.938 -20.891 -9.266 1 57.34 345 SER A N 1
ATOM 2790 C CA . SER A 1 345 ? -24.297 -21.281 -9.625 1 57.34 345 SER A CA 1
ATOM 2791 C C . SER A 1 345 ? -24.406 -22.812 -9.727 1 57.34 345 SER A C 1
ATOM 2793 O O . SER A 1 345 ? -23.406 -23.5 -9.836 1 57.34 345 SER A O 1
ATOM 2795 N N . GLU A 1 346 ? -25.438 -23.438 -9.391 1 56.25 346 GLU A N 1
ATOM 2796 C CA . GLU A 1 346 ? -25.75 -24.859 -9.336 1 56.25 346 GLU A CA 1
ATOM 2797 C C . GLU A 1 346 ? -25.016 -25.625 -10.43 1 56.25 346 GLU A C 1
ATOM 2799 O O . GLU A 1 346 ? -24.656 -26.797 -10.242 1 56.25 346 GLU A O 1
ATOM 2804 N N . SER A 1 347 ? -24.625 -24.922 -11.406 1 61.34 347 SER A N 1
ATOM 2805 C CA . SER A 1 347 ? -24.109 -25.656 -12.562 1 61.34 347 SER A CA 1
ATOM 2806 C C . SER A 1 347 ? -22.609 -25.422 -12.75 1 61.34 347 SER A C 1
ATOM 2808 O O . SER A 1 347 ? -21.969 -26.094 -13.562 1 61.34 347 SER A O 1
ATOM 2810 N N . GLU A 1 348 ? -22.062 -24.641 -11.898 1 71.56 348 GLU A N 1
ATOM 2811 C CA . GLU A 1 348 ? -20.656 -24.297 -12.117 1 71.56 348 GLU A CA 1
ATOM 2812 C C . GLU A 1 348 ? -19.797 -24.734 -10.938 1 71.56 348 GLU A C 1
ATOM 2814 O O . GLU A 1 348 ? -19.969 -24.25 -9.82 1 71.56 348 GLU A O 1
ATOM 2819 N N . LEU A 1 349 ? -18.953 -25.734 -11.148 1 80.31 349 LEU A N 1
ATOM 2820 C CA . LEU A 1 349 ? -17.984 -26.094 -10.125 1 80.31 349 LEU A CA 1
ATOM 2821 C C . LEU A 1 349 ? -16.75 -25.219 -10.219 1 80.31 349 LEU A C 1
ATOM 2823 O O . LEU A 1 349 ? -15.773 -25.562 -10.891 1 80.31 349 LEU A O 1
ATOM 2827 N N . CYS A 1 350 ? -16.812 -24.109 -9.555 1 86.31 350 CYS A N 1
ATOM 2828 C CA . CYS A 1 350 ? -15.727 -23.141 -9.594 1 86.31 350 CYS A CA 1
ATOM 2829 C C . CYS A 1 350 ? -14.578 -23.578 -8.695 1 86.31 350 CYS A C 1
ATOM 2831 O O . CYS A 1 350 ? -14.797 -24.125 -7.613 1 86.31 350 CYS A O 1
ATOM 2833 N N . LEU A 1 351 ? -13.391 -23.5 -9.211 1 87 351 LEU A N 1
ATOM 2834 C CA . LEU A 1 351 ? -12.172 -23.859 -8.5 1 87 351 LEU A CA 1
ATOM 2835 C C . LEU A 1 351 ? -11.406 -22.625 -8.039 1 87 351 LEU A C 1
ATOM 2837 O O . LEU A 1 351 ? -11.117 -21.734 -8.844 1 87 351 LEU A O 1
ATOM 2841 N N . ALA A 1 352 ? -11.047 -22.594 -6.781 1 85.06 352 ALA A N 1
ATOM 2842 C CA . ALA A 1 352 ? -10.438 -21.406 -6.18 1 85.06 352 ALA A CA 1
ATOM 2843 C C . ALA A 1 352 ? -9.07 -21.125 -6.793 1 85.06 352 ALA A C 1
ATOM 2845 O O . ALA A 1 352 ? -8.797 -20 -7.223 1 85.06 352 ALA A O 1
ATOM 2846 N N . HIS A 1 353 ? -8.219 -22.094 -6.785 1 86.31 353 HIS A N 1
ATOM 2847 C CA . HIS A 1 353 ? -6.871 -21.922 -7.32 1 86.31 353 HIS A CA 1
ATOM 2848 C C . HIS A 1 353 ? -6.91 -21.516 -8.789 1 86.31 353 HIS A C 1
ATOM 2850 O O . HIS A 1 353 ? -6.238 -20.562 -9.195 1 86.31 353 HIS A O 1
ATOM 2856 N N . ARG A 1 354 ? -7.727 -22.25 -9.57 1 90 354 ARG A N 1
ATOM 2857 C CA . ARG A 1 354 ? -7.832 -21.953 -11 1 90 354 ARG A CA 1
ATOM 2858 C C . ARG A 1 354 ? -8.352 -20.547 -11.234 1 90 354 ARG A C 1
ATOM 2860 O O . ARG A 1 354 ? -7.871 -19.844 -12.133 1 90 354 ARG A O 1
ATOM 2867 N N . THR A 1 355 ? -9.32 -20.188 -10.469 1 92.81 355 THR A N 1
ATOM 2868 C CA . THR A 1 355 ? -9.859 -18.828 -10.578 1 92.81 355 THR A CA 1
ATOM 2869 C C . THR A 1 355 ? -8.797 -17.797 -10.234 1 92.81 355 THR A C 1
ATOM 2871 O O . THR A 1 355 ? -8.688 -16.766 -10.906 1 92.81 355 THR A O 1
ATOM 2874 N N . ALA A 1 356 ? -7.98 -18.109 -9.281 1 92.62 356 ALA A N 1
ATOM 2875 C CA . ALA A 1 356 ? -6.922 -17.188 -8.859 1 92.62 356 ALA A CA 1
ATOM 2876 C C . ALA A 1 356 ? -5.871 -17.031 -9.953 1 92.62 356 ALA A C 1
ATOM 2878 O O . ALA A 1 356 ? -5.457 -15.914 -10.273 1 92.62 356 ALA A O 1
ATOM 2879 N N . VAL A 1 357 ? -5.391 -18.109 -10.508 1 94.44 357 VAL A N 1
ATOM 2880 C CA . VAL A 1 357 ? -4.332 -18.031 -11.508 1 94.44 357 VAL A CA 1
ATOM 2881 C C . VAL A 1 357 ? -4.875 -17.375 -12.781 1 94.44 357 VAL A C 1
ATOM 2883 O O . VAL A 1 357 ? -4.148 -16.672 -13.477 1 94.44 357 VAL A O 1
ATOM 2886 N N . ALA A 1 358 ? -6.168 -17.641 -13.117 1 96.88 358 ALA A N 1
ATOM 2887 C CA . ALA A 1 358 ? -6.785 -16.953 -14.258 1 96.88 358 ALA A CA 1
ATOM 2888 C C . ALA A 1 358 ? -6.805 -15.445 -14.039 1 96.88 358 ALA A C 1
ATOM 2890 O O . ALA A 1 358 ? -6.543 -14.672 -14.969 1 96.88 358 ALA A O 1
ATOM 2891 N N . LEU A 1 359 ? -7.121 -15.117 -12.852 1 97.38 359 LEU A N 1
ATOM 2892 C CA . LEU A 1 359 ? -7.168 -13.703 -12.492 1 97.38 359 LEU A CA 1
ATOM 2893 C C . LEU A 1 359 ? -5.805 -13.047 -12.688 1 97.38 359 LEU A C 1
ATOM 2895 O O . LEU A 1 359 ? -5.711 -11.961 -13.273 1 97.38 359 LEU A O 1
ATOM 2899 N N . ILE A 1 360 ? -4.777 -13.672 -12.281 1 97.31 360 ILE A N 1
ATOM 2900 C CA . ILE A 1 360 ? -3.432 -13.133 -12.406 1 97.31 360 ILE A CA 1
ATOM 2901 C C . ILE A 1 360 ? -3.027 -13.086 -13.875 1 97.31 360 ILE A C 1
ATOM 2903 O O . ILE A 1 360 ? -2.346 -12.156 -14.312 1 97.31 360 ILE A O 1
ATOM 2907 N N . ALA A 1 361 ? -3.422 -14.07 -14.617 1 98.12 361 ALA A N 1
ATOM 2908 C CA . ALA A 1 361 ? -3.148 -14.078 -16.047 1 98.12 361 ALA A CA 1
ATOM 2909 C C . ALA A 1 361 ? -3.834 -12.906 -16.75 1 98.12 361 ALA A C 1
ATOM 2911 O O . ALA A 1 361 ? -3.213 -12.203 -17.547 1 98.12 361 ALA A O 1
ATOM 2912 N N . MET A 1 362 ? -5.125 -12.695 -16.469 1 98.44 362 MET A N 1
ATOM 2913 C CA . MET A 1 362 ? -5.848 -11.562 -17.047 1 98.44 362 MET A CA 1
ATOM 2914 C C . MET A 1 362 ? -5.184 -10.242 -16.672 1 98.44 362 MET A C 1
ATOM 2916 O O . MET A 1 362 ? -5.059 -9.344 -17.5 1 98.44 362 MET A O 1
ATOM 2920 N N . GLN A 1 363 ? -4.738 -10.211 -15.422 1 98.12 363 GLN A N 1
ATOM 2921 C CA . GLN A 1 363 ? -4.066 -9 -14.961 1 98.12 363 GLN A CA 1
ATOM 2922 C C . GLN A 1 363 ? -2.793 -8.734 -15.758 1 98.12 363 GLN A C 1
ATOM 2924 O O . GLN A 1 363 ? -2.473 -7.586 -16.062 1 98.12 363 GLN A O 1
ATOM 2929 N N . SER A 1 364 ? -2.076 -9.789 -16.078 1 97.69 364 SER A N 1
ATOM 2930 C CA . SER A 1 364 ? -0.872 -9.648 -16.875 1 97.69 364 SER A CA 1
ATOM 2931 C C . SER A 1 364 ? -1.184 -9 -18.234 1 97.69 364 SER A C 1
ATOM 2933 O O . SER A 1 364 ? -0.446 -8.125 -18.688 1 97.69 364 SER A O 1
ATOM 2935 N N . PHE A 1 365 ? -2.24 -9.367 -18.875 1 98.19 365 PHE A N 1
ATOM 2936 C CA . PHE A 1 365 ? -2.643 -8.781 -20.141 1 98.19 365 PHE A CA 1
ATOM 2937 C C . PHE A 1 365 ? -3.076 -7.332 -19.953 1 98.19 365 PHE A C 1
ATOM 2939 O O . PHE A 1 365 ? -2.793 -6.48 -20.812 1 98.19 365 PHE A O 1
ATOM 2946 N N . LEU A 1 366 ? -3.811 -7.098 -18.875 1 98.12 366 LEU A N 1
ATOM 2947 C CA . LEU A 1 366 ? -4.203 -5.723 -18.594 1 98.12 366 LEU A CA 1
ATOM 2948 C C . LEU A 1 366 ? -2.98 -4.816 -18.516 1 98.12 366 LEU A C 1
ATOM 2950 O O . LEU A 1 366 ? -2.959 -3.738 -19.109 1 98.12 366 LEU A O 1
ATOM 2954 N N . VAL A 1 367 ? -1.989 -5.258 -17.797 1 97.25 367 VAL A N 1
ATOM 2955 C CA . VAL A 1 367 ? -0.753 -4.492 -17.672 1 97.25 367 VAL A CA 1
ATOM 2956 C C . VAL A 1 367 ? -0.129 -4.277 -19.047 1 97.25 367 VAL A C 1
ATOM 2958 O O . VAL A 1 367 ? 0.265 -3.16 -19.391 1 97.25 367 VAL A O 1
ATOM 2961 N N . ARG A 1 368 ? -0.058 -5.336 -19.828 1 96.06 368 ARG A N 1
ATOM 2962 C CA . ARG A 1 368 ? 0.513 -5.258 -21.172 1 96.06 368 ARG A CA 1
ATOM 2963 C C . ARG A 1 368 ? -0.193 -4.191 -22 1 96.06 368 ARG A C 1
ATOM 2965 O O . ARG A 1 368 ? 0.458 -3.375 -22.656 1 96.06 368 ARG A O 1
ATOM 2972 N N . PHE A 1 369 ? -1.484 -4.156 -21.984 1 96.75 369 PHE A N 1
ATOM 2973 C CA . PHE A 1 369 ? -2.266 -3.256 -22.828 1 96.75 369 PHE A CA 1
ATOM 2974 C C . PHE A 1 369 ? -2.115 -1.813 -22.359 1 96.75 369 PHE A C 1
ATOM 2976 O O . PHE A 1 369 ? -1.976 -0.901 -23.172 1 96.75 369 PHE A O 1
ATOM 2983 N N . VAL A 1 370 ? -2.109 -1.609 -21.047 1 96.44 370 VAL A N 1
ATOM 2984 C CA . VAL A 1 370 ? -1.931 -0.259 -20.531 1 96.44 370 VAL A CA 1
ATOM 2985 C C . VAL A 1 370 ? -0.53 0.246 -20.859 1 96.44 370 VAL A C 1
ATOM 2987 O O . VAL A 1 370 ? -0.359 1.401 -21.266 1 96.44 370 VAL A O 1
ATOM 2990 N N . GLU A 1 371 ? 0.459 -0.631 -20.75 1 94.25 371 GLU A N 1
ATOM 2991 C CA . GLU A 1 371 ? 1.824 -0.26 -21.109 1 94.25 371 GLU A CA 1
ATOM 2992 C C . GLU A 1 371 ? 1.927 0.095 -22.594 1 94.25 371 GLU A C 1
ATOM 2994 O O . GLU A 1 371 ? 2.598 1.062 -22.953 1 94.25 371 GLU A O 1
ATOM 2999 N N . THR A 1 372 ? 1.271 -0.664 -23.375 1 92.62 372 THR A N 1
ATOM 3000 C CA . THR A 1 372 ? 1.316 -0.454 -24.812 1 92.62 372 THR A CA 1
ATOM 3001 C C . THR A 1 372 ? 0.632 0.856 -25.203 1 92.62 372 THR A C 1
ATOM 3003 O O . THR A 1 372 ? 1.142 1.611 -26.031 1 92.62 372 THR A O 1
ATOM 3006 N N . LEU A 1 373 ? -0.435 1.147 -24.594 1 93.69 373 LEU A N 1
ATOM 3007 C CA . LEU A 1 373 ? -1.259 2.285 -24.984 1 93.69 373 LEU A CA 1
ATOM 3008 C C . LEU A 1 373 ? -0.778 3.564 -24.297 1 93.69 373 LEU A C 1
ATOM 3010 O O . LEU A 1 373 ? -0.824 4.645 -24.891 1 93.69 373 LEU A O 1
ATOM 3014 N N . TYR A 1 374 ? -0.264 3.43 -23.078 1 93.25 374 TYR A N 1
ATOM 3015 C CA . TYR A 1 374 ? -0.07 4.652 -22.297 1 93.25 374 TYR A CA 1
ATOM 3016 C C . TYR A 1 374 ? 1.3 4.66 -21.625 1 93.25 374 TYR A C 1
ATOM 3018 O O . TYR A 1 374 ? 1.661 5.629 -20.953 1 93.25 374 TYR A O 1
ATOM 3026 N N . GLY A 1 375 ? 2.143 3.625 -21.797 1 87.38 375 GLY A N 1
ATOM 3027 C CA . GLY A 1 375 ? 3.445 3.518 -21.156 1 87.38 375 GLY A CA 1
ATOM 3028 C C . GLY A 1 375 ? 4.453 4.516 -21.688 1 87.38 375 GLY A C 1
ATOM 3029 O O . GLY A 1 375 ? 4.191 5.203 -22.688 1 87.38 375 GLY A O 1
ATOM 3030 N N . LEU A 1 376 ? 5.566 4.766 -20.938 1 70 376 LEU A N 1
ATOM 3031 C CA . LEU A 1 376 ? 6.582 5.781 -21.219 1 70 376 LEU A CA 1
ATOM 3032 C C . LEU A 1 376 ? 7.328 5.465 -22.5 1 70 376 LEU A C 1
ATOM 3034 O O . LEU A 1 376 ? 7.844 6.367 -23.172 1 70 376 LEU A O 1
ATOM 3038 N N . HIS A 1 377 ? 7.582 4.297 -22.891 1 58.69 377 HIS A N 1
ATOM 3039 C CA . HIS A 1 377 ? 8.359 4.023 -24.094 1 58.69 377 HIS A CA 1
ATOM 3040 C C . HIS A 1 377 ? 7.641 4.52 -25.344 1 58.69 377 HIS A C 1
ATOM 3042 O O . HIS A 1 377 ? 8.258 4.695 -26.391 1 58.69 377 HIS A O 1
ATOM 3048 N N . ASN A 1 378 ? 6.379 4.664 -25.406 1 45.84 378 ASN A N 1
ATOM 3049 C CA . ASN A 1 378 ? 5.68 5.047 -26.625 1 45.84 378 ASN A CA 1
ATOM 3050 C C . ASN A 1 378 ? 5.75 6.555 -26.859 1 45.84 378 ASN A C 1
ATOM 3052 O O . ASN A 1 378 ? 5.207 7.059 -27.844 1 45.84 378 ASN A O 1
ATOM 3056 N N . GLN A 1 379 ? 6.184 7.441 -26.016 1 39.69 379 GLN A N 1
ATOM 3057 C CA . GLN A 1 379 ? 6.238 8.859 -26.359 1 39.69 379 GLN A CA 1
ATOM 3058 C C . GLN A 1 379 ? 7.539 9.203 -27.078 1 39.69 379 GLN A C 1
ATOM 3060 O O . GLN A 1 379 ? 7.812 10.375 -27.344 1 39.69 379 GLN A O 1
ATOM 3065 N N . SER A 1 380 ? 8.57 8.297 -27.203 1 32.38 380 SER A N 1
ATOM 3066 C CA . SER A 1 380 ? 9.477 8.836 -28.219 1 32.38 380 SER A CA 1
ATOM 3067 C C . SER A 1 380 ? 8.898 8.688 -29.609 1 32.38 380 SER A C 1
ATOM 3069 O O . SER A 1 380 ? 8.273 7.676 -29.938 1 32.38 380 SER A O 1
ATOM 3071 N N . MET B 1 1 ? -46.656 19.141 39.906 1 21.78 1 MET B N 1
ATOM 3072 C CA . MET B 1 1 ? -46 20.422 40.125 1 21.78 1 MET B CA 1
ATOM 3073 C C . MET B 1 1 ? -44.625 20.469 39.406 1 21.78 1 MET B C 1
ATOM 3075 O O . MET B 1 1 ? -43.781 19.609 39.656 1 21.78 1 MET B O 1
ATOM 3079 N N . PHE B 1 2 ? -44.594 21.078 38.125 1 22.95 2 PHE B N 1
ATOM 3080 C CA . PHE B 1 2 ? -44.062 21.203 36.781 1 22.95 2 PHE B CA 1
ATOM 3081 C C . PHE B 1 2 ? -42.812 22.078 36.781 1 22.95 2 PHE B C 1
ATOM 3083 O O . PHE B 1 2 ? -42.906 23.297 36.656 1 22.95 2 PHE B O 1
ATOM 3090 N N . GLY B 1 3 ? -41.875 21.891 37.812 1 23.84 3 GLY B N 1
ATOM 3091 C CA . GLY B 1 3 ? -40.812 22.828 38.125 1 23.84 3 GLY B CA 1
ATOM 3092 C C . GLY B 1 3 ? -39.938 23.125 36.938 1 23.84 3 GLY B C 1
ATOM 3093 O O . GLY B 1 3 ? -39.531 22.203 36.188 1 23.84 3 GLY B O 1
ATOM 3094 N N . GLY B 1 4 ? -39.969 24.344 36.25 1 22.06 4 GLY B N 1
ATOM 3095 C CA . GLY B 1 4 ? -39.531 25.062 35.094 1 22.06 4 GLY B CA 1
ATOM 3096 C C . GLY B 1 4 ? -38 25.188 35 1 22.06 4 GLY B C 1
ATOM 3097 O O . GLY B 1 4 ? -37.375 25.672 35.938 1 22.06 4 GLY B O 1
ATOM 3098 N N . PHE B 1 5 ? -37.219 24.219 34.344 1 24.11 5 PHE B N 1
ATOM 3099 C CA . PHE B 1 5 ? -35.781 24.062 34.125 1 24.11 5 PHE B CA 1
ATOM 3100 C C . PHE B 1 5 ? -35.219 25.25 33.375 1 24.11 5 PHE B C 1
ATOM 3102 O O . PHE B 1 5 ? -35.688 25.594 32.281 1 24.11 5 PHE B O 1
ATOM 3109 N N . ARG B 1 6 ? -34.625 26.391 34 1 21.25 6 ARG B N 1
ATOM 3110 C CA . ARG B 1 6 ? -34.062 27.672 33.594 1 21.25 6 ARG B CA 1
ATOM 3111 C C . ARG B 1 6 ? -32.875 27.484 32.656 1 21.25 6 ARG B C 1
ATOM 3113 O O . ARG B 1 6 ? -31.969 26.719 32.938 1 21.25 6 ARG B O 1
ATOM 3120 N N . VAL B 1 7 ? -33 27.797 31.328 1 22 7 VAL B N 1
ATOM 3121 C CA . VAL B 1 7 ? -32.25 27.781 30.078 1 22 7 VAL B CA 1
ATOM 3122 C C . VAL B 1 7 ? -31.156 28.859 30.125 1 22 7 VAL B C 1
ATOM 3124 O O . VAL B 1 7 ? -31.438 30.047 30.234 1 22 7 VAL B O 1
ATOM 3127 N N . CYS B 1 8 ? -30.078 28.719 31 1 21.58 8 CYS B N 1
ATOM 3128 C CA . CYS B 1 8 ? -29.094 29.797 31.156 1 21.58 8 CYS B CA 1
ATOM 3129 C C . CYS B 1 8 ? -28.484 30.172 29.812 1 21.58 8 CYS B C 1
ATOM 3131 O O . CYS B 1 8 ? -28.141 29.297 29.016 1 21.58 8 CYS B O 1
ATOM 3133 N N . PRO B 1 9 ? -28.609 31.438 29.312 1 21.55 9 PRO B N 1
ATOM 3134 C CA . PRO B 1 9 ? -28.266 32.125 28.062 1 21.55 9 PRO B CA 1
ATOM 3135 C C . PRO B 1 9 ? -26.766 32.281 27.859 1 21.55 9 PRO B C 1
ATOM 3137 O O . PRO B 1 9 ? -26.109 33 28.594 1 21.55 9 PRO B O 1
ATOM 3140 N N . PHE B 1 10 ? -25.859 31.25 27.938 1 22.12 10 PHE B N 1
ATOM 3141 C CA . PHE B 1 10 ? -24.422 31.469 27.984 1 22.12 10 PHE B CA 1
ATOM 3142 C C . PHE B 1 10 ? -23.953 32.156 26.703 1 22.12 10 PHE B C 1
ATOM 3144 O O . PHE B 1 10 ? -24.188 31.688 25.594 1 22.12 10 PHE B O 1
ATOM 3151 N N . ARG B 1 11 ? -23.75 33.562 26.672 1 20.38 11 ARG B N 1
ATOM 3152 C CA . ARG B 1 11 ? -23.25 34.5 25.688 1 20.38 11 ARG B CA 1
ATOM 3153 C C . ARG B 1 11 ? -21.797 34.219 25.312 1 20.38 11 ARG B C 1
ATOM 3155 O O . ARG B 1 11 ? -20.906 34.344 26.156 1 20.38 11 ARG B O 1
ATOM 3162 N N . PHE B 1 12 ? -21.406 33.156 24.641 1 20.75 12 PHE B N 1
ATOM 3163 C CA . PHE B 1 12 ? -20.047 32.812 24.281 1 20.75 12 PHE B CA 1
ATOM 3164 C C . PHE B 1 12 ? -19.469 33.812 23.312 1 20.75 12 PHE B C 1
ATOM 3166 O O . PHE B 1 12 ? -19.953 33.969 22.188 1 20.75 12 PHE B O 1
ATOM 3173 N N . LEU B 1 13 ? -18.781 34.969 23.781 1 19.31 13 LEU B N 1
ATOM 3174 C CA . LEU B 1 13 ? -18.109 36 23.016 1 19.31 13 LEU B CA 1
ATOM 3175 C C . LEU B 1 13 ? -16.859 35.406 22.312 1 19.31 13 LEU B C 1
ATOM 3177 O O . LEU B 1 13 ? -15.883 35.062 22.984 1 19.31 13 LEU B O 1
ATOM 3181 N N . VAL B 1 14 ? -16.891 34.5 21.484 1 21.33 14 VAL B N 1
ATOM 3182 C CA . VAL B 1 14 ? -15.766 33.969 20.734 1 21.33 14 VAL B CA 1
ATOM 3183 C C . VAL B 1 14 ? -15.055 35.094 19.984 1 21.33 14 VAL B C 1
ATOM 3185 O O . VAL B 1 14 ? -15.656 35.75 19.141 1 21.33 14 VAL B O 1
ATOM 3188 N N . CYS B 1 15 ? -14.062 35.781 20.625 1 19.19 15 CYS B N 1
ATOM 3189 C CA . CYS B 1 15 ? -13.234 36.844 20.062 1 19.19 15 CYS B CA 1
ATOM 3190 C C . CYS B 1 15 ? -12.531 36.344 18.781 1 19.19 15 CYS B C 1
ATOM 3192 O O . CYS B 1 15 ? -11.836 35.344 18.797 1 19.19 15 CYS B O 1
ATOM 3194 N N . LEU B 1 16 ? -12.898 36.656 17.594 1 24.48 16 LEU B N 1
ATOM 3195 C CA . LEU B 1 16 ? -12.508 36.594 16.188 1 24.48 16 LEU B CA 1
ATOM 3196 C C . LEU B 1 16 ? -11.148 37.25 15.969 1 24.48 16 LEU B C 1
ATOM 3198 O O . LEU B 1 16 ? -11.078 38.469 15.75 1 24.48 16 LEU B O 1
ATOM 3202 N N . PHE B 1 17 ? -10.086 37.031 16.859 1 23.06 17 PHE B N 1
ATOM 3203 C CA . PHE B 1 17 ? -8.945 37.906 16.625 1 23.06 17 PHE B CA 1
ATOM 3204 C C . PHE B 1 17 ? -8.188 37.469 15.367 1 23.06 17 PHE B C 1
ATOM 3206 O O . PHE B 1 17 ? -7.52 36.438 15.359 1 23.06 17 PHE B O 1
ATOM 3213 N N . CYS B 1 18 ? -8.617 37.562 14.148 1 25.64 18 CYS B N 1
ATOM 3214 C CA . CYS B 1 18 ? -7.746 37.5 12.984 1 25.64 18 CYS B CA 1
ATOM 3215 C C . CYS B 1 18 ? -6.512 38.375 13.18 1 25.64 18 CYS B C 1
ATOM 3217 O O . CYS B 1 18 ? -6.625 39.531 13.617 1 25.64 18 CYS B O 1
ATOM 3219 N N . VAL B 1 19 ? -5.449 37.906 13.609 1 27 19 VAL B N 1
ATOM 3220 C CA . VAL B 1 19 ? -4.188 38.625 13.805 1 27 19 VAL B CA 1
ATOM 3221 C C . VAL B 1 19 ? -4.027 39.719 12.734 1 27 19 VAL B C 1
ATOM 3223 O O . VAL B 1 19 ? -3.928 39.406 11.547 1 27 19 VAL B O 1
ATOM 3226 N N . VAL B 1 20 ? -4.742 40.812 13.008 1 26.67 20 VAL B N 1
ATOM 3227 C CA . VAL B 1 20 ? -4.406 41.969 12.188 1 26.67 20 VAL B CA 1
ATOM 3228 C C . VAL B 1 20 ? -2.959 42.375 12.445 1 26.67 20 VAL B C 1
ATOM 3230 O O . VAL B 1 20 ? -2.627 42.844 13.539 1 26.67 20 VAL B O 1
ATOM 3233 N N . LEU B 1 21 ? -1.974 41.594 12.031 1 26.97 21 LEU B N 1
ATOM 3234 C CA . LEU B 1 21 ? -0.621 42.125 12.047 1 26.97 21 LEU B CA 1
ATOM 3235 C C . LEU B 1 21 ? -0.616 43.594 11.586 1 26.97 21 LEU B C 1
ATOM 3237 O O . LEU B 1 21 ? -1.393 43.969 10.711 1 26.97 21 LEU B O 1
ATOM 3241 N N . SER B 1 22 ? -0.41 44.5 12.531 1 23.59 22 SER B N 1
ATOM 3242 C CA . SER B 1 22 ? -0.278 45.938 12.289 1 23.59 22 SER B CA 1
ATOM 3243 C C . SER B 1 22 ? 0.434 46.219 10.969 1 23.59 22 SER B C 1
ATOM 3245 O O . SER B 1 22 ? 1.264 45.406 10.523 1 23.59 22 SER B O 1
ATOM 3247 N N . PRO B 1 23 ? -0.121 47.219 10.25 1 26.83 23 PRO B N 1
ATOM 3248 C CA . PRO B 1 23 ? 0.302 47.656 8.914 1 26.83 23 PRO B CA 1
ATOM 3249 C C . PRO B 1 23 ? 1.777 48.031 8.867 1 26.83 23 PRO B C 1
ATOM 3251 O O . PRO B 1 23 ? 2.189 48.781 7.977 1 26.83 23 PRO B O 1
ATOM 3254 N N . LYS B 1 24 ? 2.605 47.594 9.883 1 28.48 24 LYS B N 1
ATOM 3255 C CA . LYS B 1 24 ? 3.846 48.344 9.688 1 28.48 24 LYS B CA 1
ATOM 3256 C C . LYS B 1 24 ? 4.215 48.406 8.211 1 28.48 24 LYS B C 1
ATOM 3258 O O . LYS B 1 24 ? 3.6 47.75 7.375 1 28.48 24 LYS B O 1
ATOM 3263 N N . GLN B 1 25 ? 5.629 48.75 8.039 1 24.41 25 GLN B N 1
ATOM 3264 C CA . GLN B 1 25 ? 6.371 49.25 6.887 1 24.41 25 GLN B CA 1
ATOM 3265 C C . GLN B 1 25 ? 6.285 48.281 5.715 1 24.41 25 GLN B C 1
ATOM 3267 O O . GLN B 1 25 ? 6.367 47.062 5.902 1 24.41 25 GLN B O 1
ATOM 3272 N N . LEU B 1 26 ? 5.508 48.75 4.699 1 23.5 26 LEU B N 1
ATOM 3273 C CA . LEU B 1 26 ? 5.547 48.188 3.361 1 23.5 26 LEU B CA 1
ATOM 3274 C C . LEU B 1 26 ? 6.945 47.656 3.035 1 23.5 26 LEU B C 1
ATOM 3276 O O . LEU B 1 26 ? 7.852 48.438 2.744 1 23.5 26 LEU B O 1
ATOM 3280 N N . VAL B 1 27 ? 7.434 46.938 4 1 22.11 27 VAL B N 1
ATOM 3281 C CA . VAL B 1 27 ? 8.711 46.469 3.477 1 22.11 27 VAL B CA 1
ATOM 3282 C C . VAL B 1 27 ? 8.523 45.938 2.064 1 22.11 27 VAL B C 1
ATOM 3284 O O . VAL B 1 27 ? 7.746 45 1.855 1 22.11 27 VAL B O 1
ATOM 3287 N N . VAL B 1 28 ? 8.547 46.844 1.136 1 21.92 28 VAL B N 1
ATOM 3288 C CA . VAL B 1 28 ? 8.773 46.438 -0.25 1 21.92 28 VAL B CA 1
ATOM 3289 C C . VAL B 1 28 ? 9.805 45.344 -0.303 1 21.92 28 VAL B C 1
ATOM 3291 O O . VAL B 1 28 ? 11 45.562 -0.089 1 21.92 28 VAL B O 1
ATOM 3294 N N . ALA B 1 29 ? 9.477 44.312 0.433 1 23.69 29 ALA B N 1
ATOM 3295 C CA . ALA B 1 29 ? 10.422 43.25 0.122 1 23.69 29 ALA B CA 1
ATOM 3296 C C . ALA B 1 29 ? 10.703 43.188 -1.376 1 23.69 29 ALA B C 1
ATOM 3298 O O . ALA B 1 29 ? 9.781 43.031 -2.182 1 23.69 29 ALA B O 1
ATOM 3299 N N . HIS B 1 30 ? 11.57 44.062 -1.797 1 24.28 30 HIS B N 1
ATOM 3300 C CA . HIS B 1 30 ? 12.148 43.812 -3.111 1 24.28 30 HIS B CA 1
ATOM 3301 C C . HIS B 1 30 ? 12.336 42.312 -3.348 1 24.28 30 HIS B C 1
ATOM 3303 O O . HIS B 1 30 ? 13.172 41.688 -2.699 1 24.28 30 HIS B O 1
ATOM 3309 N N . TRP B 1 31 ? 11.102 41.719 -3.441 1 23.25 31 TRP B N 1
ATOM 3310 C CA . TRP B 1 31 ? 11.242 40.375 -3.955 1 23.25 31 TRP B CA 1
ATOM 3311 C C . TRP B 1 31 ? 12.359 40.281 -4.992 1 23.25 31 TRP B C 1
ATOM 3313 O O . TRP B 1 31 ? 12.305 40.969 -6.023 1 23.25 31 TRP B O 1
ATOM 3323 N N . GLN B 1 32 ? 13.508 40.438 -4.52 1 22.56 32 GLN B N 1
ATOM 3324 C CA . GLN B 1 32 ? 14.523 40.062 -5.508 1 22.56 32 GLN B CA 1
ATOM 3325 C C . GLN B 1 32 ? 14.031 38.938 -6.418 1 22.56 32 GLN B C 1
ATOM 3327 O O . GLN B 1 32 ? 13.242 38.094 -5.992 1 22.56 32 GLN B O 1
ATOM 3332 N N . GLU B 1 33 ? 13.961 39.281 -7.699 1 24.42 33 GLU B N 1
ATOM 3333 C CA . GLU B 1 33 ? 13.758 38.344 -8.789 1 24.42 33 GLU B CA 1
ATOM 3334 C C . GLU B 1 33 ? 14.117 36.938 -8.367 1 24.42 33 GLU B C 1
ATOM 3336 O O . GLU B 1 33 ? 15.203 36.688 -7.844 1 24.42 33 GLU B O 1
ATOM 3341 N N . SER B 1 34 ? 13.094 36.312 -7.875 1 23.34 34 SER B N 1
ATOM 3342 C CA . SER B 1 34 ? 13.297 34.875 -7.738 1 23.34 34 SER B CA 1
ATOM 3343 C C . SER B 1 34 ? 14.258 34.344 -8.805 1 23.34 34 SER B C 1
ATOM 3345 O O . SER B 1 34 ? 14.023 34.531 -10 1 23.34 34 SER B O 1
ATOM 3347 N N . VAL B 1 35 ? 15.43 34.438 -8.562 1 24.59 35 VAL B N 1
ATOM 3348 C CA . VAL B 1 35 ? 16.359 33.75 -9.438 1 24.59 35 VAL B CA 1
ATOM 3349 C C . VAL B 1 35 ? 15.75 32.438 -9.898 1 24.59 35 VAL B C 1
ATOM 3351 O O . VAL B 1 35 ? 15.453 31.562 -9.078 1 24.59 35 VAL B O 1
ATOM 3354 N N . LEU B 1 36 ? 14.859 32.469 -10.93 1 25.22 36 LEU B N 1
ATOM 3355 C CA . LEU B 1 36 ? 14.641 31.266 -11.711 1 25.22 36 LEU B CA 1
ATOM 3356 C C . LEU B 1 36 ? 15.859 30.359 -11.672 1 25.22 36 LEU B C 1
ATOM 3358 O O . LEU B 1 36 ? 16.859 30.625 -12.336 1 25.22 36 LEU B O 1
ATOM 3362 N N . VAL B 1 37 ? 16.109 29.984 -10.562 1 26.44 37 VAL B N 1
ATOM 3363 C CA . VAL B 1 37 ? 17.172 29 -10.727 1 26.44 37 VAL B CA 1
ATOM 3364 C C . VAL B 1 37 ? 16.75 27.953 -11.766 1 26.44 37 VAL B C 1
ATOM 3366 O O . VAL B 1 37 ? 15.805 27.188 -11.547 1 26.44 37 VAL B O 1
ATOM 3369 N N . THR B 1 38 ? 16.578 28.359 -12.984 1 27.64 38 THR B N 1
ATOM 3370 C CA . THR B 1 38 ? 16.703 27.312 -14 1 27.64 38 THR B CA 1
ATOM 3371 C C . THR B 1 38 ? 17.641 26.219 -13.531 1 27.64 38 THR B C 1
ATOM 3373 O O . THR B 1 38 ? 18.859 26.438 -13.406 1 27.64 38 THR B O 1
ATOM 3376 N N . VAL B 1 39 ? 17.125 25.438 -12.719 1 28.23 39 VAL B N 1
ATOM 3377 C CA . VAL B 1 39 ? 18 24.312 -12.438 1 28.23 39 VAL B CA 1
ATOM 3378 C C . VAL B 1 39 ? 18.438 23.656 -13.75 1 28.23 39 VAL B C 1
ATOM 3380 O O . VAL B 1 39 ? 17.609 23.062 -14.461 1 28.23 39 VAL B O 1
ATOM 3383 N N . GLU B 1 40 ? 19.078 24.297 -14.578 1 30.95 40 GLU B N 1
ATOM 3384 C CA . GLU B 1 40 ? 19.844 23.531 -15.555 1 30.95 40 GLU B CA 1
ATOM 3385 C C . GLU B 1 40 ? 20.297 22.188 -14.969 1 30.95 40 GLU B C 1
ATOM 3387 O O . GLU B 1 40 ? 20.641 22.109 -13.789 1 30.95 40 GLU B O 1
ATOM 3392 N N . PRO B 1 41 ? 19.875 21.062 -15.477 1 37.19 41 PRO B N 1
ATOM 3393 C CA . PRO B 1 41 ? 20.469 19.797 -15.078 1 37.19 41 PRO B CA 1
ATOM 3394 C C . PRO B 1 41 ? 21.906 19.953 -14.562 1 37.19 41 PRO B C 1
ATOM 3396 O O . PRO B 1 41 ? 22.703 19 -14.633 1 37.19 41 PRO B O 1
ATOM 3399 N N . GLN B 1 42 ? 22.281 21.156 -14.281 1 36.31 42 GLN B N 1
ATOM 3400 C CA . GLN B 1 42 ? 23.688 21.438 -14.023 1 36.31 42 GLN B CA 1
ATOM 3401 C C . GLN B 1 42 ? 24.203 20.625 -12.844 1 36.31 42 GLN B C 1
ATOM 3403 O O . GLN B 1 42 ? 23.422 20.125 -12.031 1 36.31 42 GLN B O 1
ATOM 3408 N N . ASN B 1 43 ? 25.531 20.781 -12.438 1 42.53 43 ASN B N 1
ATOM 3409 C CA . ASN B 1 43 ? 26.531 20.328 -11.484 1 42.53 43 ASN B CA 1
ATOM 3410 C C . ASN B 1 43 ? 26.078 20.531 -10.039 1 42.53 43 ASN B C 1
ATOM 3412 O O . ASN B 1 43 ? 26.312 21.578 -9.445 1 42.53 43 ASN B O 1
ATOM 3416 N N . THR B 1 44 ? 24.969 20.031 -9.766 1 56.75 44 THR B N 1
ATOM 3417 C CA . THR B 1 44 ? 24.719 20.062 -8.328 1 56.75 44 THR B CA 1
ATOM 3418 C C . THR B 1 44 ? 25.969 19.672 -7.543 1 56.75 44 THR B C 1
ATOM 3420 O O . THR B 1 44 ? 26.531 18.609 -7.77 1 56.75 44 THR B O 1
ATOM 3423 N N . PRO B 1 45 ? 26.5 20.547 -6.816 1 67.19 45 PRO B N 1
ATOM 3424 C CA . PRO B 1 45 ? 27.75 20.234 -6.133 1 67.19 45 PRO B CA 1
ATOM 3425 C C . PRO B 1 45 ? 27.625 19.016 -5.203 1 67.19 45 PRO B C 1
ATOM 3427 O O . PRO B 1 45 ? 26.547 18.766 -4.66 1 67.19 45 PRO B O 1
ATOM 3430 N N . VAL B 1 46 ? 28.531 18.203 -5.172 1 67.06 46 VAL B N 1
ATOM 3431 C CA . VAL B 1 46 ? 28.672 16.984 -4.379 1 67.06 46 VAL B CA 1
ATOM 3432 C C . VAL B 1 46 ? 28.25 17.25 -2.938 1 67.06 46 VAL B C 1
ATOM 3434 O O . VAL B 1 46 ? 27.5 16.469 -2.344 1 67.06 46 VAL B O 1
ATOM 3437 N N . PRO B 1 47 ? 28.484 18.484 -2.516 1 79.56 47 PRO B N 1
ATOM 3438 C CA . PRO B 1 47 ? 28.125 18.734 -1.121 1 79.56 47 PRO B CA 1
ATOM 3439 C C . PRO B 1 47 ? 26.609 18.844 -0.921 1 79.56 47 PRO B C 1
ATOM 3441 O O . PRO B 1 47 ? 26.094 18.438 0.125 1 79.56 47 PRO B O 1
ATOM 3444 N N . TYR B 1 48 ? 25.938 19.234 -1.942 1 83.56 48 TYR B N 1
ATOM 3445 C CA . TYR B 1 48 ? 24.484 19.391 -1.834 1 83.56 48 TYR B CA 1
ATOM 3446 C C . TYR B 1 48 ? 23.797 18.031 -1.821 1 83.56 48 TYR B C 1
ATOM 3448 O O . TYR B 1 48 ? 22.922 17.781 -0.989 1 83.56 48 TYR B O 1
ATOM 3456 N N . LEU B 1 49 ? 24.25 17.203 -2.594 1 86.38 49 LEU B N 1
ATOM 3457 C CA . LEU B 1 49 ? 23.641 15.883 -2.682 1 86.38 49 LEU B CA 1
ATOM 3458 C C . LEU B 1 49 ? 23.906 15.078 -1.414 1 86.38 49 LEU B C 1
ATOM 3460 O O . LEU B 1 49 ? 23.047 14.305 -0.975 1 86.38 49 LEU B O 1
ATOM 3464 N N . ASP B 1 50 ? 25.016 15.25 -0.896 1 89.69 50 ASP B N 1
ATOM 3465 C CA . ASP B 1 50 ? 25.328 14.578 0.36 1 89.69 50 ASP B CA 1
ATOM 3466 C C . ASP B 1 50 ? 24.453 15.094 1.495 1 89.69 50 ASP B C 1
ATOM 3468 O O . ASP B 1 50 ? 24.016 14.328 2.354 1 89.69 50 ASP B O 1
ATOM 3472 N N . HIS B 1 51 ? 24.281 16.375 1.442 1 92.06 51 HIS B N 1
ATOM 3473 C CA . HIS B 1 51 ? 23.391 16.953 2.441 1 92.06 51 HIS B CA 1
ATOM 3474 C C . HIS B 1 51 ? 21.984 16.406 2.307 1 92.06 51 HIS B C 1
ATOM 3476 O O . HIS B 1 51 ? 21.328 16.109 3.311 1 92.06 51 HIS B O 1
ATOM 3482 N N . ILE B 1 52 ? 21.5 16.266 1.14 1 93.88 52 ILE B N 1
ATOM 3483 C CA . ILE B 1 52 ? 20.172 15.719 0.873 1 93.88 52 ILE B CA 1
ATOM 3484 C C . ILE B 1 52 ? 20.094 14.281 1.364 1 93.88 52 ILE B C 1
ATOM 3486 O O . ILE B 1 52 ? 19.078 13.867 1.933 1 93.88 52 ILE B O 1
ATOM 3490 N N . LYS B 1 53 ? 21.141 13.531 1.185 1 94.31 53 LYS B N 1
ATOM 3491 C CA . LYS B 1 53 ? 21.172 12.141 1.646 1 94.31 53 LYS B CA 1
ATOM 3492 C C . LYS B 1 53 ? 21.078 12.07 3.168 1 94.31 53 LYS B C 1
ATOM 3494 O O . LYS B 1 53 ? 20.375 11.211 3.709 1 94.31 53 LYS B O 1
ATOM 3499 N N . ASP B 1 54 ? 21.75 12.992 3.803 1 95.25 54 ASP B N 1
ATOM 3500 C CA . ASP B 1 54 ? 21.672 13.039 5.258 1 95.25 54 ASP B CA 1
ATOM 3501 C C . ASP B 1 54 ? 20.266 13.383 5.727 1 95.25 54 ASP B C 1
ATOM 3503 O O . ASP B 1 54 ? 19.75 12.781 6.672 1 95.25 54 ASP B O 1
ATOM 3507 N N . LEU B 1 55 ? 19.703 14.305 5.062 1 96.44 55 LEU B N 1
ATOM 3508 C CA . LEU B 1 55 ? 18.359 14.719 5.422 1 96.44 55 LEU B CA 1
ATOM 3509 C C . LEU B 1 55 ? 17.344 13.617 5.109 1 96.44 55 LEU B C 1
ATOM 3511 O O . LEU B 1 55 ? 16.359 13.461 5.824 1 96.44 55 LEU B O 1
ATOM 3515 N N . LEU B 1 56 ? 17.609 12.922 4.082 1 97.31 56 LEU B N 1
ATOM 3516 C CA . LEU B 1 56 ? 16.766 11.789 3.736 1 97.31 56 LEU B CA 1
ATOM 3517 C C . LEU B 1 56 ? 16.766 10.75 4.855 1 97.31 56 LEU B C 1
ATOM 3519 O O . LEU B 1 56 ? 15.703 10.273 5.262 1 97.31 56 LEU B O 1
ATOM 3523 N N . ASN B 1 57 ? 17.922 10.438 5.352 1 96.69 57 ASN B N 1
ATOM 3524 C CA . ASN B 1 57 ? 18.016 9.492 6.461 1 96.69 57 ASN B CA 1
ATOM 3525 C C . ASN B 1 57 ? 17.312 10.031 7.711 1 96.69 57 ASN B C 1
ATOM 3527 O O . ASN B 1 57 ? 16.641 9.273 8.414 1 96.69 57 ASN B O 1
ATOM 3531 N N . ALA B 1 58 ? 17.5 11.289 7.953 1 97.56 58 ALA B N 1
ATOM 3532 C CA . ALA B 1 58 ? 16.891 11.906 9.133 1 97.56 58 ALA B CA 1
ATOM 3533 C C . ALA B 1 58 ? 15.375 11.875 9.047 1 97.56 58 ALA B C 1
ATOM 3535 O O . ALA B 1 58 ? 14.688 11.617 10.039 1 97.56 58 ALA B O 1
ATOM 3536 N N . VAL B 1 59 ? 14.883 12.195 7.859 1 98.31 59 VAL B N 1
ATOM 3537 C CA . VAL B 1 59 ? 13.43 12.25 7.715 1 98.31 59 VAL B CA 1
ATOM 3538 C C . VAL B 1 59 ? 12.852 10.844 7.773 1 98.31 59 VAL B C 1
ATOM 3540 O O . VAL B 1 59 ? 11.758 10.633 8.312 1 98.31 59 VAL B O 1
ATOM 3543 N N . ILE B 1 60 ? 13.508 9.836 7.281 1 98.31 60 ILE B N 1
ATOM 3544 C CA . ILE B 1 60 ? 13.086 8.445 7.375 1 98.31 60 ILE B CA 1
ATOM 3545 C C . ILE B 1 60 ? 13 8.031 8.844 1 98.31 60 ILE B C 1
ATOM 3547 O O . ILE B 1 60 ? 12.016 7.422 9.266 1 98.31 60 ILE B O 1
ATOM 3551 N N . ASP B 1 61 ? 13.984 8.406 9.562 1 97.88 61 ASP B N 1
ATOM 3552 C CA . ASP B 1 61 ? 13.992 8.117 10.992 1 97.88 61 ASP B CA 1
ATOM 3553 C C . ASP B 1 61 ? 12.82 8.805 11.695 1 97.88 61 ASP B C 1
ATOM 3555 O O . ASP B 1 61 ? 12.164 8.203 12.547 1 97.88 61 ASP B O 1
ATOM 3559 N N . GLY B 1 62 ? 12.609 10.047 11.383 1 98.19 62 GLY B N 1
ATOM 3560 C CA . GLY B 1 62 ? 11.492 10.781 11.969 1 98.19 62 GLY B CA 1
ATOM 3561 C C . GLY B 1 62 ? 10.148 10.141 11.68 1 98.19 62 GLY B C 1
ATOM 3562 O O . GLY B 1 62 ? 9.305 10.023 12.57 1 98.19 62 GLY B O 1
ATOM 3563 N N . ILE B 1 63 ? 9.938 9.742 10.453 1 98.62 63 ILE B N 1
ATOM 3564 C CA . ILE B 1 63 ? 8.688 9.109 10.039 1 98.62 63 ILE B CA 1
ATOM 3565 C C . ILE B 1 63 ? 8.508 7.785 10.789 1 98.62 63 ILE B C 1
ATOM 3567 O O . ILE B 1 63 ? 7.43 7.504 11.305 1 98.62 63 ILE B O 1
ATOM 3571 N N . GLU B 1 64 ? 9.555 7.004 10.875 1 97.75 64 GLU B N 1
ATOM 3572 C CA . GLU B 1 64 ? 9.492 5.715 11.562 1 97.75 64 GLU B CA 1
ATOM 3573 C C . GLU B 1 64 ? 9.148 5.887 13.039 1 97.75 64 GLU B C 1
ATOM 3575 O O . GLU B 1 64 ? 8.367 5.117 13.594 1 97.75 64 GLU B O 1
ATOM 3580 N N . ARG B 1 65 ? 9.719 6.836 13.664 1 97.19 65 ARG B N 1
ATOM 3581 C CA . ARG B 1 65 ? 9.445 7.086 15.07 1 97.19 65 ARG B CA 1
ATOM 3582 C C . ARG B 1 65 ? 7.988 7.488 15.281 1 97.19 65 ARG B C 1
ATOM 3584 O O . ARG B 1 65 ? 7.348 7.047 16.234 1 97.19 65 ARG B O 1
ATOM 3591 N N . THR B 1 66 ? 7.516 8.328 14.43 1 97.06 66 THR B N 1
ATOM 3592 C CA . THR B 1 66 ? 6.129 8.766 14.547 1 97.06 66 THR B CA 1
ATOM 3593 C C . THR B 1 66 ? 5.18 7.586 14.336 1 97.06 66 THR B C 1
ATOM 3595 O O . THR B 1 66 ? 4.219 7.414 15.094 1 97.06 66 THR B O 1
ATOM 3598 N N . LEU B 1 67 ? 5.422 6.793 13.328 1 97.5 67 LEU B N 1
ATOM 3599 C CA . LEU B 1 67 ? 4.566 5.645 13.047 1 97.5 67 LEU B CA 1
ATOM 3600 C C . LEU B 1 67 ? 4.613 4.641 14.188 1 97.5 67 LEU B C 1
ATOM 3602 O O . LEU B 1 67 ? 3.582 4.082 14.57 1 97.5 67 LEU B O 1
ATOM 3606 N N . THR B 1 68 ? 5.758 4.395 14.703 1 96.44 68 THR B N 1
ATOM 3607 C CA . THR B 1 68 ? 5.906 3.486 15.836 1 96.44 68 THR B CA 1
ATOM 3608 C C . THR B 1 68 ? 5.133 4 17.047 1 96.44 68 THR B C 1
ATOM 3610 O O . THR B 1 68 ? 4.453 3.232 17.734 1 96.44 68 THR B O 1
ATOM 3613 N N . PHE B 1 69 ? 5.238 5.285 17.312 1 95.5 69 PHE B N 1
ATOM 3614 C CA . PHE B 1 69 ? 4.488 5.898 18.406 1 95.5 69 PHE B CA 1
ATOM 3615 C C . PHE B 1 69 ? 2.99 5.688 18.219 1 95.5 69 PHE B C 1
ATOM 3617 O O . PHE B 1 69 ? 2.291 5.293 19.156 1 95.5 69 PHE B O 1
ATOM 3624 N N . LEU B 1 70 ? 2.51 5.98 17.031 1 94.56 70 LEU B N 1
ATOM 3625 C CA . LEU B 1 70 ? 1.084 5.852 16.75 1 94.56 70 LEU B CA 1
ATOM 3626 C C . LEU B 1 70 ? 0.626 4.406 16.906 1 94.56 70 LEU B C 1
ATOM 3628 O O . LEU B 1 70 ? -0.458 4.148 17.438 1 94.56 70 LEU B O 1
ATOM 3632 N N . LEU B 1 71 ? 1.41 3.502 16.438 1 95.06 71 LEU B N 1
ATOM 3633 C CA . LEU B 1 71 ? 1.064 2.088 16.547 1 95.06 71 LEU B CA 1
ATOM 3634 C C . LEU B 1 71 ? 0.981 1.655 18 1 95.06 71 LEU B C 1
ATOM 3636 O O . LEU B 1 71 ? 0.054 0.94 18.391 1 95.06 71 LEU B O 1
ATOM 3640 N N . ASN B 1 72 ? 1.944 2.127 18.828 1 93.38 72 ASN B N 1
ATOM 3641 C CA . ASN B 1 72 ? 1.987 1.771 20.234 1 93.38 72 ASN B CA 1
ATOM 3642 C C . ASN B 1 72 ? 0.825 2.391 21 1 93.38 72 ASN B C 1
ATOM 3644 O O . ASN B 1 72 ? 0.473 1.924 22.094 1 93.38 72 ASN B O 1
ATOM 3648 N N . ASN B 1 73 ? 0.21 3.428 20.469 1 91.62 73 ASN B N 1
ATOM 3649 C CA . ASN B 1 73 ? -0.881 4.129 21.125 1 91.62 73 ASN B CA 1
ATOM 3650 C C . ASN B 1 73 ? -2.152 4.121 20.281 1 91.62 73 ASN B C 1
ATOM 3652 O O . ASN B 1 73 ? -2.924 5.082 20.312 1 91.62 73 ASN B O 1
ATOM 3656 N N . VAL B 1 74 ? -2.318 3.15 19.547 1 91.06 74 VAL B N 1
ATOM 3657 C CA . VAL B 1 74 ? -3.369 3.096 18.547 1 91.06 74 VAL B CA 1
ATOM 3658 C C . VAL B 1 74 ? -4.738 3.168 19.219 1 91.06 74 VAL B C 1
ATOM 3660 O O . VAL B 1 74 ? -5.691 3.703 18.641 1 91.06 74 VAL B O 1
ATOM 3663 N N . ASN B 1 75 ? -4.949 2.727 20.375 1 88.12 75 ASN B N 1
ATOM 3664 C CA . ASN B 1 75 ? -6.227 2.727 21.078 1 88.12 75 ASN B CA 1
ATOM 3665 C C . ASN B 1 75 ? -6.652 4.141 21.469 1 88.12 75 ASN B C 1
ATOM 3667 O O . ASN B 1 75 ? -7.812 4.371 21.812 1 88.12 75 ASN B O 1
ATOM 3671 N N . GLU B 1 76 ? -5.688 5.086 21.375 1 83.75 76 GLU B N 1
ATOM 3672 C CA . GLU B 1 76 ? -5.969 6.457 21.781 1 83.75 76 GLU B CA 1
ATOM 3673 C C . GLU B 1 76 ? -6.078 7.383 20.562 1 83.75 76 GLU B C 1
ATOM 3675 O O . GLU B 1 76 ? -6.328 8.578 20.719 1 83.75 76 GLU B O 1
ATOM 3680 N N . ILE B 1 77 ? -5.949 6.777 19.438 1 80.62 77 ILE B N 1
ATOM 3681 C CA . ILE B 1 77 ? -5.918 7.66 18.281 1 80.62 77 ILE B CA 1
ATOM 3682 C C . ILE B 1 77 ? -7.328 7.824 17.719 1 80.62 77 ILE B C 1
ATOM 3684 O O . ILE B 1 77 ? -8.203 6.992 17.984 1 80.62 77 ILE B O 1
ATOM 3688 N N . ASN B 1 78 ? -7.535 9 17.125 1 79.62 78 ASN B N 1
ATOM 3689 C CA . ASN B 1 78 ? -8.766 9.258 16.391 1 79.62 78 ASN B CA 1
ATOM 3690 C C . ASN B 1 78 ? -8.539 9.156 14.883 1 79.62 78 ASN B C 1
ATOM 3692 O O . ASN B 1 78 ? -7.508 8.656 14.438 1 79.62 78 ASN B O 1
ATOM 3696 N N . LEU B 1 79 ? -9.516 9.5 14.18 1 77.69 79 LEU B N 1
ATOM 3697 C CA . LEU B 1 79 ? -9.477 9.359 12.727 1 77.69 79 LEU B CA 1
ATOM 3698 C C . LEU B 1 79 ? -8.32 10.172 12.141 1 77.69 79 LEU B C 1
ATOM 3700 O O . LEU B 1 79 ? -7.68 9.734 11.188 1 77.69 79 LEU B O 1
ATOM 3704 N N . ASP B 1 80 ? -8.023 11.305 12.703 1 76.19 80 ASP B N 1
ATOM 3705 C CA . ASP B 1 80 ? -6.918 12.148 12.242 1 76.19 80 ASP B CA 1
ATOM 3706 C C . ASP B 1 80 ? -5.586 11.406 12.336 1 76.19 80 ASP B C 1
ATOM 3708 O O . ASP B 1 80 ? -4.719 11.562 11.477 1 76.19 80 ASP B O 1
ATOM 3712 N N . GLY B 1 81 ? -5.59 10.625 13.344 1 81.75 81 GLY B N 1
ATOM 3713 C CA . GLY B 1 81 ? -4.359 9.883 13.57 1 81.75 81 GLY B CA 1
ATOM 3714 C C . GLY B 1 81 ? -4.117 8.797 12.539 1 81.75 81 GLY B C 1
ATOM 3715 O O . GLY B 1 81 ? -3.006 8.281 12.43 1 81.75 81 GLY B O 1
ATOM 3716 N N . ILE B 1 82 ? -5.18 8.523 11.727 1 90.12 82 ILE B N 1
ATOM 3717 C CA . ILE B 1 82 ? -5.051 7.438 10.758 1 90.12 82 ILE B CA 1
ATOM 3718 C C . ILE B 1 82 ? -4.793 8.008 9.367 1 90.12 82 ILE B C 1
ATOM 3720 O O . ILE B 1 82 ? -4.188 7.348 8.523 1 90.12 82 ILE B O 1
ATOM 3724 N N . ILE B 1 83 ? -5.137 9.258 9.148 1 89.56 83 ILE B N 1
ATOM 3725 C CA . ILE B 1 83 ? -5.012 9.867 7.832 1 89.56 83 ILE B CA 1
ATOM 3726 C C . ILE B 1 83 ? -3.537 10 7.461 1 89.56 83 ILE B C 1
ATOM 3728 O O . ILE B 1 83 ? -3.141 9.703 6.332 1 89.56 83 ILE B O 1
ATOM 3732 N N . GLY B 1 84 ? -2.754 10.461 8.438 1 93.12 84 GLY B N 1
ATOM 3733 C CA . GLY B 1 84 ? -1.326 10.602 8.203 1 93.12 84 GLY B CA 1
ATOM 3734 C C . GLY B 1 84 ? -0.663 9.312 7.754 1 93.12 84 GLY B C 1
ATOM 3735 O O . GLY B 1 84 ? -0.064 9.266 6.676 1 93.12 84 GLY B O 1
ATOM 3736 N N . PRO B 1 85 ? -0.881 8.273 8.547 1 95.31 85 PRO B N 1
ATOM 3737 C CA . PRO B 1 85 ? -0.316 6.98 8.148 1 95.31 85 PRO B CA 1
ATOM 3738 C C . PRO B 1 85 ? -0.823 6.504 6.793 1 95.31 85 PRO B C 1
ATOM 3740 O O . PRO B 1 85 ? -0.065 5.91 6.02 1 95.31 85 PRO B O 1
ATOM 3743 N N . SER B 1 86 ? -2.049 6.766 6.504 1 93.94 86 SER B N 1
ATOM 3744 C CA . SER B 1 86 ? -2.598 6.379 5.211 1 93.94 86 SER B CA 1
ATOM 3745 C C . SER B 1 86 ? -1.904 7.117 4.07 1 93.94 86 SER B C 1
ATOM 3747 O O . SER B 1 86 ? -1.643 6.539 3.016 1 93.94 86 SER B O 1
ATOM 3749 N N . ASP B 1 87 ? -1.689 8.336 4.273 1 94.31 87 ASP B N 1
ATOM 3750 C CA . ASP B 1 87 ? -0.971 9.141 3.291 1 94.31 87 ASP B CA 1
ATOM 3751 C C . ASP B 1 87 ? 0.45 8.625 3.088 1 94.31 87 ASP B C 1
ATOM 3753 O O . ASP B 1 87 ? 0.91 8.484 1.953 1 94.31 87 ASP B O 1
ATOM 3757 N N . VAL B 1 88 ? 1.153 8.352 4.211 1 96.94 88 VAL B N 1
ATOM 3758 C CA . VAL B 1 88 ? 2.523 7.852 4.168 1 96.94 88 VAL B CA 1
ATOM 3759 C C . VAL B 1 88 ? 2.561 6.512 3.432 1 96.94 88 VAL B C 1
ATOM 3761 O O . VAL B 1 88 ? 3.451 6.27 2.615 1 96.94 88 VAL B O 1
ATOM 3764 N N . GLU B 1 89 ? 1.602 5.703 3.707 1 96.06 89 GLU B N 1
ATOM 3765 C CA . GLU B 1 89 ? 1.506 4.398 3.059 1 96.06 89 GLU B CA 1
ATOM 3766 C C . GLU B 1 89 ? 1.407 4.543 1.542 1 96.06 89 GLU B C 1
ATOM 3768 O O . GLU B 1 89 ? 2.195 3.949 0.804 1 96.06 89 GLU B O 1
ATOM 3773 N N . GLY B 1 90 ? 0.447 5.289 1.104 1 94.56 90 GLY B N 1
ATOM 3774 C CA . GLY B 1 90 ? 0.227 5.488 -0.319 1 94.56 90 GLY B CA 1
ATOM 3775 C C . GLY B 1 90 ? 1.399 6.148 -1.018 1 94.56 90 GLY B C 1
ATOM 3776 O O . GLY B 1 90 ? 1.829 5.699 -2.082 1 94.56 90 GLY B O 1
ATOM 3777 N N . SER B 1 91 ? 1.922 7.207 -0.454 1 95.62 91 SER B N 1
ATOM 3778 C CA . SER B 1 91 ? 3.004 7.98 -1.054 1 95.62 91 SER B CA 1
ATOM 3779 C C . SER B 1 91 ? 4.297 7.18 -1.103 1 95.62 91 SER B C 1
ATOM 3781 O O . SER B 1 91 ? 5.039 7.246 -2.084 1 95.62 91 SER B O 1
ATOM 3783 N N . THR B 1 92 ? 4.578 6.469 -0.036 1 96.94 92 THR B N 1
ATOM 3784 C CA . THR B 1 92 ? 5.77 5.629 -0.004 1 96.94 92 THR B CA 1
ATOM 3785 C C . THR B 1 92 ? 5.672 4.508 -1.036 1 96.94 92 THR B C 1
ATOM 3787 O O . THR B 1 92 ? 6.648 4.195 -1.717 1 96.94 92 THR B O 1
ATOM 3790 N N . ASN B 1 93 ? 4.535 3.955 -1.121 1 96.31 93 ASN B N 1
ATOM 3791 C CA . ASN B 1 93 ? 4.363 2.926 -2.141 1 96.31 93 ASN B CA 1
ATOM 3792 C C . ASN B 1 93 ? 4.559 3.488 -3.545 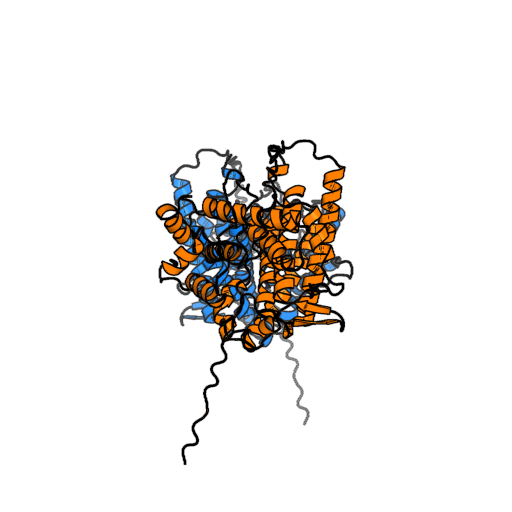1 96.31 93 ASN B C 1
ATOM 3794 O O . ASN B 1 93 ? 5.117 2.818 -4.418 1 96.31 93 ASN B O 1
ATOM 3798 N N . ALA B 1 94 ? 4.031 4.656 -3.768 1 96 94 ALA B N 1
ATOM 3799 C CA . ALA B 1 94 ? 4.203 5.277 -5.078 1 96 94 ALA B CA 1
ATOM 3800 C C . ALA B 1 94 ? 5.68 5.418 -5.43 1 96 94 ALA B C 1
ATOM 3802 O O . ALA B 1 94 ? 6.082 5.172 -6.566 1 96 94 ALA B O 1
ATOM 3803 N N . LEU B 1 95 ? 6.512 5.816 -4.469 1 96.25 95 LEU B N 1
ATOM 3804 C CA . LEU B 1 95 ? 7.949 5.938 -4.691 1 96.25 95 LEU B CA 1
ATOM 3805 C C . LEU B 1 95 ? 8.562 4.578 -5.016 1 96.25 95 LEU B C 1
ATOM 3807 O O . LEU B 1 95 ? 9.406 4.473 -5.914 1 96.25 95 LEU B O 1
ATOM 3811 N N . LEU B 1 96 ? 8.125 3.594 -4.262 1 96.56 96 LEU B N 1
ATOM 3812 C CA . LEU B 1 96 ? 8.625 2.244 -4.5 1 96.56 96 LEU B CA 1
ATOM 3813 C C . LEU B 1 96 ? 8.258 1.77 -5.902 1 96.56 96 LEU B C 1
ATOM 3815 O O . LEU B 1 96 ? 9.117 1.282 -6.641 1 96.56 96 LEU B O 1
ATOM 3819 N N . VAL B 1 97 ? 7.023 1.979 -6.27 1 95.06 97 VAL B N 1
ATOM 3820 C CA . VAL B 1 97 ? 6.535 1.542 -7.574 1 95.06 97 VAL B CA 1
ATOM 3821 C C . VAL B 1 97 ? 7.324 2.23 -8.68 1 95.06 97 VAL B C 1
ATOM 3823 O O . VAL B 1 97 ? 7.684 1.603 -9.68 1 95.06 97 VAL B O 1
ATOM 3826 N N . ARG B 1 98 ? 7.699 3.418 -8.508 1 93.31 98 ARG B N 1
ATOM 3827 C CA . ARG B 1 98 ? 8.273 4.23 -9.57 1 93.31 98 ARG B CA 1
ATOM 3828 C C . ARG B 1 98 ? 9.789 4.066 -9.625 1 93.31 98 ARG B C 1
ATOM 3830 O O . ARG B 1 98 ? 10.391 4.09 -10.703 1 93.31 98 ARG B O 1
ATOM 3837 N N . TYR B 1 99 ? 10.445 3.799 -8.391 1 94.06 99 TYR B N 1
ATOM 3838 C CA . TYR B 1 99 ? 11.883 4.059 -8.414 1 94.06 99 TYR B CA 1
ATOM 3839 C C . TYR B 1 99 ? 12.648 2.955 -7.699 1 94.06 99 TYR B C 1
ATOM 3841 O O . TYR B 1 99 ? 13.867 3.039 -7.547 1 94.06 99 TYR B O 1
ATOM 3849 N N . TRP B 1 100 ? 12.023 1.871 -7.254 1 94.06 100 TRP B N 1
ATOM 3850 C CA . TRP B 1 100 ? 12.742 0.905 -6.43 1 94.06 100 TRP B CA 1
ATOM 3851 C C . TRP B 1 100 ? 13.961 0.359 -7.172 1 94.06 100 TRP B C 1
ATOM 3853 O O . TRP B 1 100 ? 15 0.091 -6.559 1 94.06 100 TRP B O 1
ATOM 3863 N N . GLN B 1 101 ? 13.945 0.316 -8.477 1 91.5 101 GLN B N 1
ATOM 3864 C CA . GLN B 1 101 ? 15.039 -0.261 -9.242 1 91.5 101 GLN B CA 1
ATOM 3865 C C . GLN B 1 101 ? 16.203 0.719 -9.359 1 91.5 101 GLN B C 1
ATOM 3867 O O . GLN B 1 101 ? 17.312 0.335 -9.75 1 91.5 101 GLN B O 1
ATOM 3872 N N . ARG B 1 102 ? 15.977 1.956 -9.031 1 92.69 102 ARG B N 1
ATOM 3873 C CA . ARG B 1 102 ? 17 2.988 -9.156 1 92.69 102 ARG B CA 1
ATOM 3874 C C . ARG B 1 102 ? 17.594 3.344 -7.793 1 92.69 102 ARG B C 1
ATOM 3876 O O . ARG B 1 102 ? 18.547 4.105 -7.703 1 92.69 102 ARG B O 1
ATOM 3883 N N . MET B 1 103 ? 17.062 2.791 -6.781 1 95 103 MET B N 1
ATOM 3884 C CA . MET B 1 103 ? 17.469 3.115 -5.422 1 95 103 MET B CA 1
ATOM 3885 C C . MET B 1 103 ? 18.422 2.055 -4.871 1 95 103 MET B C 1
ATOM 3887 O O . MET B 1 103 ? 18.344 0.888 -5.258 1 95 103 MET B O 1
ATOM 3891 N N . PRO B 1 104 ? 19.328 2.533 -3.92 1 94.25 104 PRO B N 1
ATOM 3892 C CA . PRO B 1 104 ? 20.078 1.502 -3.188 1 94.25 104 PRO B CA 1
ATOM 3893 C C . PRO B 1 104 ? 19.156 0.521 -2.461 1 94.25 104 PRO B C 1
ATOM 3895 O O . PRO B 1 104 ? 18.109 0.919 -1.941 1 94.25 104 PRO B O 1
ATOM 3898 N N . TYR B 1 105 ? 19.609 -0.733 -2.389 1 91.38 105 TYR B N 1
ATOM 3899 C CA . TYR B 1 105 ? 18.781 -1.787 -1.807 1 91.38 105 TYR B CA 1
ATOM 3900 C C . TYR B 1 105 ? 18.422 -1.459 -0.365 1 91.38 105 TYR B C 1
ATOM 3902 O O . TYR B 1 105 ? 17.312 -1.776 0.088 1 91.38 105 TYR B O 1
ATOM 3910 N N . SER B 1 106 ? 19.297 -0.847 0.352 1 90.88 106 SER B N 1
ATOM 3911 C CA . SER B 1 106 ? 19.031 -0.496 1.742 1 90.88 106 SER B CA 1
ATOM 3912 C C . SER B 1 106 ? 17.875 0.498 1.847 1 90.88 106 SER B C 1
ATOM 3914 O O . SER B 1 106 ? 17.047 0.407 2.758 1 90.88 106 SER B O 1
ATOM 3916 N N . LEU B 1 107 ? 17.859 1.469 0.908 1 95.19 107 LEU B N 1
ATOM 3917 C CA . LEU B 1 107 ? 16.766 2.438 0.902 1 95.19 107 LEU B CA 1
ATOM 3918 C C . LEU B 1 107 ? 15.445 1.765 0.558 1 95.19 107 LEU B C 1
ATOM 3920 O O . LEU B 1 107 ? 14.414 2.064 1.166 1 95.19 107 LEU B O 1
ATOM 3924 N N . VAL B 1 108 ? 15.461 0.855 -0.394 1 94.94 108 VAL B N 1
ATOM 3925 C CA . VAL B 1 108 ? 14.273 0.101 -0.761 1 94.94 108 VAL B CA 1
ATOM 3926 C C . VAL B 1 108 ? 13.742 -0.653 0.457 1 94.94 108 VAL B C 1
ATOM 3928 O O . VAL B 1 108 ? 12.547 -0.609 0.75 1 94.94 108 VAL B O 1
ATOM 3931 N N . ARG B 1 109 ? 14.594 -1.324 1.148 1 92.88 109 ARG B N 1
ATOM 3932 C CA . ARG B 1 109 ? 14.211 -2.066 2.348 1 92.88 109 ARG B CA 1
ATOM 3933 C C . ARG B 1 109 ? 13.594 -1.143 3.391 1 92.88 109 ARG B C 1
ATOM 3935 O O . ARG B 1 109 ? 12.586 -1.485 4.008 1 92.88 109 ARG B O 1
ATOM 3942 N N . ASN B 1 110 ? 14.203 0.026 3.574 1 93.75 110 ASN B N 1
ATOM 3943 C CA . ASN B 1 110 ? 13.688 0.992 4.535 1 93.75 110 ASN B CA 1
ATOM 3944 C C . ASN B 1 110 ? 12.289 1.479 4.145 1 93.75 110 ASN B C 1
ATOM 3946 O O . ASN B 1 110 ? 11.414 1.624 5 1 93.75 110 ASN B O 1
ATOM 3950 N N . LEU B 1 111 ? 12.125 1.763 2.848 1 96.69 111 LEU B N 1
ATOM 3951 C CA . LEU B 1 111 ? 10.836 2.252 2.377 1 96.69 111 LEU B CA 1
ATOM 3952 C C . LEU B 1 111 ? 9.766 1.169 2.492 1 96.69 111 LEU B C 1
ATOM 3954 O O . LEU B 1 111 ? 8.609 1.459 2.816 1 96.69 111 LEU B O 1
ATOM 3958 N N . ILE B 1 112 ? 10.109 -0.072 2.248 1 93.56 112 ILE B N 1
ATOM 3959 C CA . ILE B 1 112 ? 9.172 -1.173 2.443 1 93.56 112 ILE B CA 1
ATOM 3960 C C . ILE B 1 112 ? 8.766 -1.248 3.914 1 93.56 112 ILE B C 1
ATOM 3962 O O . ILE B 1 112 ? 7.586 -1.392 4.23 1 93.56 112 ILE B O 1
ATOM 3966 N N . ARG B 1 113 ? 9.695 -1.133 4.789 1 91.69 113 ARG B N 1
ATOM 3967 C CA . ARG B 1 113 ? 9.422 -1.168 6.223 1 91.69 113 ARG B CA 1
ATOM 3968 C C . ARG B 1 113 ? 8.492 -0.034 6.629 1 91.69 113 ARG B C 1
ATOM 3970 O O . ARG B 1 113 ? 7.547 -0.245 7.395 1 91.69 113 ARG B O 1
ATOM 3977 N N . ILE B 1 114 ? 8.766 1.162 6.113 1 96.38 114 ILE B N 1
ATOM 3978 C CA . ILE B 1 114 ? 7.926 2.318 6.41 1 96.38 114 ILE B CA 1
ATOM 3979 C C . ILE B 1 114 ? 6.504 2.064 5.918 1 96.38 114 ILE B C 1
ATOM 3981 O O . ILE B 1 114 ? 5.535 2.326 6.637 1 96.38 114 ILE B O 1
ATOM 3985 N N . ARG B 1 115 ? 6.367 1.637 4.742 1 95.75 115 ARG B N 1
ATOM 3986 C CA . ARG B 1 115 ? 5.047 1.339 4.195 1 95.75 115 ARG B CA 1
ATOM 3987 C C . ARG B 1 115 ? 4.316 0.315 5.055 1 95.75 115 ARG B C 1
ATOM 3989 O O . ARG B 1 115 ? 3.119 0.46 5.32 1 95.75 115 ARG B O 1
ATOM 3996 N N . GLN B 1 116 ? 5.035 -0.748 5.48 1 92.06 116 GLN B N 1
ATOM 3997 C CA . GLN B 1 116 ? 4.434 -1.795 6.305 1 92.06 116 GLN B CA 1
ATOM 3998 C C . GLN B 1 116 ? 3.998 -1.249 7.66 1 92.06 116 GLN B C 1
ATOM 4000 O O . GLN B 1 116 ? 2.938 -1.616 8.172 1 92.06 116 GLN B O 1
ATOM 4005 N N . LEU B 1 117 ? 4.863 -0.474 8.227 1 94.81 117 LEU B N 1
ATOM 4006 C CA . LEU B 1 117 ? 4.531 0.144 9.508 1 94.81 117 LEU B CA 1
ATOM 4007 C C . LEU B 1 117 ? 3.307 1.043 9.375 1 94.81 117 LEU B C 1
ATOM 4009 O O . LEU B 1 117 ? 2.414 1.009 10.227 1 94.81 117 LEU B O 1
ATOM 4013 N N . ALA B 1 118 ? 3.297 1.861 8.336 1 96.5 118 ALA B N 1
ATOM 4014 C CA . ALA B 1 118 ? 2.15 2.729 8.086 1 96.5 118 ALA B CA 1
ATOM 4015 C C . ALA B 1 118 ? 0.875 1.911 7.895 1 96.5 118 ALA B C 1
ATOM 4017 O O . ALA B 1 118 ? -0.186 2.279 8.406 1 96.5 118 ALA B O 1
ATOM 4018 N N . HIS B 1 119 ? 0.967 0.873 7.234 1 93.69 119 HIS B N 1
ATOM 4019 C CA . HIS B 1 119 ? -0.172 -0.016 7.035 1 93.69 119 HIS B CA 1
ATOM 4020 C C . HIS B 1 119 ? -0.669 -0.582 8.359 1 93.69 119 HIS B C 1
ATOM 4022 O O . HIS B 1 119 ? -1.878 -0.659 8.594 1 93.69 119 HIS B O 1
ATOM 4028 N N . ALA B 1 120 ? 0.247 -1.034 9.172 1 93.25 120 ALA B N 1
ATOM 4029 C CA . ALA B 1 120 ? -0.114 -1.603 10.461 1 93.25 120 ALA B CA 1
ATOM 4030 C C . ALA B 1 120 ? -0.865 -0.585 11.32 1 93.25 120 ALA B C 1
ATOM 4032 O O . ALA B 1 120 ? -1.856 -0.923 11.969 1 93.25 120 ALA B O 1
ATOM 4033 N N . VAL B 1 121 ? -0.39 0.638 11.305 1 95.19 121 VAL B N 1
ATOM 4034 C CA . VAL B 1 121 ? -1.073 1.691 12.047 1 95.19 121 VAL B CA 1
ATOM 4035 C C . VAL B 1 121 ? -2.48 1.891 11.484 1 95.19 121 VAL B C 1
ATOM 4037 O O . VAL B 1 121 ? -3.447 1.993 12.242 1 95.19 121 VAL B O 1
ATOM 4040 N N . GLY B 1 122 ? -2.547 2.014 10.18 1 92.56 122 GLY B N 1
ATOM 4041 C CA . GLY B 1 122 ? -3.84 2.201 9.539 1 92.56 122 GLY B CA 1
ATOM 4042 C C . GLY B 1 122 ? -4.828 1.098 9.859 1 92.56 122 GLY B C 1
ATOM 4043 O O . GLY B 1 122 ? -5.977 1.371 10.227 1 92.56 122 GLY B O 1
ATOM 4044 N N . GLU B 1 123 ? -4.414 -0.124 9.75 1 89.19 123 GLU B N 1
ATOM 4045 C CA . GLU B 1 123 ? -5.285 -1.27 10 1 89.19 123 GLU B CA 1
ATOM 4046 C C . GLU B 1 123 ? -5.762 -1.297 11.445 1 89.19 123 GLU B C 1
ATOM 4048 O O . GLU B 1 123 ? -6.953 -1.466 11.711 1 89.19 123 GLU B O 1
ATOM 4053 N N . ALA B 1 124 ? -4.832 -1.194 12.328 1 92.12 124 ALA B N 1
ATOM 4054 C CA . ALA B 1 124 ? -5.18 -1.188 13.75 1 92.12 124 ALA B CA 1
ATOM 4055 C C . ALA B 1 124 ? -6.078 -0 14.086 1 92.12 124 ALA B C 1
ATOM 4057 O O . ALA B 1 124 ? -7.027 -0.133 14.859 1 92.12 124 ALA B O 1
ATOM 4058 N N . GLY B 1 125 ? -5.699 1.138 13.547 1 91.25 125 GLY B N 1
ATOM 4059 C CA . GLY B 1 125 ? -6.488 2.334 13.797 1 91.25 125 GLY B CA 1
ATOM 4060 C C . GLY B 1 125 ? -7.914 2.217 13.297 1 91.25 125 GLY B C 1
ATOM 4061 O O . GLY B 1 125 ? -8.852 2.641 13.969 1 91.25 125 GLY B O 1
ATOM 4062 N N . ILE B 1 126 ? -8.078 1.723 12.117 1 89.62 126 ILE B N 1
ATOM 4063 C CA . ILE B 1 126 ? -9.406 1.538 11.531 1 89.62 126 ILE B CA 1
ATOM 4064 C C . ILE B 1 126 ? -10.242 0.621 12.43 1 89.62 126 ILE B C 1
ATOM 4066 O O . ILE B 1 126 ? -11.422 0.884 12.664 1 89.62 126 ILE B O 1
ATOM 4070 N N . ARG B 1 127 ? -9.711 -0.427 12.891 1 88.25 127 ARG B N 1
ATOM 4071 C CA . ARG B 1 127 ? -10.422 -1.348 13.773 1 88.25 127 ARG B CA 1
ATOM 4072 C C . ARG B 1 127 ? -10.914 -0.636 15.031 1 88.25 127 ARG B C 1
ATOM 4074 O O . ARG B 1 127 ? -12.07 -0.79 15.422 1 88.25 127 ARG B O 1
ATOM 4081 N N . VAL B 1 128 ? -10.078 0.151 15.594 1 88.75 128 VAL B N 1
ATOM 4082 C CA . VAL B 1 128 ? -10.398 0.838 16.844 1 88.75 128 VAL B CA 1
ATOM 4083 C C . VAL B 1 128 ? -11.453 1.909 16.594 1 88.75 128 VAL B C 1
ATOM 4085 O O . VAL B 1 128 ? -12.461 1.976 17.297 1 88.75 128 VAL B O 1
ATOM 4088 N N . VAL B 1 129 ? -11.219 2.703 15.562 1 85.88 129 VAL B N 1
ATOM 4089 C CA . VAL B 1 129 ? -12.086 3.848 15.312 1 85.88 129 VAL B CA 1
ATOM 4090 C C . VAL B 1 129 ? -13.453 3.365 14.82 1 85.88 129 VAL B C 1
ATOM 4092 O O . VAL B 1 129 ? -14.484 3.955 15.156 1 85.88 129 VAL B O 1
ATOM 4095 N N . SER B 1 130 ? -13.461 2.316 14.031 1 87.38 130 SER B N 1
ATOM 4096 C CA . SER B 1 130 ? -14.727 1.79 13.531 1 87.38 130 SER B CA 1
ATOM 4097 C C . SER B 1 130 ? -15.586 1.246 14.664 1 87.38 130 SER B C 1
ATOM 4099 O O . SER B 1 130 ? -16.812 1.259 14.578 1 87.38 130 SER B O 1
ATOM 4101 N N . GLU B 1 131 ? -15 0.838 15.719 1 88.44 131 GLU B N 1
ATOM 4102 C CA . GLU B 1 131 ? -15.719 0.305 16.875 1 88.44 131 GLU B CA 1
ATOM 4103 C C . GLU B 1 131 ? -16.125 1.419 17.844 1 88.44 131 GLU B C 1
ATOM 4105 O O . GLU B 1 131 ? -17.25 1.462 18.312 1 88.44 131 GLU B O 1
ATOM 4110 N N . LYS B 1 132 ? -15.242 2.311 18.078 1 83.81 132 LYS B N 1
ATOM 4111 C CA . LYS B 1 132 ? -15.461 3.328 19.109 1 83.81 132 LYS B CA 1
ATOM 4112 C C . LYS B 1 132 ? -16.25 4.508 18.562 1 83.81 132 LYS B C 1
ATOM 4114 O O . LYS B 1 132 ? -17 5.16 19.297 1 83.81 132 LYS B O 1
ATOM 4119 N N . MET B 1 133 ? -15.984 4.793 17.266 1 82.31 133 MET B N 1
ATOM 4120 C CA . MET B 1 133 ? -16.609 5.953 16.641 1 82.31 133 MET B CA 1
ATOM 4121 C C . MET B 1 133 ? -17.219 5.59 15.289 1 82.31 133 MET B C 1
ATOM 4123 O O . MET B 1 133 ? -16.828 6.148 14.258 1 82.31 133 MET B O 1
ATOM 4127 N N . PRO B 1 134 ? -18.219 4.766 15.242 1 83.38 134 PRO B N 1
ATOM 4128 C CA . PRO B 1 134 ? -18.75 4.234 13.984 1 83.38 134 PRO B CA 1
ATOM 4129 C C . PRO B 1 134 ? -19.344 5.32 13.086 1 83.38 134 PRO B C 1
ATOM 4131 O O . PRO B 1 134 ? -19.203 5.254 11.867 1 83.38 134 PRO B O 1
ATOM 4134 N N . PHE B 1 135 ? -19.984 6.258 13.688 1 77.31 135 PHE B N 1
ATOM 4135 C CA . PHE B 1 135 ? -20.609 7.312 12.891 1 77.31 135 PHE B CA 1
ATOM 4136 C C . PHE B 1 135 ? -19.547 8.156 12.195 1 77.31 135 PHE B C 1
ATOM 4138 O O . PHE B 1 135 ? -19.656 8.422 10.992 1 77.31 135 PHE B O 1
ATOM 4145 N N . TYR B 1 136 ? -18.594 8.508 12.938 1 74.62 136 TYR B N 1
ATOM 4146 C CA . TYR B 1 136 ? -17.516 9.312 12.375 1 74.62 136 TYR B CA 1
ATOM 4147 C C . TYR B 1 136 ? -16.75 8.523 11.32 1 74.62 136 TYR B C 1
ATOM 4149 O O . TYR B 1 136 ? -16.422 9.055 10.258 1 74.62 136 TYR B O 1
ATOM 4157 N N . TYR B 1 137 ? -16.531 7.312 11.617 1 82.25 137 TYR B N 1
ATOM 4158 C CA . TYR B 1 137 ? -15.812 6.441 10.688 1 82.25 137 TYR B CA 1
ATOM 4159 C C . TYR B 1 137 ? -16.578 6.305 9.375 1 82.25 137 TYR B C 1
ATOM 4161 O O . TYR B 1 137 ? -15.969 6.352 8.297 1 82.25 137 TYR B O 1
ATOM 4169 N N . SER B 1 138 ? -17.859 6.23 9.422 1 79.06 138 SER B N 1
ATOM 4170 C CA . SER B 1 138 ? -18.672 6.02 8.227 1 79.06 138 SER B CA 1
ATOM 4171 C C . SER B 1 138 ? -18.594 7.223 7.285 1 79.06 138 SER B C 1
ATOM 4173 O O . SER B 1 138 ? -18.797 7.086 6.078 1 79.06 138 SER B O 1
ATOM 4175 N N . ARG B 1 139 ? -18.219 8.359 7.816 1 72.5 139 ARG B N 1
ATOM 4176 C CA . ARG B 1 139 ? -18.203 9.578 7.023 1 72.5 139 ARG B CA 1
ATOM 4177 C C . ARG B 1 139 ? -16.859 9.758 6.332 1 72.5 139 ARG B C 1
ATOM 4179 O O . ARG B 1 139 ? -16.766 10.383 5.273 1 72.5 139 ARG B O 1
ATOM 4186 N N . VAL B 1 140 ? -15.836 9.156 6.941 1 75.38 140 VAL B N 1
ATOM 4187 C CA . VAL B 1 140 ? -14.523 9.547 6.441 1 75.38 140 VAL B CA 1
ATOM 4188 C C . VAL B 1 140 ? -13.703 8.297 6.113 1 75.38 140 VAL B C 1
ATOM 4190 O O . VAL B 1 140 ? -12.516 8.391 5.801 1 75.38 140 VAL B O 1
ATOM 4193 N N . TYR B 1 141 ? -14.297 7.113 6.133 1 79.06 141 TYR B N 1
ATOM 4194 C CA . TYR B 1 141 ? -13.57 5.859 5.977 1 79.06 141 TYR B CA 1
ATOM 4195 C C . TYR B 1 141 ? -12.828 5.824 4.645 1 79.06 141 TYR B C 1
ATOM 4197 O O . TYR B 1 141 ? -11.758 5.223 4.543 1 79.06 141 TYR B O 1
ATOM 4205 N N . HIS B 1 142 ? -13.297 6.523 3.633 1 76.94 142 HIS B N 1
ATOM 4206 C CA . HIS B 1 142 ? -12.711 6.5 2.299 1 76.94 142 HIS B CA 1
ATOM 4207 C C . HIS B 1 142 ? -11.352 7.195 2.285 1 76.94 142 HIS B C 1
ATOM 4209 O O . HIS B 1 142 ? -10.547 6.988 1.37 1 76.94 142 HIS B O 1
ATOM 4215 N N . GLN B 1 143 ? -11.07 7.977 3.299 1 82.62 143 GLN B N 1
ATOM 4216 C CA . GLN B 1 143 ? -9.797 8.688 3.363 1 82.62 143 GLN B CA 1
ATOM 4217 C C . GLN B 1 143 ? -8.734 7.859 4.074 1 82.62 143 GLN B C 1
ATOM 4219 O O . GLN B 1 143 ? -7.551 8.195 4.039 1 82.62 143 GLN B O 1
ATOM 4224 N N . VAL B 1 144 ? -9.195 6.82 4.656 1 86.75 144 VAL B N 1
ATOM 4225 C CA . VAL B 1 144 ? -8.234 6.125 5.508 1 86.75 144 VAL B CA 1
ATOM 4226 C C . VAL B 1 144 ? -8.039 4.695 5.012 1 86.75 144 VAL B C 1
ATOM 4228 O O . VAL B 1 144 ? -7.289 3.92 5.605 1 86.75 144 VAL B O 1
ATOM 4231 N N . GLN B 1 145 ? -8.625 4.379 3.965 1 84.12 145 GLN B N 1
ATOM 4232 C CA . GLN B 1 145 ? -8.438 3.057 3.381 1 84.12 145 GLN B CA 1
ATOM 4233 C C . GLN B 1 145 ? -7.109 2.967 2.633 1 84.12 145 GLN B C 1
ATOM 4235 O O . GLN B 1 145 ? -6.578 3.98 2.178 1 84.12 145 GLN B O 1
ATOM 4240 N N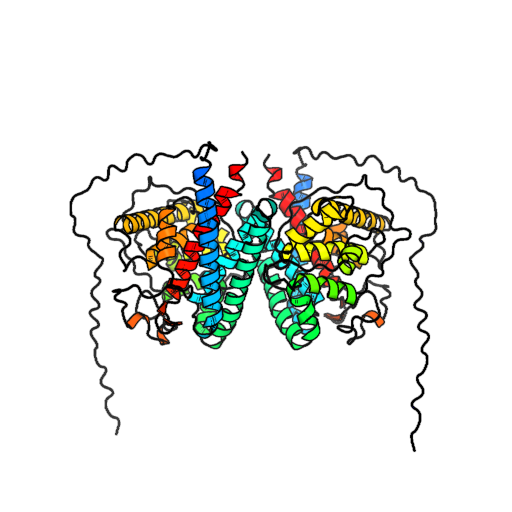 . PRO B 1 146 ? -6.652 1.69 2.518 1 84.62 146 PRO B N 1
ATOM 4241 C CA . PRO B 1 146 ? -5.477 1.53 1.661 1 84.62 146 PRO B CA 1
ATOM 4242 C C . PRO B 1 146 ? -5.691 2.082 0.254 1 84.62 146 PRO B C 1
ATOM 4244 O O . PRO B 1 146 ? -6.793 1.979 -0.292 1 84.62 146 PRO B O 1
ATOM 4247 N N . TYR B 1 147 ? -4.734 2.883 -0.187 1 87.31 147 TYR B N 1
ATOM 4248 C CA . TYR B 1 147 ? -4.68 3.418 -1.543 1 87.31 147 TYR B CA 1
ATOM 4249 C C . TYR B 1 147 ? -5.512 4.688 -1.663 1 87.31 147 TYR B C 1
ATOM 4251 O O . TYR B 1 147 ? -5.719 5.199 -2.766 1 87.31 147 TYR B O 1
ATOM 4259 N N . SER B 1 148 ? -6.055 5.203 -0.592 1 87.44 148 SER B N 1
ATOM 4260 C CA . SER B 1 148 ? -6.879 6.41 -0.621 1 87.44 148 SER B CA 1
ATOM 4261 C C . SER B 1 148 ? -6.086 7.605 -1.143 1 87.44 148 SER B C 1
ATOM 4263 O O . SER B 1 148 ? -6.668 8.562 -1.656 1 87.44 148 SER B O 1
ATOM 4265 N N . TRP B 1 149 ? -4.812 7.559 -0.979 1 90.62 149 TRP B N 1
ATOM 4266 C CA . TRP B 1 149 ? -3.936 8.641 -1.406 1 90.62 149 TRP B CA 1
ATOM 4267 C C . TRP B 1 149 ? -2.854 8.125 -2.35 1 90.62 149 TRP B C 1
ATOM 4269 O O . TRP B 1 149 ? -1.706 8.578 -2.291 1 90.62 149 TRP B O 1
ATOM 4279 N N . ALA B 1 150 ? -3.27 7.258 -3.178 1 90.25 150 ALA B N 1
ATOM 4280 C CA . ALA B 1 150 ? -2.258 6.492 -3.902 1 90.25 150 ALA B CA 1
ATOM 4281 C C . ALA B 1 150 ? -1.913 7.16 -5.23 1 90.25 150 ALA B C 1
ATOM 4283 O O . ALA B 1 150 ? -0.871 6.875 -5.824 1 90.25 150 ALA B O 1
ATOM 4284 N N . LEU B 1 151 ? -2.791 7.977 -5.82 1 93 151 LEU B N 1
ATOM 4285 C CA . LEU B 1 151 ? -2.504 8.57 -7.121 1 93 151 LEU B CA 1
ATOM 4286 C C . LEU B 1 151 ? -1.386 9.602 -7.016 1 93 151 LEU B C 1
ATOM 4288 O O . LEU B 1 151 ? -1.597 10.703 -6.5 1 93 151 LEU B O 1
ATOM 4292 N N . TYR B 1 152 ? -0.281 9.195 -7.508 1 93.75 152 TYR B N 1
ATOM 4293 C CA . TYR B 1 152 ? 0.949 9.969 -7.395 1 93.75 152 TYR B CA 1
ATOM 4294 C C . TYR B 1 152 ? 0.939 11.148 -8.359 1 93.75 152 TYR B C 1
ATOM 4296 O O . TYR B 1 152 ? 0.541 11.008 -9.523 1 93.75 152 TYR B O 1
ATOM 4304 N N . ARG B 1 153 ? 1.326 12.281 -7.867 1 93.06 153 ARG B N 1
ATOM 4305 C CA . ARG B 1 153 ? 1.502 13.469 -8.695 1 93.06 153 ARG B CA 1
ATOM 4306 C C . ARG B 1 153 ? 2.971 13.875 -8.773 1 93.06 153 ARG B C 1
ATOM 4308 O O . ARG B 1 153 ? 3.6 14.148 -7.754 1 93.06 153 ARG B O 1
ATOM 4315 N N . PRO B 1 154 ? 3.494 13.875 -9.969 1 87.44 154 PRO B N 1
ATOM 4316 C CA . PRO B 1 154 ? 4.895 14.281 -10.102 1 87.44 154 PRO B CA 1
ATOM 4317 C C . PRO B 1 154 ? 5.133 15.734 -9.695 1 87.44 154 PRO B C 1
ATOM 4319 O O . PRO B 1 154 ? 4.211 16.547 -9.75 1 87.44 154 PRO B O 1
ATOM 4322 N N . PRO B 1 155 ? 6.426 15.992 -9.383 1 91.81 155 PRO B N 1
ATOM 4323 C CA . PRO B 1 155 ? 6.734 17.359 -8.945 1 91.81 155 PRO B CA 1
ATOM 4324 C C . PRO B 1 155 ? 6.398 18.406 -10 1 91.81 155 PRO B C 1
ATOM 4326 O O . PRO B 1 155 ? 6.746 18.234 -11.172 1 91.81 155 PRO B O 1
ATOM 4329 N N . GLY B 1 156 ? 5.625 19.375 -9.547 1 91.69 156 GLY B N 1
ATOM 4330 C CA . GLY B 1 156 ? 5.27 20.5 -10.398 1 91.69 156 GLY B CA 1
ATOM 4331 C C . GLY B 1 156 ? 5.77 21.828 -9.867 1 91.69 156 GLY B C 1
ATOM 4332 O O . GLY B 1 156 ? 6.297 21.891 -8.758 1 91.69 156 GLY B O 1
ATOM 4333 N N . GLU B 1 157 ? 5.582 22.812 -10.703 1 93.12 157 GLU B N 1
ATOM 4334 C CA . GLU B 1 157 ? 6.031 24.156 -10.336 1 93.12 157 GLU B CA 1
ATOM 4335 C C . GLU B 1 157 ? 4.859 25.031 -9.891 1 93.12 157 GLU B C 1
ATOM 4337 O O . GLU B 1 157 ? 3.73 24.844 -10.352 1 93.12 157 GLU B O 1
ATOM 4342 N N . LEU B 1 158 ? 5.164 25.859 -8.938 1 95.75 158 LEU B N 1
ATOM 4343 C CA . LEU B 1 158 ? 4.195 26.859 -8.516 1 95.75 158 LEU B CA 1
ATOM 4344 C C . LEU B 1 158 ? 4.297 28.125 -9.375 1 95.75 158 LEU B C 1
ATOM 4346 O O . LEU B 1 158 ? 5.23 28.266 -10.172 1 95.75 158 LEU B O 1
ATOM 4350 N N . ASN B 1 159 ? 3.273 28.938 -9.32 1 93.62 159 ASN B N 1
ATOM 4351 C CA . ASN B 1 159 ? 3.229 30.172 -10.086 1 93.62 159 ASN B CA 1
ATOM 4352 C C . ASN B 1 159 ? 3.248 31.406 -9.172 1 93.62 159 ASN B C 1
ATOM 4354 O O . ASN B 1 159 ? 2.201 31.984 -8.891 1 93.62 159 ASN B O 1
ATOM 4358 N N . TYR B 1 160 ? 4.43 31.969 -8.945 1 90.62 160 TYR B N 1
ATOM 4359 C CA . TYR B 1 160 ? 4.578 33.031 -7.98 1 90.62 160 TYR B CA 1
ATOM 4360 C C . TYR B 1 160 ? 4.266 34.406 -8.617 1 90.62 160 TYR B C 1
ATOM 4362 O O . TYR B 1 160 ? 4.312 35.438 -7.949 1 90.62 160 TYR B O 1
ATOM 4370 N N . SER B 1 161 ? 3.885 34.375 -9.859 1 90.25 161 SER B N 1
ATOM 4371 C CA . SER B 1 161 ? 3.387 35.594 -10.469 1 90.25 161 SER B CA 1
ATOM 4372 C C . SER B 1 161 ? 1.962 35.906 -10.023 1 90.25 161 SER B C 1
ATOM 4374 O O . SER B 1 161 ? 1.455 37 -10.242 1 90.25 161 SER B O 1
ATOM 4376 N N . LEU B 1 162 ? 1.44 34.969 -9.336 1 89.56 162 LEU B N 1
ATOM 4377 C CA . LEU B 1 162 ? 0.095 35.125 -8.797 1 89.56 162 LEU B CA 1
ATOM 4378 C C . LEU B 1 162 ? 0.075 36.188 -7.699 1 89.56 162 LEU B C 1
ATOM 4380 O O . LEU B 1 162 ? 0.866 36.125 -6.758 1 89.56 162 LEU B O 1
ATOM 4384 N N . LYS B 1 163 ? -0.737 37.25 -7.887 1 85.31 163 LYS B N 1
ATOM 4385 C CA . LYS B 1 163 ? -0.942 38.219 -6.832 1 85.31 163 LYS B CA 1
ATOM 4386 C C . LYS B 1 163 ? -1.967 37.75 -5.812 1 85.31 163 LYS B C 1
ATOM 4388 O O . LYS B 1 163 ? -3.141 37.562 -6.141 1 85.31 163 LYS B O 1
ATOM 4393 N N . TRP B 1 164 ? -1.493 37.406 -4.562 1 88.19 164 TRP B N 1
ATOM 4394 C CA . TRP B 1 164 ? -2.379 36.906 -3.529 1 88.19 164 TRP B CA 1
ATOM 4395 C C . TRP B 1 164 ? -1.945 37.375 -2.148 1 88.19 164 TRP B C 1
ATOM 4397 O O . TRP B 1 164 ? -0.751 37.531 -1.886 1 88.19 164 TRP B O 1
ATOM 4407 N N . THR B 1 165 ? -2.992 37.75 -1.396 1 86.31 165 THR B N 1
ATOM 4408 C CA . THR B 1 165 ? -2.742 38.094 -0.002 1 86.31 165 THR B CA 1
ATOM 4409 C C . THR B 1 165 ? -3.777 37.438 0.913 1 86.31 165 THR B C 1
ATOM 4411 O O . THR B 1 165 ? -4.93 37.25 0.517 1 86.31 165 THR B O 1
ATOM 4414 N N . GLU B 1 166 ? -3.32 37.062 2.096 1 87.5 166 GLU B N 1
ATOM 4415 C CA . GLU B 1 166 ? -4.211 36.469 3.086 1 87.5 166 GLU B CA 1
ATOM 4416 C C . GLU B 1 166 ? -5.078 37.531 3.76 1 87.5 166 GLU B C 1
ATOM 4418 O O . GLU B 1 166 ? -6.09 37.219 4.387 1 87.5 166 GLU B O 1
ATOM 4423 N N . SER B 1 167 ? -4.75 38.781 3.539 1 85.12 167 SER B N 1
ATOM 4424 C CA . SER B 1 167 ? -5.484 39.875 4.172 1 85.12 167 SER B CA 1
ATOM 4425 C C . SER B 1 167 ? -6.938 39.875 3.715 1 85.12 167 SER B C 1
ATOM 4427 O O . SER B 1 167 ? -7.215 39.844 2.516 1 85.12 167 SER B O 1
ATOM 4429 N N . GLY B 1 168 ? -7.852 39.844 4.688 1 84.56 168 GLY B N 1
ATOM 4430 C CA . GLY B 1 168 ? -9.273 39.906 4.387 1 84.56 168 GLY B CA 1
ATOM 4431 C C . GLY B 1 168 ? -9.883 38.562 4.07 1 84.56 168 GLY B C 1
ATOM 4432 O O . GLY B 1 168 ? -11.102 38.469 3.889 1 84.56 168 GLY B O 1
ATOM 4433 N N . LYS B 1 169 ? -9.047 37.594 4.047 1 88.94 169 LYS B N 1
ATOM 4434 C CA . LYS B 1 169 ? -9.562 36.25 3.77 1 88.94 169 LYS B CA 1
ATOM 4435 C C . LYS B 1 169 ? -10.016 35.562 5.051 1 88.94 169 LYS B C 1
ATOM 4437 O O . LYS B 1 169 ? -9.656 36 6.152 1 88.94 169 LYS B O 1
ATOM 4442 N N . LYS B 1 170 ? -10.844 34.594 4.93 1 86.75 170 LYS B N 1
ATOM 4443 C CA . LYS B 1 170 ? -11.477 33.938 6.082 1 86.75 170 LYS B CA 1
ATOM 4444 C C . LYS B 1 170 ? -10.992 32.5 6.234 1 86.75 170 LYS B C 1
ATOM 4446 O O . LYS B 1 170 ? -10.805 31.797 5.242 1 86.75 170 LYS B O 1
ATOM 4451 N N . ASP B 1 171 ? -10.711 32.156 7.422 1 87.38 171 ASP B N 1
ATOM 4452 C CA . ASP B 1 171 ? -10.484 30.766 7.812 1 87.38 171 ASP B CA 1
ATOM 4453 C C . ASP B 1 171 ? -11.664 30.219 8.609 1 87.38 171 ASP B C 1
ATOM 4455 O O . ASP B 1 171 ? -11.57 30.047 9.828 1 87.38 171 ASP B O 1
ATOM 4459 N N . ASP B 1 172 ? -12.805 29.891 7.871 1 78.94 172 ASP B N 1
ATOM 4460 C CA . ASP B 1 172 ? -14.055 29.656 8.586 1 78.94 172 ASP B CA 1
ATOM 4461 C C . ASP B 1 172 ? -14.695 28.344 8.148 1 78.94 172 ASP B C 1
ATOM 4463 O O . ASP B 1 172 ? -15.898 28.141 8.344 1 78.94 172 ASP B O 1
ATOM 4467 N N . PHE B 1 173 ? -13.867 27.547 7.496 1 77.25 173 PHE B N 1
ATOM 4468 C CA . PHE B 1 173 ? -14.438 26.25 7.199 1 77.25 173 PHE B CA 1
ATOM 4469 C C . PHE B 1 173 ? -14.766 25.5 8.484 1 77.25 173 PHE B C 1
ATOM 4471 O O . PHE B 1 173 ? -13.938 25.406 9.391 1 77.25 173 PHE B O 1
ATOM 4478 N N . GLU B 1 174 ? -15.984 25.078 8.547 1 77.06 174 GLU B N 1
ATOM 4479 C CA . GLU B 1 174 ? -16.359 24.172 9.633 1 77.06 174 GLU B CA 1
ATOM 4480 C C . GLU B 1 174 ? -15.992 22.734 9.281 1 77.06 174 GLU B C 1
ATOM 4482 O O . GLU B 1 174 ? -16.203 22.281 8.148 1 77.06 174 GLU B O 1
ATOM 4487 N N . GLU B 1 175 ? -15.438 22.094 10.25 1 73.44 175 GLU B N 1
ATOM 4488 C CA . GLU B 1 175 ? -15 20.719 10.047 1 73.44 175 GLU B CA 1
ATOM 4489 C C . GLU B 1 175 ? -16.141 19.844 9.523 1 73.44 175 GLU B C 1
ATOM 4491 O O . GLU B 1 175 ? -15.953 19.047 8.602 1 73.44 175 GLU B O 1
ATOM 4496 N N . LYS B 1 176 ? -17.328 20.094 10.07 1 74.88 176 LYS B N 1
ATOM 4497 C CA . LYS B 1 176 ? -18.469 19.281 9.672 1 74.88 176 LYS B CA 1
ATOM 4498 C C . LYS B 1 176 ? -18.828 19.516 8.203 1 74.88 176 LYS B C 1
ATOM 4500 O O . LYS B 1 176 ? -19.156 18.578 7.484 1 74.88 176 LYS B O 1
ATOM 4505 N N . VAL B 1 177 ? -18.781 20.75 7.867 1 79.94 177 VAL B N 1
ATOM 4506 C CA . VAL B 1 177 ? -19.125 21.078 6.484 1 79.94 177 VAL B CA 1
ATOM 4507 C C . VAL B 1 177 ? -18.094 20.453 5.543 1 79.94 177 VAL B C 1
ATOM 4509 O O . VAL B 1 177 ? -18.453 19.906 4.492 1 79.94 177 VAL B O 1
ATOM 4512 N N . SER B 1 178 ? -16.859 20.594 5.891 1 82.12 178 SER B N 1
ATOM 4513 C CA . SER B 1 178 ? -15.797 20 5.102 1 82.12 178 SER B CA 1
ATOM 4514 C C . SER B 1 178 ? -15.977 18.484 4.977 1 82.12 178 SER B C 1
ATOM 4516 O O . SER B 1 178 ? -15.867 17.922 3.885 1 82.12 178 SER B O 1
ATOM 4518 N N . ASP B 1 179 ? -16.391 17.859 6.078 1 79.31 179 ASP B N 1
ATOM 4519 C CA . ASP B 1 179 ? -16.609 16.422 6.094 1 79.31 179 ASP B CA 1
ATOM 4520 C C . ASP B 1 179 ? -17.797 16.031 5.227 1 79.31 179 ASP B C 1
ATOM 4522 O O . ASP B 1 179 ? -17.75 15.016 4.516 1 79.31 179 ASP B O 1
ATOM 4526 N N . ASP B 1 180 ? -18.812 16.781 5.324 1 83.25 180 ASP B N 1
ATOM 4527 C CA . ASP B 1 180 ? -20 16.516 4.516 1 83.25 180 ASP B CA 1
ATOM 4528 C C . ASP B 1 180 ? -19.688 16.641 3.025 1 83.25 180 ASP B C 1
ATOM 4530 O O . ASP B 1 180 ? -20.172 15.836 2.223 1 83.25 180 ASP B O 1
ATOM 4534 N N . CYS B 1 181 ? -18.938 17.578 2.717 1 87.94 181 CYS B N 1
ATOM 4535 C CA . CYS B 1 181 ? -18.562 17.766 1.318 1 87.94 181 CYS B CA 1
ATOM 4536 C C . CYS B 1 181 ? -17.703 16.609 0.831 1 87.94 181 CYS B C 1
ATOM 4538 O O . CYS B 1 181 ? -17.875 16.125 -0.29 1 87.94 181 CYS B O 1
ATOM 4540 N N . MET B 1 182 ? -16.797 16.188 1.651 1 85.44 182 MET B N 1
ATOM 4541 C CA . MET B 1 182 ? -15.953 15.055 1.276 1 85.44 182 MET B CA 1
ATOM 4542 C C . MET B 1 182 ? -16.797 13.797 1.102 1 85.44 182 MET B C 1
ATOM 4544 O O . MET B 1 182 ? -16.5 12.961 0.249 1 85.44 182 MET B O 1
ATOM 4548 N N . HIS B 1 183 ? -17.812 13.695 1.892 1 83.94 183 HIS B N 1
ATOM 4549 C CA . HIS B 1 183 ? -18.688 12.539 1.831 1 83.94 183 HIS B CA 1
ATOM 4550 C C . HIS B 1 183 ? -19.438 12.484 0.504 1 83.94 183 HIS B C 1
ATOM 4552 O O . HIS B 1 183 ? -19.781 11.398 0.018 1 83.94 183 HIS B O 1
ATOM 4558 N N . GLU B 1 184 ? -19.672 13.633 -0.074 1 87.31 184 GLU B N 1
ATOM 4559 C CA . GLU B 1 184 ? -20.359 13.688 -1.365 1 87.31 184 GLU B CA 1
ATOM 4560 C C . GLU B 1 184 ? -19.547 12.992 -2.449 1 87.31 184 GLU B C 1
ATOM 4562 O O . GLU B 1 184 ? -20.094 12.508 -3.436 1 87.31 184 GLU B O 1
ATOM 4567 N N . LEU B 1 185 ? -18.25 12.922 -2.303 1 87.81 185 LEU B N 1
ATOM 4568 C CA . LEU B 1 185 ? -17.344 12.383 -3.311 1 87.81 185 LEU B CA 1
ATOM 4569 C C . LEU B 1 185 ? -17.375 10.859 -3.312 1 87.81 185 LEU B C 1
ATOM 4571 O O . LEU B 1 185 ? -16.922 10.227 -4.262 1 87.81 185 LEU B O 1
ATOM 4575 N N . ILE B 1 186 ? -17.984 10.281 -2.299 1 80.06 186 ILE B N 1
ATOM 4576 C CA . ILE B 1 186 ? -18 8.828 -2.15 1 80.06 186 ILE B CA 1
ATOM 4577 C C . ILE B 1 186 ? -19.281 8.258 -2.746 1 80.06 186 ILE B C 1
ATOM 4579 O O . ILE B 1 186 ? -19.281 7.121 -3.236 1 80.06 186 ILE B O 1
ATOM 4583 N N . ASN B 1 187 ? -20.297 9.062 -2.641 1 77.69 187 ASN B N 1
ATOM 4584 C CA . ASN B 1 187 ? -21.578 8.602 -3.184 1 77.69 187 ASN B CA 1
ATOM 4585 C C . ASN B 1 187 ? -21.656 8.812 -4.691 1 77.69 187 ASN B C 1
ATOM 4587 O O . ASN B 1 187 ? -21.766 9.945 -5.156 1 77.69 187 ASN B O 1
ATOM 4591 N N . LYS B 1 188 ? -21.5 7.758 -5.402 1 82.06 188 LYS B N 1
ATOM 4592 C CA . LYS B 1 188 ? -21.484 7.844 -6.859 1 82.06 188 LYS B CA 1
ATOM 4593 C C . LYS B 1 188 ? -22.797 7.336 -7.457 1 82.06 188 LYS B C 1
ATOM 4595 O O . LYS B 1 188 ? -23.5 6.531 -6.836 1 82.06 188 LYS B O 1
ATOM 4600 N N . SER B 1 189 ? -23.109 7.996 -8.586 1 81.38 189 SER B N 1
ATOM 4601 C CA . SER B 1 189 ? -24.25 7.516 -9.359 1 81.38 189 SER B CA 1
ATOM 4602 C C . SER B 1 189 ? -23.984 6.133 -9.945 1 81.38 189 SER B C 1
ATOM 4604 O O . SER B 1 189 ? -22.859 5.617 -9.836 1 81.38 189 SER B O 1
ATOM 4606 N N . GLU B 1 190 ? -25 5.52 -10.492 1 74.38 190 GLU B N 1
ATOM 4607 C CA . GLU B 1 190 ? -24.922 4.176 -11.062 1 74.38 190 GLU B CA 1
ATOM 4608 C C . GLU B 1 190 ? -23.875 4.113 -12.18 1 74.38 190 GLU B C 1
ATOM 4610 O O . GLU B 1 190 ? -23.219 3.088 -12.367 1 74.38 190 GLU B O 1
ATOM 4615 N N . ASP B 1 191 ? -23.734 5.234 -12.812 1 76.38 191 ASP B N 1
ATOM 4616 C CA . ASP B 1 191 ? -22.797 5.258 -13.93 1 76.38 191 ASP B CA 1
ATOM 4617 C C . ASP B 1 191 ? -21.375 5.574 -13.461 1 76.38 191 ASP B C 1
ATOM 4619 O O . ASP B 1 191 ? -20.469 5.738 -14.273 1 76.38 191 ASP B O 1
ATOM 4623 N N . GLY B 1 192 ? -21.188 5.742 -12.156 1 78.31 192 GLY B N 1
ATOM 4624 C CA . GLY B 1 192 ? -19.875 5.938 -11.578 1 78.31 192 GLY B CA 1
ATOM 4625 C C . GLY B 1 192 ? -19.469 7.395 -11.5 1 78.31 192 GLY B C 1
ATOM 4626 O O . GLY B 1 192 ? -18.312 7.711 -11.18 1 78.31 192 GLY B O 1
ATOM 4627 N N . ARG B 1 193 ? -20.5 8.266 -11.805 1 84.62 193 ARG B N 1
ATOM 4628 C CA . ARG B 1 193 ? -20.203 9.695 -11.766 1 84.62 193 ARG B CA 1
ATOM 4629 C C . ARG B 1 193 ? -20.344 10.234 -10.352 1 84.62 193 ARG B C 1
ATOM 4631 O O . ARG B 1 193 ? -21.141 9.742 -9.562 1 84.62 193 ARG B O 1
ATOM 4638 N N . CYS B 1 194 ? -19.469 11.234 -10.078 1 89.12 194 CYS B N 1
ATOM 4639 C CA . CYS B 1 194 ? -19.5 11.852 -8.758 1 89.12 194 CYS B CA 1
ATOM 4640 C C . CYS B 1 194 ? -20.5 13.016 -8.734 1 89.12 194 CYS B C 1
ATOM 4642 O O . CYS B 1 194 ? -20.625 13.742 -9.719 1 89.12 194 CYS B O 1
ATOM 4644 N N . SER B 1 195 ? -21.281 13.023 -7.59 1 85.06 195 SER B N 1
ATOM 4645 C CA . SER B 1 195 ? -22.203 14.125 -7.387 1 85.06 195 SER B CA 1
ATOM 4646 C C . SER B 1 195 ? -21.578 15.234 -6.555 1 85.06 195 SER B C 1
ATOM 4648 O O . SER B 1 195 ? -21.531 15.148 -5.324 1 85.06 195 SER B O 1
ATOM 4650 N N . VAL B 1 196 ? -21.141 16.25 -7.23 1 91.75 196 VAL B N 1
ATOM 4651 C CA . VAL B 1 196 ? -20.578 17.406 -6.547 1 91.75 196 VAL B CA 1
ATOM 4652 C C . VAL B 1 196 ? -21.625 18.516 -6.465 1 91.75 196 VAL B C 1
ATOM 4654 O O . VAL B 1 196 ? -22.047 19.062 -7.488 1 91.75 196 VAL B O 1
ATOM 4657 N N . SER B 1 197 ? -22.062 18.812 -5.25 1 93.75 197 SER B N 1
ATOM 4658 C CA . SER B 1 197 ? -23.062 19.859 -5.082 1 93.75 197 SER B CA 1
ATOM 4659 C C . SER B 1 197 ? -22.469 21.234 -5.379 1 93.75 197 SER B C 1
ATOM 4661 O O . SER B 1 197 ? -21.281 21.469 -5.156 1 93.75 197 SER B O 1
ATOM 4663 N N . PRO B 1 198 ? -23.328 22.141 -5.801 1 94.56 198 PRO B N 1
ATOM 4664 C CA . PRO B 1 198 ? -22.859 23.5 -6.051 1 94.56 198 PRO B CA 1
ATOM 4665 C C . PRO B 1 198 ? -22.281 24.156 -4.801 1 94.56 198 PRO B C 1
ATOM 4667 O O . PRO B 1 198 ? -21.312 24.922 -4.891 1 94.56 198 PRO B O 1
ATOM 4670 N N . GLN B 1 199 ? -22.844 23.859 -3.699 1 93.94 199 GLN B N 1
ATOM 4671 C CA . GLN B 1 199 ? -22.375 24.438 -2.445 1 93.94 199 GLN B CA 1
ATOM 4672 C C . GLN B 1 199 ? -20.953 23.984 -2.129 1 93.94 199 GLN B C 1
ATOM 4674 O O . GLN B 1 199 ? -20.094 24.812 -1.786 1 93.94 199 GLN B O 1
ATOM 4679 N N . CYS B 1 200 ? -20.672 22.75 -2.25 1 94.19 200 CYS B N 1
ATOM 4680 C CA . CYS B 1 200 ? -19.344 22.234 -1.966 1 94.19 200 CYS B CA 1
ATOM 4681 C C . CYS B 1 200 ? -18.328 22.719 -2.992 1 94.19 200 CYS B C 1
ATOM 4683 O O . CYS B 1 200 ? -17.203 23.047 -2.645 1 94.19 200 CYS B O 1
ATOM 4685 N N . TRP B 1 201 ? -18.781 22.781 -4.219 1 96 201 TRP B N 1
ATOM 4686 C CA . TRP B 1 201 ? -17.875 23.234 -5.262 1 96 201 TRP B CA 1
ATOM 4687 C C . TRP B 1 201 ? -17.516 24.719 -5.07 1 96 201 TRP B C 1
ATOM 4689 O O . TRP B 1 201 ? -16.359 25.109 -5.273 1 96 201 TRP B O 1
ATOM 4699 N N . GLN B 1 202 ? -18.453 25.469 -4.645 1 94.44 202 GLN B N 1
ATOM 4700 C CA . GLN B 1 202 ? -18.203 26.875 -4.379 1 94.44 202 GLN B CA 1
ATOM 4701 C C . GLN B 1 202 ? -17.234 27.047 -3.207 1 94.44 202 GLN B C 1
ATOM 4703 O O . GLN B 1 202 ? -16.375 27.922 -3.234 1 94.44 202 GLN B O 1
ATOM 4708 N N . MET B 1 203 ? -17.406 26.25 -2.27 1 92.38 203 MET B N 1
ATOM 4709 C CA . MET B 1 203 ? -16.516 26.297 -1.113 1 92.38 203 MET B CA 1
ATOM 4710 C C . MET B 1 203 ? -15.07 26 -1.521 1 92.38 203 MET B C 1
ATOM 4712 O O . MET B 1 203 ? -14.141 26.656 -1.046 1 92.38 203 MET B O 1
ATOM 4716 N N . VAL B 1 204 ? -14.898 25.125 -2.402 1 94.19 204 VAL B N 1
ATOM 4717 C CA . VAL B 1 204 ? -13.578 24.625 -2.797 1 94.19 204 VAL B CA 1
ATOM 4718 C C . VAL B 1 204 ? -12.922 25.625 -3.746 1 94.19 204 VAL B C 1
ATOM 4720 O O . VAL B 1 204 ? -11.695 25.766 -3.76 1 94.19 204 VAL B O 1
ATOM 4723 N N . THR B 1 205 ? -13.688 26.344 -4.504 1 95.88 205 THR B N 1
ATOM 4724 C CA . THR B 1 205 ? -13.125 27.188 -5.539 1 95.88 205 THR B CA 1
ATOM 4725 C C . THR B 1 205 ? -13.086 28.656 -5.086 1 95.88 205 THR B C 1
ATOM 4727 O O . THR B 1 205 ? -12.625 29.531 -5.824 1 95.88 205 THR B O 1
ATOM 4730 N N . SER B 1 206 ? -13.531 28.891 -3.889 1 94 206 SER B N 1
ATOM 4731 C CA . SER B 1 206 ? -13.555 30.266 -3.383 1 94 206 SER B CA 1
ATOM 4732 C C . SER B 1 206 ? -12.141 30.828 -3.262 1 94 206 SER B C 1
ATOM 4734 O O . SER B 1 206 ? -11.219 30.125 -2.832 1 94 206 SER B O 1
ATOM 4736 N N . ASP B 1 207 ? -11.938 32.062 -3.646 1 93.38 207 ASP B N 1
ATOM 4737 C CA . ASP B 1 207 ? -10.648 32.719 -3.494 1 93.38 207 ASP B CA 1
ATOM 4738 C C . ASP B 1 207 ? -10.609 33.562 -2.215 1 93.38 207 ASP B C 1
ATOM 4740 O O . ASP B 1 207 ? -9.734 34.406 -2.049 1 93.38 207 ASP B O 1
ATOM 4744 N N . GLN B 1 208 ? -11.531 33.312 -1.278 1 92.81 208 GLN B N 1
ATOM 4745 C CA . GLN B 1 208 ? -11.664 34.125 -0.071 1 92.81 208 GLN B CA 1
ATOM 4746 C C . GLN B 1 208 ? -11.219 33.344 1.164 1 92.81 208 GLN B C 1
ATOM 4748 O O . GLN B 1 208 ? -11.664 33.625 2.277 1 92.81 208 GLN B O 1
ATOM 4753 N N . ARG B 1 209 ? -10.43 32.344 0.904 1 93.38 209 ARG B N 1
ATOM 4754 C CA . ARG B 1 209 ? -10.062 31.484 2.021 1 93.38 209 ARG B CA 1
ATOM 4755 C C . ARG B 1 209 ? -8.57 31.578 2.32 1 93.38 209 ARG B C 1
ATOM 4757 O O . ARG B 1 209 ? -7.762 31.828 1.419 1 93.38 209 ARG B O 1
ATOM 4764 N N . CYS B 1 210 ? -8.242 31.406 3.607 1 94 210 CYS B N 1
ATOM 4765 C CA . CYS B 1 210 ? -6.855 31.344 4.062 1 94 210 CYS B CA 1
ATOM 4766 C C . CYS B 1 210 ? -6.68 30.281 5.145 1 94 210 CYS B C 1
ATOM 4768 O O . CYS B 1 210 ? -7.648 29.625 5.535 1 94 210 CYS B O 1
ATOM 4770 N N . GLY B 1 211 ? -5.434 30 5.496 1 93.94 211 GLY B N 1
ATOM 4771 C CA . GLY B 1 211 ? -5.156 29.109 6.613 1 93.94 211 GLY B CA 1
ATOM 4772 C C . GLY B 1 211 ? -5.645 27.688 6.375 1 93.94 211 GLY B C 1
ATOM 4773 O O . GLY B 1 211 ? -5.379 27.109 5.324 1 93.94 211 GLY B O 1
ATOM 4774 N N . TYR B 1 212 ? -6.371 27.203 7.348 1 91.94 212 TYR B N 1
ATOM 4775 C CA . TYR B 1 212 ? -6.863 25.828 7.285 1 91.94 212 TYR B CA 1
ATOM 4776 C C . TYR B 1 212 ? -7.934 25.672 6.211 1 91.94 212 TYR B C 1
ATOM 4778 O O . TYR B 1 212 ? -8.023 24.641 5.555 1 91.94 212 TYR B O 1
ATOM 4786 N N . SER B 1 213 ? -8.727 26.672 6.062 1 93.19 213 SER B N 1
ATOM 4787 C CA . SER B 1 213 ? -9.758 26.609 5.027 1 93.19 213 SER B CA 1
ATOM 4788 C C . SER B 1 213 ? -9.141 26.469 3.641 1 93.19 213 SER B C 1
ATOM 4790 O O . SER B 1 213 ? -9.664 25.75 2.791 1 93.19 213 SER B O 1
ATOM 4792 N N . LEU B 1 214 ? -8.062 27.156 3.457 1 95.5 214 LEU B N 1
ATOM 4793 C CA . LEU B 1 214 ? -7.355 27.078 2.184 1 95.5 214 LEU B CA 1
ATOM 4794 C C . LEU B 1 214 ? -6.77 25.688 1.966 1 95.5 214 LEU B C 1
ATOM 4796 O O . LEU B 1 214 ? -6.883 25.125 0.873 1 95.5 214 LEU B O 1
ATOM 4800 N N . THR B 1 215 ? -6.125 25.078 2.998 1 95.75 215 THR B N 1
ATOM 4801 C CA . THR B 1 215 ? -5.574 23.734 2.865 1 95.75 215 THR B CA 1
ATOM 4802 C C . THR B 1 215 ? -6.684 22.719 2.607 1 95.75 215 THR B C 1
ATOM 4804 O O . THR B 1 215 ? -6.492 21.75 1.864 1 95.75 215 THR B O 1
ATOM 4807 N N . HIS B 1 216 ? -7.871 22.906 3.115 1 94.12 216 HIS B N 1
ATOM 4808 C CA . HIS B 1 216 ? -8.984 21.984 2.945 1 94.12 216 HIS B CA 1
ATOM 4809 C C . HIS B 1 216 ? -9.523 22.031 1.517 1 94.12 216 HIS B C 1
ATOM 4811 O O . HIS B 1 216 ? -10.094 21.047 1.035 1 94.12 216 HIS B O 1
ATOM 4817 N N . GLN B 1 217 ? -9.398 23.172 0.868 1 96.31 217 GLN B N 1
ATOM 4818 C CA . GLN B 1 217 ? -9.75 23.219 -0.548 1 96.31 217 GLN B CA 1
ATOM 4819 C C . GLN B 1 217 ? -8.922 22.219 -1.347 1 96.31 217 GLN B C 1
ATOM 4821 O O . GLN B 1 217 ? -9.453 21.469 -2.176 1 96.31 217 GLN B O 1
ATOM 4826 N N . VAL B 1 218 ? -7.629 22.172 -1.052 1 96.81 218 VAL B N 1
ATOM 4827 C CA . VAL B 1 218 ? -6.719 21.266 -1.742 1 96.81 218 VAL B CA 1
ATOM 4828 C C . VAL B 1 218 ? -7.035 19.812 -1.351 1 96.81 218 VAL B C 1
ATOM 4830 O O . VAL B 1 218 ? -7.074 18.938 -2.205 1 96.81 218 VAL B O 1
ATOM 4833 N N . ILE B 1 219 ? -7.32 19.562 -0.048 1 94.06 219 ILE B N 1
ATOM 4834 C CA . ILE B 1 219 ? -7.625 18.234 0.448 1 94.06 219 ILE B CA 1
ATOM 4835 C C . ILE B 1 219 ? -8.867 17.688 -0.257 1 94.06 219 ILE B C 1
ATOM 4837 O O . ILE B 1 219 ? -8.914 16.516 -0.643 1 94.06 219 ILE B O 1
ATOM 4841 N N . TYR B 1 220 ? -9.852 18.547 -0.45 1 93.56 220 TYR B N 1
ATOM 4842 C CA . TYR B 1 220 ? -11.078 18.141 -1.142 1 93.56 220 TYR B CA 1
ATOM 4843 C C . TYR B 1 220 ? -10.773 17.672 -2.555 1 93.56 220 TYR B C 1
ATOM 4845 O O . TYR B 1 220 ? -11.25 16.609 -2.977 1 93.56 220 TYR B O 1
ATOM 4853 N N . ILE B 1 221 ? -10.008 18.406 -3.293 1 96 221 ILE B N 1
ATOM 4854 C CA . ILE B 1 221 ? -9.703 18.094 -4.684 1 96 221 ILE B CA 1
ATOM 4855 C C . ILE B 1 221 ? -8.914 16.797 -4.762 1 96 221 ILE B C 1
ATOM 4857 O O . ILE B 1 221 ? -9.227 15.922 -5.574 1 96 221 ILE B O 1
ATOM 4861 N N . LEU B 1 222 ? -7.926 16.672 -3.908 1 94.94 222 LEU B N 1
ATOM 4862 C CA . LEU B 1 222 ? -7.117 15.453 -3.906 1 94.94 222 LEU B CA 1
ATOM 4863 C C . LEU B 1 222 ? -7.965 14.234 -3.549 1 94.94 222 LEU B C 1
ATOM 4865 O O . LEU B 1 222 ? -7.793 13.164 -4.133 1 94.94 222 LEU B O 1
ATOM 4869 N N . THR B 1 223 ? -8.844 14.391 -2.594 1 92 223 THR B N 1
ATOM 4870 C CA . THR B 1 223 ? -9.766 13.312 -2.24 1 92 223 THR B CA 1
ATOM 4871 C C . THR B 1 223 ? -10.625 12.922 -3.441 1 92 223 THR B C 1
ATOM 4873 O O . THR B 1 223 ? -10.82 11.734 -3.705 1 92 223 THR B O 1
ATOM 4876 N N . GLY B 1 224 ? -11.141 13.914 -4.102 1 92.75 224 GLY B N 1
ATOM 4877 C CA . GLY B 1 224 ? -11.938 13.648 -5.289 1 92.75 224 GLY B CA 1
ATOM 4878 C C . GLY B 1 224 ? -11.172 12.898 -6.367 1 92.75 224 GLY B C 1
ATOM 4879 O O . GLY B 1 224 ? -11.672 11.93 -6.938 1 92.75 224 GLY B O 1
ATOM 4880 N N . ILE B 1 225 ? -9.945 13.305 -6.637 1 93.31 225 ILE B N 1
ATOM 4881 C CA . ILE B 1 225 ? -9.102 12.672 -7.648 1 93.31 225 ILE B CA 1
ATOM 4882 C C . ILE B 1 225 ? -8.883 11.203 -7.289 1 93.31 225 ILE B C 1
ATOM 4884 O O . ILE B 1 225 ? -9.094 10.32 -8.125 1 93.31 225 ILE B O 1
ATOM 4888 N N . ASN B 1 226 ? -8.586 10.922 -6.102 1 92.19 226 ASN B N 1
ATOM 4889 C CA . ASN B 1 226 ? -8.258 9.57 -5.66 1 92.19 226 ASN B CA 1
ATOM 4890 C C . ASN B 1 226 ? -9.508 8.695 -5.559 1 92.19 226 ASN B C 1
ATOM 4892 O O . ASN B 1 226 ? -9.406 7.469 -5.504 1 92.19 226 ASN B O 1
ATOM 4896 N N . SER B 1 227 ? -10.664 9.344 -5.48 1 88.69 227 SER B N 1
ATOM 4897 C CA . SER B 1 227 ? -11.898 8.594 -5.328 1 88.69 227 SER B CA 1
ATOM 4898 C C . SER B 1 227 ? -12.562 8.336 -6.68 1 88.69 227 SER B C 1
ATOM 4900 O O . SER B 1 227 ? -13.68 7.812 -6.738 1 88.69 227 SER B O 1
ATOM 4902 N N . GLY B 1 228 ? -11.93 8.766 -7.746 1 89.31 228 GLY B N 1
ATOM 4903 C CA . GLY B 1 228 ? -12.453 8.492 -9.078 1 89.31 228 GLY B CA 1
ATOM 4904 C C . GLY B 1 228 ? -13.336 9.609 -9.609 1 89.31 228 GLY B C 1
ATOM 4905 O O . GLY B 1 228 ? -14.125 9.406 -10.531 1 89.31 228 GLY B O 1
ATOM 4906 N N . CYS B 1 229 ? -13.227 10.797 -9.039 1 92.81 229 CYS B N 1
ATOM 4907 C CA . CYS B 1 229 ? -14.062 11.914 -9.453 1 92.81 229 CYS B CA 1
ATOM 4908 C C . CYS B 1 229 ? -13.297 12.867 -10.367 1 92.81 229 CYS B C 1
ATOM 4910 O O . CYS B 1 229 ? -13.711 14 -10.578 1 92.81 229 CYS B O 1
ATOM 4912 N N . LEU B 1 230 ? -12.188 12.477 -10.859 1 93.44 230 LEU B N 1
ATOM 4913 C CA . LEU B 1 230 ? -11.312 13.336 -11.648 1 93.44 230 LEU B CA 1
ATOM 4914 C C . LEU B 1 230 ? -12.062 13.93 -12.836 1 93.44 230 LEU B C 1
ATOM 4916 O O . LEU B 1 230 ? -11.961 15.133 -13.102 1 93.44 230 LEU B O 1
ATOM 4920 N N . GLU B 1 231 ? -12.828 13.109 -13.539 1 92.75 231 GLU B N 1
ATOM 4921 C CA . GLU B 1 231 ? -13.555 13.555 -14.727 1 92.75 231 GLU B CA 1
ATOM 4922 C C . GLU B 1 231 ? -14.57 14.633 -14.375 1 92.75 231 GLU B C 1
ATOM 4924 O O . GLU B 1 231 ? -14.68 15.648 -15.07 1 92.75 231 GLU B O 1
ATOM 4929 N N . ASP B 1 232 ? -15.266 14.484 -13.336 1 94.38 232 ASP B N 1
ATOM 4930 C CA . ASP B 1 232 ? -16.281 15.43 -12.891 1 94.38 232 ASP B CA 1
ATOM 4931 C C . ASP B 1 232 ? -15.648 16.734 -12.414 1 94.38 232 ASP B C 1
ATOM 4933 O O . ASP B 1 232 ? -16.125 17.828 -12.742 1 94.38 232 ASP B O 1
ATOM 4937 N N . LEU B 1 233 ? -14.633 16.594 -11.664 1 95.56 233 LEU B N 1
ATOM 4938 C CA . LEU B 1 233 ? -13.945 17.781 -11.148 1 95.56 233 LEU B CA 1
ATOM 4939 C C . LEU B 1 233 ? -13.312 18.578 -12.281 1 95.56 233 LEU B C 1
ATOM 4941 O O . LEU B 1 233 ? -13.336 19.812 -12.266 1 95.56 233 LEU B O 1
ATOM 4945 N N . GLU B 1 234 ? -12.703 17.875 -13.234 1 95.69 234 GLU B N 1
ATOM 4946 C CA . GLU B 1 234 ? -12.117 18.547 -14.398 1 95.69 234 GLU B CA 1
ATOM 4947 C C . GLU B 1 234 ? -13.188 19.281 -15.203 1 95.69 234 GLU B C 1
ATOM 4949 O O . GLU B 1 234 ? -12.961 20.406 -15.641 1 95.69 234 GLU B O 1
ATOM 4954 N N . TYR B 1 235 ? -14.297 18.672 -15.375 1 95.12 235 TYR B N 1
ATOM 4955 C CA . TYR B 1 235 ? -15.406 19.297 -16.094 1 95.12 235 TYR B CA 1
ATOM 4956 C C . TYR B 1 235 ? -15.859 20.562 -15.391 1 95.12 235 TYR B C 1
ATOM 4958 O O . TYR B 1 235 ? -16 21.609 -16.016 1 95.12 235 TYR B O 1
ATOM 4966 N N . LEU B 1 236 ? -16.047 20.484 -14.078 1 96.38 236 LEU B N 1
ATOM 4967 C CA . LEU B 1 236 ? -16.5 21.641 -13.297 1 96.38 236 LEU B CA 1
ATOM 4968 C C . LEU B 1 236 ? -15.461 22.75 -13.328 1 96.38 236 LEU B C 1
ATOM 4970 O O . LEU B 1 236 ? -15.812 23.922 -13.445 1 96.38 236 LEU B O 1
ATOM 4974 N N . SER B 1 237 ? -14.203 22.359 -13.211 1 96.62 237 SER B N 1
ATOM 4975 C CA . SER B 1 237 ? -13.133 23.359 -13.227 1 96.62 237 SER B CA 1
ATOM 4976 C C . SER B 1 237 ? -13.07 24.078 -14.57 1 96.62 237 SER B C 1
ATOM 4978 O O . SER B 1 237 ? -12.914 25.297 -14.617 1 96.62 237 SER B O 1
ATOM 4980 N N . LYS B 1 238 ? -13.188 23.422 -15.656 1 96.81 238 LYS B N 1
ATOM 4981 C CA . LYS B 1 238 ? -13.172 24 -17 1 96.81 238 LYS B CA 1
ATOM 4982 C C . LYS B 1 238 ? -14.312 24.984 -17.188 1 96.81 238 LYS B C 1
ATOM 4984 O O . LYS B 1 238 ? -14.141 26.016 -17.859 1 96.81 238 LYS B O 1
ATOM 4989 N N . LEU B 1 239 ? -15.375 24.734 -16.578 1 96.44 239 LEU B N 1
ATOM 4990 C CA . LEU B 1 239 ? -16.594 25.5 -16.812 1 96.44 239 LEU B CA 1
ATOM 4991 C C . LEU B 1 239 ? -16.656 26.703 -15.883 1 96.44 239 LEU B C 1
ATOM 4993 O O . LEU B 1 239 ? -17.203 27.75 -16.25 1 96.44 239 LEU B O 1
ATOM 4997 N N . THR B 1 240 ? -16.109 26.516 -14.688 1 96.62 240 THR B N 1
ATOM 4998 C CA . THR B 1 240 ? -16.531 27.484 -13.672 1 96.62 240 THR B CA 1
ATOM 4999 C C . THR B 1 240 ? -15.336 28.25 -13.117 1 96.62 240 THR B C 1
ATOM 5001 O O . THR B 1 240 ? -15.5 29.25 -12.414 1 96.62 240 THR B O 1
ATOM 5004 N N . THR B 1 241 ? -14.164 27.828 -13.305 1 96.19 241 THR B N 1
ATOM 5005 C CA . THR B 1 241 ? -13.016 28.5 -12.695 1 96.19 241 THR B CA 1
ATOM 5006 C C . THR B 1 241 ? -12.227 29.281 -13.75 1 96.19 241 THR B C 1
ATOM 5008 O O . THR B 1 241 ? -12.211 28.891 -14.922 1 96.19 241 THR B O 1
ATOM 5011 N N . PRO B 1 242 ? -11.539 30.375 -13.344 1 94.81 242 PRO B N 1
ATOM 5012 C CA . PRO B 1 242 ? -10.68 31.094 -14.289 1 94.81 242 PRO B CA 1
ATOM 5013 C C . PRO B 1 242 ? -9.508 30.25 -14.789 1 94.81 242 PRO B C 1
ATOM 5015 O O . PRO B 1 242 ? -9.023 30.469 -15.906 1 94.81 242 PRO B O 1
ATOM 5018 N N . GLU B 1 243 ? -9.008 29.281 -14 1 94.94 243 GLU B N 1
ATOM 5019 C CA . GLU B 1 243 ? -7.891 28.406 -14.375 1 94.94 243 GLU B CA 1
ATOM 5020 C C . GLU B 1 243 ? -8.281 27.469 -15.508 1 94.94 243 GLU B C 1
ATOM 5022 O O . GLU B 1 243 ? -7.418 26.984 -16.25 1 94.94 243 GLU B O 1
ATOM 5027 N N . ARG B 1 244 ? -9.516 27.109 -15.602 1 96.31 244 ARG B N 1
ATOM 5028 C CA . ARG B 1 244 ? -10.094 26.25 -16.625 1 96.31 244 ARG B CA 1
ATOM 5029 C C . ARG B 1 244 ? -9.383 24.891 -16.672 1 96.31 244 ARG B C 1
ATOM 5031 O O . ARG B 1 244 ? -9.281 24.281 -17.734 1 96.31 244 ARG B O 1
ATOM 5038 N N . SER B 1 245 ? -8.781 24.578 -15.648 1 96.31 245 SER B N 1
ATOM 5039 C CA . SER B 1 245 ? -8.07 23.312 -15.477 1 96.31 245 SER B CA 1
ATOM 5040 C C . SER B 1 245 ? -7.91 22.969 -14 1 96.31 245 SER B C 1
ATOM 5042 O O . SER B 1 245 ? -7.562 23.828 -13.188 1 96.31 245 SER B O 1
ATOM 5044 N N . LEU B 1 246 ? -8.219 21.688 -13.727 1 96.44 246 LEU B N 1
ATOM 5045 C CA . LEU B 1 246 ? -8.102 21.234 -12.344 1 96.44 246 LEU B CA 1
ATOM 5046 C C . LEU B 1 246 ? -6.656 21.344 -11.867 1 96.44 246 LEU B C 1
ATOM 5048 O O . LEU B 1 246 ? -6.398 21.719 -10.727 1 96.44 246 LEU B O 1
ATOM 5052 N N . ASP B 1 247 ? -5.73 21.031 -12.711 1 95.31 247 ASP B N 1
ATOM 5053 C CA . ASP B 1 247 ? -4.312 21.094 -12.367 1 95.31 247 ASP B CA 1
ATOM 5054 C C . ASP B 1 247 ? -3.869 22.531 -12.117 1 95.31 247 ASP B C 1
ATOM 5056 O O . ASP B 1 247 ? -3.094 22.781 -11.195 1 95.31 247 ASP B O 1
ATOM 5060 N N . LYS B 1 248 ? -4.316 23.391 -12.914 1 96.44 248 LYS B N 1
ATOM 5061 C CA . LYS B 1 248 ? -3.982 24.797 -12.719 1 96.44 248 LYS B CA 1
ATOM 5062 C C . LYS B 1 248 ? -4.652 25.344 -11.469 1 96.44 248 LYS B C 1
ATOM 5064 O O . LYS B 1 248 ? -4.09 26.219 -10.789 1 96.44 248 LYS B O 1
ATOM 5069 N N . LEU B 1 249 ? -5.895 24.891 -11.188 1 97.56 249 LEU B N 1
ATOM 5070 C CA . LEU B 1 249 ? -6.559 25.281 -9.945 1 97.56 249 LEU B CA 1
ATOM 5071 C C . LEU B 1 249 ? -5.75 24.828 -8.734 1 97.56 249 LEU B C 1
ATOM 5073 O O . LEU B 1 249 ? -5.539 25.609 -7.805 1 97.56 249 LEU B O 1
ATOM 5077 N N . LEU B 1 250 ? -5.238 23.578 -8.766 1 97.38 250 LEU B N 1
ATOM 5078 C CA . LEU B 1 250 ? -4.395 23.062 -7.695 1 97.38 250 LEU B CA 1
ATOM 5079 C C . LEU B 1 250 ? -3.115 23.891 -7.57 1 97.38 250 LEU B C 1
ATOM 5081 O O . LEU B 1 250 ? -2.672 24.188 -6.457 1 97.38 250 LEU B O 1
ATOM 5085 N N . GLN B 1 251 ? -2.602 24.25 -8.68 1 97.31 251 GLN B N 1
ATOM 5086 C CA . GLN B 1 251 ? -1.405 25.094 -8.68 1 97.31 251 GLN B CA 1
ATOM 5087 C C . GLN B 1 251 ? -1.68 26.438 -8.023 1 97.31 251 GLN B C 1
ATOM 5089 O O . GLN B 1 251 ? -0.877 26.922 -7.219 1 97.31 251 GLN B O 1
ATOM 5094 N N . THR B 1 252 ? -2.748 26.984 -8.375 1 97.62 252 THR B N 1
ATOM 5095 C CA . THR B 1 252 ? -3.141 28.281 -7.816 1 97.62 252 THR B CA 1
ATOM 5096 C C . THR B 1 252 ? -3.318 28.172 -6.305 1 97.62 252 THR B C 1
ATOM 5098 O O . THR B 1 252 ? -2.781 28.984 -5.551 1 97.62 252 THR B O 1
ATOM 5101 N N . LEU B 1 253 ? -4.082 27.188 -5.879 1 97.94 253 LEU B N 1
ATOM 5102 C CA . LEU B 1 253 ? -4.348 27 -4.457 1 97.94 253 LEU B CA 1
ATOM 5103 C C . LEU B 1 253 ? -3.051 26.766 -3.691 1 97.94 253 LEU B C 1
ATOM 5105 O O . LEU B 1 253 ? -2.83 27.359 -2.635 1 97.94 253 LEU B O 1
ATOM 5109 N N . CYS B 1 254 ? -2.174 25.953 -4.211 1 97.88 254 CYS B N 1
ATOM 5110 C CA . CYS B 1 254 ? -0.928 25.641 -3.52 1 97.88 254 CYS B CA 1
ATOM 5111 C C . CYS B 1 254 ? 0.031 26.828 -3.568 1 97.88 254 CYS B C 1
ATOM 5113 O O . CYS B 1 254 ? 0.846 27.016 -2.662 1 97.88 254 CYS B O 1
ATOM 5115 N N . THR B 1 255 ? -0.032 27.641 -4.637 1 97.62 255 THR B N 1
ATOM 5116 C CA . THR B 1 255 ? 0.74 28.875 -4.637 1 97.62 255 THR B CA 1
ATOM 5117 C C . THR B 1 255 ? 0.306 29.781 -3.492 1 97.62 255 THR B C 1
ATOM 5119 O O . THR B 1 255 ? 1.146 30.328 -2.775 1 97.62 255 THR B O 1
ATOM 5122 N N . ARG B 1 256 ? -0.992 29.938 -3.268 1 97.19 256 ARG B N 1
ATOM 5123 C CA . ARG B 1 256 ? -1.513 30.734 -2.156 1 97.19 256 ARG B CA 1
ATOM 5124 C C . ARG B 1 256 ? -1.036 30.172 -0.819 1 97.19 256 ARG B C 1
ATOM 5126 O O . ARG B 1 256 ? -0.613 30.922 0.059 1 97.19 256 ARG B O 1
ATOM 5133 N N . ILE B 1 257 ? -1.089 28.844 -0.705 1 97.38 257 ILE B N 1
ATOM 5134 C CA . ILE B 1 257 ? -0.684 28.172 0.523 1 97.38 257 ILE B CA 1
ATOM 5135 C C . ILE B 1 257 ? 0.798 28.422 0.788 1 97.38 257 ILE B C 1
ATOM 5137 O O . ILE B 1 257 ? 1.188 28.734 1.916 1 97.38 257 ILE B O 1
ATOM 5141 N N . MET B 1 258 ? 1.613 28.359 -0.227 1 96.81 258 MET B N 1
ATOM 5142 C CA . MET B 1 258 ? 3.055 28.5 -0.042 1 96.81 258 MET B CA 1
ATOM 5143 C C . MET B 1 258 ? 3.42 29.953 0.258 1 96.81 258 MET B C 1
ATOM 5145 O O . MET B 1 258 ? 4.391 30.219 0.967 1 96.81 258 MET B O 1
ATOM 5149 N N . ILE B 1 259 ? 2.654 30.891 -0.292 1 95.94 259 ILE B N 1
ATOM 5150 C CA . ILE B 1 259 ? 2.838 32.281 0.087 1 95.94 259 ILE B CA 1
ATOM 5151 C C . ILE B 1 259 ? 2.617 32.438 1.589 1 95.94 259 ILE B C 1
ATOM 5153 O O . ILE B 1 259 ? 3.424 33.062 2.277 1 95.94 259 ILE B O 1
ATOM 5157 N N . GLU B 1 260 ? 1.562 31.828 2.129 1 95.44 260 GLU B N 1
ATOM 5158 C CA . GLU B 1 260 ? 1.295 31.859 3.562 1 95.44 260 GLU B CA 1
ATOM 5159 C C . GLU B 1 260 ? 2.404 31.172 4.352 1 95.44 260 GLU B C 1
ATOM 5161 O O . GLU B 1 260 ? 2.834 31.672 5.395 1 95.44 260 GLU B O 1
ATOM 5166 N N . ALA B 1 261 ? 2.814 30.031 3.871 1 96.38 261 ALA B N 1
ATOM 5167 C CA . ALA B 1 261 ? 3.871 29.281 4.551 1 96.38 261 ALA B CA 1
ATOM 5168 C C . ALA B 1 261 ? 5.156 30.109 4.633 1 96.38 261 ALA B C 1
ATOM 5170 O O . ALA B 1 261 ? 5.852 30.078 5.648 1 96.38 261 ALA B O 1
ATOM 5171 N N . ASN B 1 262 ? 5.48 30.797 3.547 1 95.12 262 ASN B N 1
ATOM 5172 C CA . ASN B 1 262 ? 6.648 31.672 3.533 1 95.12 262 ASN B CA 1
ATOM 5173 C C . ASN B 1 262 ? 6.531 32.781 4.57 1 95.12 262 ASN B C 1
ATOM 5175 O O . ASN B 1 262 ? 7.523 33.156 5.195 1 95.12 262 ASN B O 1
ATOM 5179 N N . HIS B 1 263 ? 5.332 33.312 4.719 1 95 263 HIS B N 1
ATOM 5180 C CA . HIS B 1 263 ? 5.098 34.344 5.738 1 95 263 HIS B CA 1
ATOM 5181 C C . HIS B 1 263 ? 5.32 33.781 7.141 1 95 263 HIS B C 1
ATOM 5183 O O . HIS B 1 263 ? 5.906 34.438 7.996 1 95 263 HIS B O 1
ATOM 5189 N N . ILE B 1 264 ? 4.848 32.594 7.375 1 95.06 264 ILE B N 1
ATOM 5190 C CA . ILE B 1 264 ? 5.023 31.922 8.672 1 95.06 264 ILE B CA 1
ATOM 5191 C C . ILE B 1 264 ? 6.512 31.703 8.938 1 95.06 264 ILE B C 1
ATOM 5193 O O . ILE B 1 264 ? 6.992 31.969 10.047 1 95.06 264 ILE B O 1
ATOM 5197 N N . ALA B 1 265 ? 7.219 31.266 7.945 1 96 265 ALA B N 1
ATOM 5198 C CA . ALA B 1 265 ? 8.656 31.031 8.07 1 96 265 ALA B CA 1
ATOM 5199 C C . ALA B 1 265 ? 9.391 32.344 8.344 1 96 265 ALA B C 1
ATOM 5201 O O . ALA B 1 265 ? 10.297 32.375 9.188 1 96 265 ALA B O 1
ATOM 5202 N N . ALA B 1 266 ? 9.039 33.344 7.621 1 94.25 266 ALA B N 1
ATOM 5203 C CA . ALA B 1 266 ? 9.664 34.656 7.797 1 94.25 266 ALA B CA 1
ATOM 5204 C C . ALA B 1 266 ? 9.406 35.219 9.195 1 94.25 266 ALA B C 1
ATOM 5206 O O . ALA B 1 266 ? 10.211 35.969 9.727 1 94.25 266 ALA B O 1
ATOM 5207 N N . ALA B 1 267 ? 8.25 34.812 9.773 1 94.5 267 ALA B N 1
ATOM 5208 C CA . ALA B 1 267 ? 7.895 35.219 11.125 1 94.5 267 ALA B CA 1
ATOM 5209 C C . ALA B 1 267 ? 8.469 34.281 12.156 1 94.5 267 ALA B C 1
ATOM 5211 O O . ALA B 1 267 ? 7.977 34.188 13.289 1 94.5 267 ALA B O 1
ATOM 5212 N N . GLU B 1 268 ? 9.406 33.438 11.727 1 94.75 268 GLU B N 1
ATOM 5213 C CA . GLU B 1 268 ? 10.188 32.531 12.578 1 94.75 268 GLU B CA 1
ATOM 5214 C C . GLU B 1 268 ? 9.305 31.484 13.219 1 94.75 268 GLU B C 1
ATOM 5216 O O . GLU B 1 268 ? 9.477 31.156 14.398 1 94.75 268 GLU B O 1
ATOM 5221 N N . PHE B 1 269 ? 8.273 31.109 12.609 1 94.12 269 PHE B N 1
ATOM 5222 C CA . PHE B 1 269 ? 7.453 29.953 12.969 1 94.12 269 PHE B CA 1
ATOM 5223 C C . PHE B 1 269 ? 6.801 30.156 14.328 1 94.12 269 PHE B C 1
ATOM 5225 O O . PHE B 1 269 ? 6.941 29.328 15.227 1 94.12 269 PHE B O 1
ATOM 5232 N N . ALA B 1 270 ? 6.012 31.188 14.453 1 90.44 270 ALA B N 1
ATOM 5233 C CA . ALA B 1 270 ? 5.285 31.422 15.695 1 90.44 270 ALA B CA 1
ATOM 5234 C C . ALA B 1 270 ? 4.504 30.172 16.109 1 90.44 270 ALA B C 1
ATOM 5236 O O . ALA B 1 270 ? 3.947 29.469 15.273 1 90.44 270 ALA B O 1
ATOM 5237 N N . LEU B 1 271 ? 4.352 29.906 17.391 1 86.69 271 LEU B N 1
ATOM 5238 C CA . LEU B 1 271 ? 3.832 28.672 17.969 1 86.69 271 LEU B CA 1
ATOM 5239 C C . LEU B 1 271 ? 2.439 28.359 17.422 1 86.69 271 LEU B C 1
ATOM 5241 O O . LEU B 1 271 ? 2.131 27.203 17.109 1 86.69 271 LEU B O 1
ATOM 5245 N N . GLU B 1 272 ? 1.631 29.375 17.281 1 85.06 272 GLU B N 1
ATOM 5246 C CA . GLU B 1 272 ? 0.227 29.203 16.922 1 85.06 272 GLU B CA 1
ATOM 5247 C C . GLU B 1 272 ? 0.085 28.766 15.469 1 85.06 272 GLU B C 1
ATOM 5249 O O . GLU B 1 272 ? -0.961 28.25 15.07 1 85.06 272 GLU B O 1
ATOM 5254 N N . TYR B 1 273 ? 1.226 28.875 14.672 1 91.25 273 TYR B N 1
ATOM 5255 C CA . TYR B 1 273 ? 1.099 28.625 13.234 1 91.25 273 TYR B CA 1
ATOM 5256 C C . TYR B 1 273 ? 1.888 27.391 12.82 1 91.25 273 TYR B C 1
ATOM 5258 O O . TYR B 1 273 ? 1.844 26.969 11.664 1 91.25 273 TYR B O 1
ATOM 5266 N N . ARG B 1 274 ? 2.566 26.797 13.781 1 93.56 274 ARG B N 1
ATOM 5267 C CA . ARG B 1 274 ? 3.42 25.656 13.445 1 93.56 274 ARG B CA 1
ATOM 5268 C C . ARG B 1 274 ? 2.596 24.484 12.914 1 93.56 274 ARG B C 1
ATOM 5270 O O . ARG B 1 274 ? 3 23.812 11.961 1 93.56 274 ARG B O 1
ATOM 5277 N N . ASP B 1 275 ? 1.446 24.281 13.539 1 92.56 275 ASP B N 1
ATOM 5278 C CA . ASP B 1 275 ? 0.534 23.234 13.086 1 92.56 275 ASP B CA 1
ATOM 5279 C C . ASP B 1 275 ? 0.063 23.5 11.656 1 92.56 275 ASP B C 1
ATOM 5281 O O . ASP B 1 275 ? 0.117 22.609 10.805 1 92.56 275 ASP B O 1
ATOM 5285 N N . LEU B 1 276 ? -0.382 24.656 11.414 1 93.75 276 LEU B N 1
ATOM 5286 C CA . LEU B 1 276 ? -0.827 25.062 10.086 1 93.75 276 LEU B CA 1
ATOM 5287 C C . LEU B 1 276 ? 0.308 24.938 9.078 1 93.75 276 LEU B C 1
ATOM 5289 O O . LEU B 1 276 ? 0.101 24.453 7.957 1 93.75 276 LEU B O 1
ATOM 5293 N N . PHE B 1 277 ? 1.518 25.391 9.5 1 96.81 277 PHE B N 1
ATOM 5294 C CA . PHE B 1 277 ? 2.695 25.359 8.641 1 96.81 277 PHE B CA 1
ATOM 5295 C C . PHE B 1 277 ? 2.98 23.938 8.172 1 96.81 277 PHE B C 1
ATOM 5297 O O . PHE B 1 277 ? 3.201 23.703 6.984 1 96.81 277 PHE B O 1
ATOM 5304 N N . MET B 1 278 ? 2.92 22.984 9.039 1 97.19 278 MET B N 1
ATOM 5305 C CA . MET B 1 278 ? 3.152 21.578 8.695 1 97.19 278 MET B CA 1
ATOM 5306 C C . MET B 1 278 ? 2.057 21.062 7.773 1 97.19 278 MET B C 1
ATOM 5308 O O . MET B 1 278 ? 2.338 20.328 6.82 1 97.19 278 MET B O 1
ATOM 5312 N N . GLU B 1 279 ? 0.819 21.406 8.008 1 96.31 279 GLU B N 1
ATOM 5313 C CA . GLU B 1 279 ? -0.286 21 7.145 1 96.31 279 GLU B CA 1
ATOM 5314 C C . GLU B 1 279 ? -0.11 21.547 5.73 1 96.31 279 GLU B C 1
ATOM 5316 O O . GLU B 1 279 ? -0.36 20.844 4.75 1 96.31 279 GLU B O 1
ATOM 5321 N N . GLN B 1 280 ? 0.294 22.812 5.691 1 97.62 280 GLN B N 1
ATOM 5322 C CA . GLN B 1 280 ? 0.5 23.469 4.406 1 97.62 280 GLN B CA 1
ATOM 5323 C C . GLN B 1 280 ? 1.553 22.75 3.576 1 97.62 280 GLN B C 1
ATOM 5325 O O . GLN B 1 280 ? 1.328 22.453 2.398 1 97.62 280 GLN B O 1
ATOM 5330 N N . ILE B 1 281 ? 2.639 22.359 4.207 1 98 281 ILE B N 1
ATOM 5331 C CA . ILE B 1 281 ? 3.721 21.656 3.529 1 98 281 ILE B CA 1
ATOM 5332 C C . ILE B 1 281 ? 3.232 20.281 3.078 1 98 281 ILE B C 1
ATOM 5334 O O . ILE B 1 281 ? 3.463 19.875 1.937 1 98 281 ILE B O 1
ATOM 5338 N N . GLY B 1 282 ? 2.562 19.641 3.971 1 97.31 282 GLY B N 1
ATOM 5339 C CA . GLY B 1 282 ? 2.094 18.297 3.678 1 97.31 282 GLY B CA 1
ATOM 5340 C C . GLY B 1 282 ? 1.08 18.25 2.551 1 97.31 282 GLY B C 1
ATOM 5341 O O . GLY B 1 282 ? 1.2 17.438 1.634 1 97.31 282 GLY B O 1
ATOM 5342 N N . VAL B 1 283 ? 0.098 19.062 2.588 1 96.88 283 VAL B N 1
ATOM 5343 C CA . VAL B 1 283 ? -1.017 19.062 1.647 1 96.88 283 VAL B CA 1
ATOM 5344 C C . VAL B 1 283 ? -0.515 19.422 0.249 1 96.88 283 VAL B C 1
ATOM 5346 O O . VAL B 1 283 ? -0.873 18.766 -0.73 1 96.88 283 VAL B O 1
ATOM 5349 N N . CYS B 1 284 ? 0.308 20.453 0.121 1 97.88 284 CYS B N 1
ATOM 5350 C CA . CYS B 1 284 ? 0.827 20.828 -1.188 1 97.88 284 CYS B CA 1
ATOM 5351 C C . CYS B 1 284 ? 1.851 19.812 -1.683 1 97.88 284 CYS B C 1
ATOM 5353 O O . CYS B 1 284 ? 1.983 19.594 -2.889 1 97.88 284 CYS B O 1
ATOM 5355 N N . GLY B 1 285 ? 2.555 19.172 -0.719 1 96.94 285 GLY B N 1
ATOM 5356 C CA . GLY B 1 285 ? 3.406 18.062 -1.119 1 96.94 285 GLY B CA 1
ATOM 5357 C C . GLY B 1 285 ? 2.639 16.922 -1.763 1 96.94 285 GLY B C 1
ATOM 5358 O O . GLY B 1 285 ? 3.059 16.391 -2.789 1 96.94 285 GLY B O 1
ATOM 5359 N N . GLU B 1 286 ? 1.519 16.547 -1.158 1 95.69 286 GLU B N 1
ATOM 5360 C CA . GLU B 1 286 ? 0.649 15.516 -1.705 1 95.69 286 GLU B CA 1
ATOM 5361 C C . GLU B 1 286 ? 0.124 15.906 -3.084 1 95.69 286 GLU B C 1
ATOM 5363 O O . GLU B 1 286 ? -0.119 15.039 -3.928 1 95.69 286 GLU B O 1
ATOM 5368 N N . ALA B 1 287 ? -0.039 17.203 -3.287 1 96.56 287 ALA B N 1
ATOM 5369 C CA . ALA B 1 287 ? -0.541 17.719 -4.559 1 96.56 287 ALA B CA 1
ATOM 5370 C C . ALA B 1 287 ? 0.572 17.797 -5.598 1 96.56 287 ALA B C 1
ATOM 5372 O O . ALA B 1 287 ? 0.334 18.188 -6.746 1 96.56 287 ALA B O 1
ATOM 5373 N N . GLY B 1 288 ? 1.851 17.469 -5.223 1 95.94 288 GLY B N 1
ATOM 5374 C CA . GLY B 1 288 ? 2.938 17.391 -6.188 1 95.94 288 GLY B CA 1
ATOM 5375 C C . GLY B 1 288 ? 3.867 18.578 -6.137 1 95.94 288 GLY B C 1
ATOM 5376 O O . GLY B 1 288 ? 4.77 18.703 -6.969 1 95.94 288 GLY B O 1
ATOM 5377 N N . PHE B 1 289 ? 3.635 19.438 -5.227 1 96.31 289 PHE B N 1
ATOM 5378 C CA . PHE B 1 289 ? 4.461 20.641 -5.152 1 96.31 289 PHE B CA 1
ATOM 5379 C C . PHE B 1 289 ? 5.488 20.516 -4.031 1 96.31 289 PHE B C 1
ATOM 5381 O O . PHE B 1 289 ? 5.469 21.297 -3.076 1 96.31 289 PHE B O 1
ATOM 5388 N N . VAL B 1 290 ? 6.469 19.688 -4.219 1 91.69 290 VAL B N 1
ATOM 5389 C CA . VAL B 1 290 ? 7.41 19.312 -3.172 1 91.69 290 VAL B CA 1
ATOM 5390 C C . VAL B 1 290 ? 8.688 20.125 -3.307 1 91.69 290 VAL B C 1
ATOM 5392 O O . VAL B 1 290 ? 9.422 20.312 -2.33 1 91.69 290 VAL B O 1
ATOM 5395 N N . ASP B 1 291 ? 8.969 20.75 -4.434 1 87.81 291 ASP B N 1
ATOM 5396 C CA . ASP B 1 291 ? 10.242 21.406 -4.707 1 87.81 291 ASP B CA 1
ATOM 5397 C C . ASP B 1 291 ? 10.258 22.828 -4.148 1 87.81 291 ASP B C 1
ATOM 5399 O O . ASP B 1 291 ? 11.297 23.484 -4.148 1 87.81 291 ASP B O 1
ATOM 5403 N N . GLN B 1 292 ? 9.211 23.25 -3.58 1 83.31 292 GLN B N 1
ATOM 5404 C CA . GLN B 1 292 ? 9.094 24.641 -3.18 1 83.31 292 GLN B CA 1
ATOM 5405 C C . GLN B 1 292 ? 9.453 24.828 -1.709 1 83.31 292 GLN B C 1
ATOM 5407 O O . GLN B 1 292 ? 9.508 25.953 -1.214 1 83.31 292 GLN B O 1
ATOM 5412 N N . THR B 1 293 ? 9.867 23.781 -1.135 1 87.38 293 THR B N 1
ATOM 5413 C CA . THR B 1 293 ? 10.156 23.844 0.293 1 87.38 293 THR B CA 1
ATOM 5414 C C . THR B 1 293 ? 11.656 24.016 0.532 1 87.38 293 THR B C 1
ATOM 5416 O O . THR B 1 293 ? 12.477 23.531 -0.254 1 87.38 293 THR B O 1
ATOM 5419 N N . GLU B 1 294 ? 11.914 24.781 1.584 1 92.38 294 GLU B N 1
ATOM 5420 C CA . GLU B 1 294 ? 13.305 24.938 1.994 1 92.38 294 GLU B CA 1
ATOM 5421 C C . GLU B 1 294 ? 13.75 23.781 2.875 1 92.38 294 GLU B C 1
ATOM 5423 O O . GLU B 1 294 ? 12.984 23.297 3.705 1 92.38 294 GLU B O 1
ATOM 5428 N N . LEU B 1 295 ? 15.047 23.422 2.725 1 93.94 295 LEU B N 1
ATOM 5429 C CA . LEU B 1 295 ? 15.594 22.312 3.508 1 93.94 295 LEU B CA 1
ATOM 5430 C C . LEU B 1 295 ? 15.57 22.641 4.996 1 93.94 295 LEU B C 1
ATOM 5432 O O . LEU B 1 295 ? 15.359 21.766 5.828 1 93.94 295 LEU B O 1
ATOM 5436 N N . SER B 1 296 ? 15.766 23.922 5.301 1 95.19 296 SER B N 1
ATOM 5437 C CA . SER B 1 296 ? 15.781 24.344 6.695 1 95.19 296 SER B CA 1
ATOM 5438 C C . SER B 1 296 ? 14.414 24.141 7.352 1 95.19 296 SER B C 1
ATOM 5440 O O . SER B 1 296 ? 14.32 24 8.57 1 95.19 296 SER B O 1
ATOM 5442 N N . TRP B 1 297 ? 13.352 24.188 6.59 1 97.06 297 TRP B N 1
ATOM 5443 C CA . TRP B 1 297 ? 12.016 23.953 7.121 1 97.06 297 TRP B CA 1
ATOM 5444 C C . TRP B 1 297 ? 11.914 22.547 7.707 1 97.06 297 TRP B C 1
ATOM 5446 O O . TRP B 1 297 ? 11.273 22.344 8.742 1 97.06 297 TRP B O 1
ATOM 5456 N N . LEU B 1 298 ? 12.523 21.562 7.031 1 97.12 298 LEU B N 1
ATOM 5457 C CA . LEU B 1 298 ? 12.508 20.203 7.551 1 97.12 298 LEU B CA 1
ATOM 5458 C C . LEU B 1 298 ? 13.242 20.109 8.883 1 97.12 298 LEU B C 1
ATOM 5460 O O . LEU B 1 298 ? 12.789 19.438 9.805 1 97.12 298 LEU B O 1
ATOM 5464 N N . GLU B 1 299 ? 14.391 20.766 8.906 1 96.38 299 GLU B N 1
ATOM 5465 C CA . GLU B 1 299 ? 15.156 20.766 10.148 1 96.38 299 GLU B CA 1
ATOM 5466 C C . GLU B 1 299 ? 14.336 21.312 11.312 1 96.38 299 GLU B C 1
ATOM 5468 O O . GLU B 1 299 ? 14.391 20.781 12.422 1 96.38 299 GLU B O 1
ATOM 5473 N N . LYS B 1 300 ? 13.609 22.328 11.016 1 95.94 300 LYS B N 1
ATOM 5474 C CA . LYS B 1 300 ? 12.734 22.906 12.039 1 95.94 300 LYS B CA 1
ATOM 5475 C C . LYS B 1 300 ? 11.641 21.922 12.445 1 95.94 300 LYS B C 1
ATOM 5477 O O . LYS B 1 300 ? 11.398 21.719 13.633 1 95.94 300 LYS B O 1
ATOM 5482 N N . ILE B 1 301 ? 10.992 21.375 11.531 1 97.31 301 ILE B N 1
ATOM 5483 C CA . ILE B 1 301 ? 9.914 20.422 11.789 1 97.31 301 ILE B CA 1
ATOM 5484 C C . ILE B 1 301 ? 10.438 19.25 12.617 1 97.31 301 ILE B C 1
ATOM 5486 O O . ILE B 1 301 ? 9.805 18.828 13.586 1 97.31 301 ILE B O 1
ATOM 5490 N N . LEU B 1 302 ? 11.641 18.688 12.266 1 97.44 302 LEU B N 1
ATOM 5491 C CA . LEU B 1 302 ? 12.242 17.578 12.992 1 97.44 302 LEU B CA 1
ATOM 5492 C C . LEU B 1 302 ? 12.586 17.984 14.422 1 97.44 302 LEU B C 1
ATOM 5494 O O . LEU B 1 302 ? 12.508 17.172 15.336 1 97.44 302 LEU B O 1
ATOM 5498 N N . SER B 1 303 ? 12.938 19.266 14.578 1 96 303 SER B N 1
ATOM 5499 C CA . SER B 1 303 ? 13.281 19.75 15.914 1 96 303 SER B CA 1
ATOM 5500 C C . SER B 1 303 ? 12.047 19.828 16.812 1 96 303 SER B C 1
ATOM 5502 O O . SER B 1 303 ? 12.164 19.844 18.031 1 96 303 SER B O 1
ATOM 5504 N N . TRP B 1 304 ? 10.844 19.875 16.25 1 95.19 304 TRP B N 1
ATOM 5505 C CA . TRP B 1 304 ? 9.609 19.969 17.016 1 95.19 304 TRP B CA 1
ATOM 5506 C C . TRP B 1 304 ? 9.133 18.578 17.438 1 95.19 304 TRP B C 1
ATOM 5508 O O . TRP B 1 304 ? 8.18 18.453 18.203 1 95.19 304 TRP B O 1
ATOM 5518 N N . GLN B 1 305 ? 9.695 17.5 16.969 1 95.31 305 GLN B N 1
ATOM 5519 C CA . GLN B 1 305 ? 9.289 16.141 17.297 1 95.31 305 GLN B CA 1
ATOM 5520 C C . GLN B 1 305 ? 9.758 15.742 18.688 1 95.31 305 GLN B C 1
ATOM 5522 O O . GLN B 1 305 ? 10.914 15.984 19.062 1 95.31 305 GLN B O 1
ATOM 5527 N N . ALA B 1 306 ? 8.922 15.172 19.422 1 92.88 306 ALA B N 1
ATOM 5528 C CA . ALA B 1 306 ? 9.266 14.672 20.75 1 92.88 306 ALA B CA 1
ATOM 5529 C C . ALA B 1 306 ? 10.117 13.406 20.656 1 92.88 306 ALA B C 1
ATOM 5531 O O . ALA B 1 306 ? 10.117 12.727 19.625 1 92.88 306 ALA B O 1
ATOM 5532 N N . PRO B 1 307 ? 10.797 13.039 21.75 1 90.44 307 PRO B N 1
ATOM 5533 C CA . PRO B 1 307 ? 11.586 11.805 21.766 1 90.44 307 PRO B CA 1
ATOM 5534 C C . PRO B 1 307 ? 10.742 10.555 21.531 1 90.44 307 PRO B C 1
ATOM 5536 O O . PRO B 1 307 ? 11.234 9.578 20.969 1 90.44 307 PRO B O 1
ATOM 5539 N N . SER B 1 308 ? 9.492 10.609 21.891 1 90.94 308 SER B N 1
ATOM 5540 C CA . SER B 1 308 ? 8.609 9.461 21.688 1 90.94 308 SER B CA 1
ATOM 5541 C C . SER B 1 308 ? 8.227 9.305 20.219 1 90.94 308 SER B C 1
ATOM 5543 O O . SER B 1 308 ? 7.738 8.242 19.812 1 90.94 308 SER B O 1
ATOM 5545 N N . GLY B 1 309 ? 8.398 10.406 19.453 1 93.44 309 GLY B N 1
ATOM 5546 C CA . GLY B 1 309 ? 8.078 10.352 18.031 1 93.44 309 GLY B CA 1
ATOM 5547 C C . GLY B 1 309 ? 6.84 11.148 17.672 1 93.44 309 GLY B C 1
ATOM 5548 O O . GLY B 1 309 ? 6.551 11.359 16.5 1 93.44 309 GLY B O 1
ATOM 5549 N N . CYS B 1 310 ? 6.125 11.602 18.719 1 92.12 310 CYS B N 1
ATOM 5550 C CA . CYS B 1 310 ? 4.906 12.367 18.484 1 92.12 310 CYS B CA 1
ATOM 5551 C C . CYS B 1 310 ? 5.199 13.859 18.469 1 92.12 310 CYS B C 1
ATOM 5553 O O . CYS B 1 310 ? 6.352 14.273 18.625 1 92.12 310 CYS B O 1
ATOM 5555 N N . TYR B 1 311 ? 4.273 14.695 18.109 1 89.38 311 TYR B N 1
ATOM 5556 C CA . TYR B 1 311 ? 4.324 16.156 18.203 1 89.38 311 TYR B CA 1
ATOM 5557 C C . TYR B 1 311 ? 3.357 16.672 19.266 1 89.38 311 TYR B C 1
ATOM 5559 O O . TYR B 1 311 ? 2.164 16.359 19.219 1 89.38 311 TYR B O 1
ATOM 5567 N N . TYR B 1 312 ? 4.035 17.328 20.188 1 80.38 312 TYR B N 1
ATOM 5568 C CA . TYR B 1 312 ? 3.332 17.672 21.406 1 80.38 312 TYR B CA 1
ATOM 5569 C C . TYR B 1 312 ? 3.125 19.172 21.516 1 80.38 312 TYR B C 1
ATOM 5571 O O . TYR B 1 312 ? 3.506 19.922 20.609 1 80.38 312 TYR B O 1
ATOM 5579 N N . GLN B 1 313 ? 2.342 19.422 22.578 1 73.75 313 GLN B N 1
ATOM 5580 C CA . GLN B 1 313 ? 2.111 20.828 22.875 1 73.75 313 GLN B CA 1
ATOM 5581 C C . GLN B 1 313 ? 3.43 21.562 23.109 1 73.75 313 GLN B C 1
ATOM 5583 O O . GLN B 1 313 ? 4.277 21.094 23.875 1 73.75 313 GLN B O 1
ATOM 5588 N N . PHE B 1 314 ? 3.564 22.641 22.266 1 73.31 314 PHE B N 1
ATOM 5589 C CA . PHE B 1 314 ? 4.777 23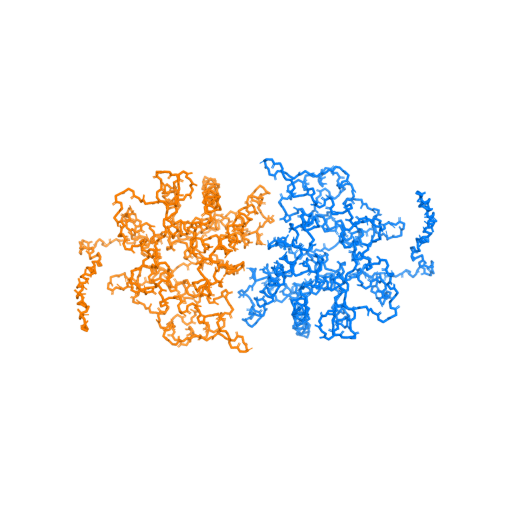.438 22.406 1 73.31 314 PHE B CA 1
ATOM 5590 C C . PHE B 1 314 ? 4.762 24.219 23.703 1 73.31 314 PHE B C 1
ATOM 5592 O O . PHE B 1 314 ? 3.697 24.594 24.203 1 73.31 314 PHE B O 1
ATOM 5599 N N . ASP B 1 315 ? 5.891 24.359 24.188 1 69 315 ASP B N 1
ATOM 5600 C CA . ASP B 1 315 ? 6 25.141 25.422 1 69 315 ASP B CA 1
ATOM 5601 C C . ASP B 1 315 ? 5.402 26.531 25.234 1 69 315 ASP B C 1
ATOM 5603 O O . ASP B 1 315 ? 5.703 27.219 24.25 1 69 315 ASP B O 1
ATOM 5607 N N . HIS B 1 316 ? 4.402 26.891 26.031 1 69.69 316 HIS B N 1
ATOM 5608 C CA . HIS B 1 316 ? 3.801 28.219 26.094 1 69.69 316 HIS B CA 1
ATOM 5609 C C . HIS B 1 316 ? 2.697 28.375 25.047 1 69.69 316 HIS B C 1
ATOM 5611 O O . HIS B 1 316 ? 2.197 29.469 24.812 1 69.69 316 HIS B O 1
ATOM 5617 N N . GLU B 1 317 ? 2.486 27.219 24.516 1 73.75 317 GLU B N 1
ATOM 5618 C CA . GLU B 1 317 ? 1.364 27.25 23.578 1 73.75 317 GLU B CA 1
ATOM 5619 C C . GLU B 1 317 ? 0.031 27.297 24.312 1 73.75 317 GLU B C 1
ATOM 5621 O O . GLU B 1 317 ? -0.151 26.578 25.312 1 73.75 317 GLU B O 1
ATOM 5626 N N . ASN B 1 318 ? -0.762 28.266 24 1 64.12 318 ASN B N 1
ATOM 5627 C CA . ASN B 1 318 ? -2.092 28.344 24.594 1 64.12 318 ASN B CA 1
ATOM 5628 C C . ASN B 1 318 ? -3.123 27.578 23.766 1 64.12 318 ASN B C 1
ATOM 5630 O O . ASN B 1 318 ? -3.547 28.047 22.703 1 64.12 318 ASN B O 1
ATOM 5634 N N . LEU B 1 319 ? -3.303 26.359 24.141 1 62.84 319 LEU B N 1
ATOM 5635 C CA . LEU B 1 319 ? -4.348 25.594 23.469 1 62.84 319 LEU B CA 1
ATOM 5636 C C . LEU B 1 319 ? -5.676 25.719 24.219 1 62.84 319 LEU B C 1
ATOM 5638 O O . LEU B 1 319 ? -5.73 25.562 25.438 1 62.84 319 LEU B O 1
ATOM 5642 N N . SER B 1 320 ? -6.633 26.156 23.516 1 63.06 320 SER B N 1
ATOM 5643 C CA . SER B 1 320 ? -7.949 26.266 24.125 1 63.06 320 SER B CA 1
ATOM 5644 C C . SER B 1 320 ? -8.445 24.906 24.609 1 63.06 320 SER B C 1
ATOM 5646 O O . SER B 1 320 ? -8.359 23.906 23.891 1 63.06 320 SER B O 1
ATOM 5648 N N . PRO B 1 321 ? -8.812 24.812 25.812 1 62.19 321 PRO B N 1
ATOM 5649 C CA . PRO B 1 321 ? -9.383 23.562 26.328 1 62.19 321 PRO B CA 1
ATOM 5650 C C . PRO B 1 321 ? -10.523 23.031 25.469 1 62.19 321 PRO B C 1
ATOM 5652 O O . PRO B 1 321 ? -10.812 21.828 25.484 1 62.19 321 PRO B O 1
ATOM 5655 N N . GLU B 1 322 ? -11.18 23.922 24.75 1 57.69 322 GLU B N 1
ATOM 5656 C CA . GLU B 1 322 ? -12.312 23.531 23.922 1 57.69 322 GLU B CA 1
ATOM 5657 C C . GLU B 1 322 ? -11.883 22.594 22.797 1 57.69 322 GLU B C 1
ATOM 5659 O O . GLU B 1 322 ? -12.695 21.828 22.266 1 57.69 322 GLU B O 1
ATOM 5664 N N . ASN B 1 323 ? -10.586 22.594 22.578 1 59.66 323 ASN B N 1
ATOM 5665 C CA . ASN B 1 323 ? -10.062 21.766 21.5 1 59.66 323 ASN B CA 1
ATOM 5666 C C . ASN B 1 323 ? -10.07 20.281 21.859 1 59.66 323 ASN B C 1
ATOM 5668 O O . ASN B 1 323 ? -9.977 19.422 21 1 59.66 323 ASN B O 1
ATOM 5672 N N . PHE B 1 324 ? -10.258 20.047 23.234 1 58.81 324 PHE B N 1
ATOM 5673 C CA . PHE B 1 324 ? -10.086 18.688 23.719 1 58.81 324 PHE B CA 1
ATOM 5674 C C . PHE B 1 324 ? -11.422 18.094 24.172 1 58.81 324 PHE B C 1
ATOM 5676 O O . PHE B 1 324 ? -11.461 17.016 24.766 1 58.81 324 PHE B O 1
ATOM 5683 N N . LYS B 1 325 ? -12.492 18.797 24.109 1 54.5 325 LYS B N 1
ATOM 5684 C CA . LYS B 1 325 ? -13.773 18.25 24.516 1 54.5 325 LYS B CA 1
ATOM 5685 C C . LYS B 1 325 ? -14.125 17 23.703 1 54.5 325 LYS B C 1
ATOM 5687 O O . LYS B 1 325 ? -14.023 17.016 22.484 1 54.5 325 LYS B O 1
ATOM 5692 N N . PRO B 1 326 ? -14.156 15.844 24.547 1 50.53 326 PRO B N 1
ATOM 5693 C CA . PRO B 1 326 ? -14.344 14.531 23.938 1 50.53 326 PRO B CA 1
ATOM 5694 C C . PRO B 1 326 ? -15.398 14.547 22.828 1 50.53 326 PRO B C 1
ATOM 5696 O O . PRO B 1 326 ? -15.227 13.891 21.797 1 50.53 326 PRO B O 1
ATOM 5699 N N . HIS B 1 327 ? -16.641 14.836 23.438 1 42.41 327 HIS B N 1
ATOM 5700 C CA . HIS B 1 327 ? -17.75 14.625 22.5 1 42.41 327 HIS B CA 1
ATOM 5701 C C . HIS B 1 327 ? -17.578 15.484 21.25 1 42.41 327 HIS B C 1
ATOM 5703 O O . HIS B 1 327 ? -18.438 15.453 20.359 1 42.41 327 HIS B O 1
ATOM 5709 N N . MET B 1 328 ? -16.75 16.297 21.5 1 40.81 328 MET B N 1
ATOM 5710 C CA . MET B 1 328 ? -16.625 17.156 20.328 1 40.81 328 MET B CA 1
ATOM 5711 C C . MET B 1 328 ? -15.852 16.453 19.219 1 40.81 328 MET B C 1
ATOM 5713 O O . MET B 1 328 ? -15.695 17 18.125 1 40.81 328 MET B O 1
ATOM 5717 N N . TYR B 1 329 ? -15.188 15.453 19.609 1 36.69 329 TYR B N 1
ATOM 5718 C CA . TYR B 1 329 ? -14.594 14.5 18.688 1 36.69 329 TYR B CA 1
ATOM 5719 C C . TYR B 1 329 ? -15.664 13.625 18.047 1 36.69 329 TYR B C 1
ATOM 5721 O O . TYR B 1 329 ? -16.516 13.078 18.75 1 36.69 329 TYR B O 1
ATOM 5729 N N . GLY B 1 330 ? -16.406 14.062 17.203 1 36.66 330 GLY B N 1
ATOM 5730 C CA . GLY B 1 330 ? -17.578 13.586 16.484 1 36.66 330 GLY B CA 1
ATOM 5731 C C . GLY B 1 330 ? -18.609 14.672 16.266 1 36.66 330 GLY B C 1
ATOM 5732 O O . GLY B 1 330 ? -19.562 14.484 15.484 1 36.66 330 GLY B O 1
ATOM 5733 N N . SER B 1 331 ? -18.906 15.422 17.312 1 31.78 331 SER B N 1
ATOM 5734 C CA . SER B 1 331 ? -19.844 16.531 17.125 1 31.78 331 SER B CA 1
ATOM 5735 C C . SER B 1 331 ? -19.141 17.719 16.484 1 31.78 331 SER B C 1
ATOM 5737 O O . SER B 1 331 ? -18.156 18.234 17.016 1 31.78 331 SER B O 1
ATOM 5739 N N . TYR B 1 332 ? -18.984 17.75 15.336 1 35.41 332 TYR B N 1
ATOM 5740 C CA . TYR B 1 332 ? -18.547 18.797 14.414 1 35.41 332 TYR B CA 1
ATOM 5741 C C . TYR B 1 332 ? -18.891 20.188 14.961 1 35.41 332 TYR B C 1
ATOM 5743 O O . TYR B 1 332 ? -18.734 21.188 14.266 1 35.41 332 TYR B O 1
ATOM 5751 N N . ARG B 1 333 ? -19.609 20.328 16.031 1 35.06 333 ARG B N 1
ATOM 5752 C CA . ARG B 1 333 ? -20.125 21.688 16.219 1 35.06 333 ARG B CA 1
ATOM 5753 C C . ARG B 1 333 ? -19 22.719 16.219 1 35.06 333 ARG B C 1
ATOM 5755 O O . ARG B 1 333 ? -19.062 23.703 15.492 1 35.06 333 ARG B O 1
ATOM 5762 N N . ARG B 1 334 ? -18.625 23.203 17.328 1 37.28 334 ARG B N 1
ATOM 5763 C CA . ARG B 1 334 ? -18.281 24.609 17.406 1 37.28 334 ARG B CA 1
ATOM 5764 C C . ARG B 1 334 ? -16.875 24.875 16.906 1 37.28 334 ARG B C 1
ATOM 5766 O O . ARG B 1 334 ? -16.516 26.016 16.594 1 37.28 334 ARG B O 1
ATOM 5773 N N . ARG B 1 335 ? -15.695 24.281 17.391 1 45.53 335 ARG B N 1
ATOM 5774 C CA . ARG B 1 335 ? -14.438 25 17.219 1 45.53 335 ARG B CA 1
ATOM 5775 C C . ARG B 1 335 ? -13.5 24.25 16.266 1 45.53 335 ARG B C 1
ATOM 5777 O O . ARG B 1 335 ? -13.656 23.031 16.062 1 45.53 335 ARG B O 1
ATOM 5784 N N . LYS B 1 336 ? -12.586 25.031 15.492 1 47.28 336 LYS B N 1
ATOM 5785 C CA . LYS B 1 336 ? -11.773 24.891 14.281 1 47.28 336 LYS B CA 1
ATOM 5786 C C . LYS B 1 336 ? -10.969 23.594 14.32 1 47.28 336 LYS B C 1
ATOM 5788 O O . LYS B 1 336 ? -10.711 22.984 13.281 1 47.28 336 LYS B O 1
ATOM 5793 N N . ARG B 1 337 ? -10.328 23.203 15.359 1 52.25 337 ARG B N 1
ATOM 5794 C CA . ARG B 1 337 ? -9.492 22.016 15.188 1 52.25 337 ARG B CA 1
ATOM 5795 C C . ARG B 1 337 ? -9.609 21.094 16.391 1 52.25 337 ARG B C 1
ATOM 5797 O O . ARG B 1 337 ? -9.219 21.453 17.5 1 52.25 337 ARG B O 1
ATOM 5804 N N . ALA B 1 338 ? -10.5 20.078 16.281 1 55.75 338 ALA B N 1
ATOM 5805 C CA . ALA B 1 338 ? -10.57 19.031 17.297 1 55.75 338 ALA B CA 1
ATOM 5806 C C . ALA B 1 338 ? -9.234 18.312 17.422 1 55.75 338 ALA B C 1
ATOM 5808 O O . ALA B 1 338 ? -8.555 18.047 16.422 1 55.75 338 ALA B O 1
ATOM 5809 N N . GLU B 1 339 ? -8.688 18.469 18.609 1 66.06 339 GLU B N 1
ATOM 5810 C CA . GLU B 1 339 ? -7.445 17.781 18.953 1 66.06 339 GLU B CA 1
ATOM 5811 C C . GLU B 1 339 ? -7.684 16.688 20 1 66.06 339 GLU B C 1
ATOM 5813 O O . GLU B 1 339 ? -8.602 16.781 20.812 1 66.06 339 GLU B O 1
ATOM 5818 N N . LYS B 1 340 ? -7.105 15.57 19.75 1 67.88 340 LYS B N 1
ATOM 5819 C CA . LYS B 1 340 ? -7.129 14.516 20.766 1 67.88 340 LYS B CA 1
ATOM 5820 C C . LYS B 1 340 ? -5.746 14.312 21.375 1 67.88 340 LYS B C 1
ATOM 5822 O O . LYS B 1 340 ? -4.75 14.219 20.656 1 67.88 340 LYS B O 1
ATOM 5827 N N . ARG B 1 341 ? -5.758 14.289 22.719 1 71.06 341 ARG B N 1
ATOM 5828 C CA . ARG B 1 341 ? -4.527 14.016 23.453 1 71.06 341 ARG B CA 1
ATOM 5829 C C . ARG B 1 341 ? -4.195 12.531 23.438 1 71.06 341 ARG B C 1
ATOM 5831 O O . ARG 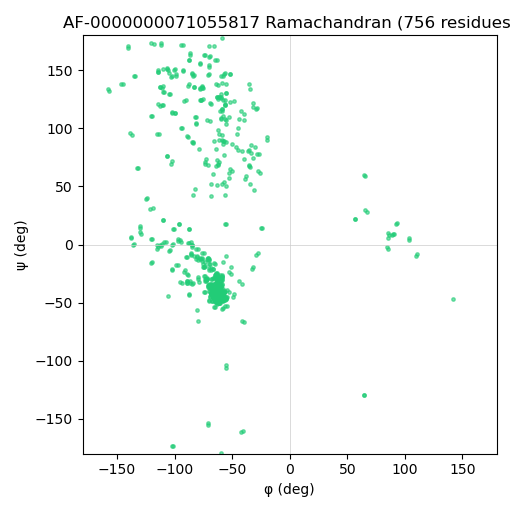B 1 341 ? -5.082 11.688 23.578 1 71.06 341 ARG B O 1
ATOM 5838 N N . ILE B 1 342 ? -3.061 12.242 23 1 73.69 342 ILE B N 1
ATOM 5839 C CA . ILE B 1 342 ? -2.539 10.883 23.094 1 73.69 342 ILE B CA 1
ATOM 5840 C C . ILE B 1 342 ? -1.535 10.789 24.234 1 73.69 342 ILE B C 1
ATOM 5842 O O . ILE B 1 342 ? -0.61 11.602 24.328 1 73.69 342 ILE B O 1
ATOM 5846 N N . LYS B 1 343 ? -1.845 10.086 25.234 1 64.38 343 LYS B N 1
ATOM 5847 C CA . LYS B 1 343 ? -0.946 9.961 26.375 1 64.38 343 LYS B CA 1
ATOM 5848 C C . LYS B 1 343 ? 0.417 9.43 25.953 1 64.38 343 LYS B C 1
ATOM 5850 O O . LYS B 1 343 ? 0.515 8.328 25.406 1 64.38 343 LYS B O 1
ATOM 5855 N N . GLY B 1 344 ? 1.302 10.25 25.609 1 57.5 344 GLY B N 1
ATOM 5856 C CA . GLY B 1 344 ? 2.686 9.836 25.438 1 57.5 344 GLY B CA 1
ATOM 5857 C C . GLY B 1 344 ? 3.379 9.516 26.75 1 57.5 344 GLY B C 1
ATOM 5858 O O . GLY B 1 344 ? 2.754 8.992 27.672 1 57.5 344 GLY B O 1
ATOM 5859 N N . SER B 1 345 ? 4.715 9.656 26.797 1 57.22 345 SER B N 1
ATOM 5860 C CA . SER B 1 345 ? 5.391 9.578 28.094 1 57.22 345 SER B CA 1
ATOM 5861 C C . SER B 1 345 ? 4.875 10.648 29.047 1 57.22 345 SER B C 1
ATOM 5863 O O . SER B 1 345 ? 4.246 11.617 28.625 1 57.22 345 SER B O 1
ATOM 5865 N N . GLU B 1 346 ? 4.77 10.438 30.281 1 56 346 GLU B N 1
ATOM 5866 C CA . GLU B 1 346 ? 4.262 11.266 31.375 1 56 346 GLU B CA 1
ATOM 5867 C C . GLU B 1 346 ? 4.512 12.742 31.109 1 56 346 GLU B C 1
ATOM 5869 O O . GLU B 1 346 ? 3.719 13.594 31.516 1 56 346 GLU B O 1
ATOM 5874 N N . SER B 1 347 ? 5.418 13.008 30.25 1 60.91 347 SER B N 1
ATOM 5875 C CA . SER B 1 347 ? 5.824 14.406 30.141 1 60.91 347 SER B CA 1
ATOM 5876 C C . SER B 1 347 ? 5.461 14.977 28.766 1 60.91 347 SER B C 1
ATOM 5878 O O . SER B 1 347 ? 5.57 16.188 28.547 1 60.91 347 SER B O 1
ATOM 5880 N N . GLU B 1 348 ? 4.883 14.164 27.969 1 71.5 348 GLU B N 1
ATOM 5881 C CA . GLU B 1 348 ? 4.617 14.641 26.609 1 71.5 348 GLU B CA 1
ATOM 5882 C C . GLU B 1 348 ? 3.123 14.625 26.297 1 71.5 348 GLU B C 1
ATOM 5884 O O . GLU B 1 348 ? 2.5 13.562 26.281 1 71.5 348 GLU B O 1
ATOM 5889 N N . LEU B 1 349 ? 2.531 15.766 26.172 1 80.25 349 LEU B N 1
ATOM 5890 C CA . LEU B 1 349 ? 1.148 15.836 25.703 1 80.25 349 LEU B CA 1
ATOM 5891 C C . LEU B 1 349 ? 1.081 15.797 24.188 1 80.25 349 LEU B C 1
ATOM 5893 O O . LEU B 1 349 ? 1.069 16.844 23.531 1 80.25 349 LEU B O 1
ATOM 5897 N N . CYS B 1 350 ? 1.029 14.617 23.656 1 86.25 350 CYS B N 1
ATOM 5898 C CA . CYS B 1 350 ? 1.021 14.414 22.203 1 86.25 350 CYS B CA 1
ATOM 5899 C C . CYS B 1 350 ? -0.364 14.688 21.625 1 86.25 350 CYS B C 1
ATOM 5901 O O . CYS B 1 350 ? -1.376 14.344 22.25 1 86.25 350 CYS B O 1
ATOM 5903 N N . LEU B 1 351 ? -0.406 15.406 20.562 1 87 351 LEU B N 1
ATOM 5904 C CA . LEU B 1 351 ? -1.641 15.766 19.875 1 87 351 LEU B CA 1
ATOM 5905 C C . LEU B 1 351 ? -1.802 14.953 18.594 1 87 351 LEU B C 1
ATOM 5907 O O . LEU B 1 351 ? -0.898 14.93 17.75 1 87 351 LEU B O 1
ATOM 5911 N N . ALA B 1 352 ? -2.939 14.344 18.422 1 85.12 352 ALA B N 1
ATOM 5912 C CA . ALA B 1 352 ? -3.178 13.43 17.312 1 85.12 352 ALA B CA 1
ATOM 5913 C C . ALA B 1 352 ? -3.133 14.164 15.969 1 85.12 352 ALA B C 1
ATOM 5915 O O . ALA B 1 352 ? -2.424 13.75 15.047 1 85.12 352 ALA B O 1
ATOM 5916 N N . HIS B 1 353 ? -3.904 15.203 15.852 1 86.5 353 HIS B N 1
ATOM 5917 C CA . HIS B 1 353 ? -3.957 15.953 14.602 1 86.5 353 HIS B CA 1
ATOM 5918 C C . HIS B 1 353 ? -2.586 16.516 14.234 1 86.5 353 HIS B C 1
ATOM 5920 O O . HIS B 1 353 ? -2.146 16.391 13.086 1 86.5 353 HIS B O 1
ATOM 5926 N N . ARG B 1 354 ? -1.918 17.125 15.227 1 90.19 354 ARG B N 1
ATOM 5927 C CA . ARG B 1 354 ? -0.602 17.703 14.992 1 90.19 354 ARG B CA 1
ATOM 5928 C C . ARG B 1 354 ? 0.402 16.641 14.562 1 90.19 354 ARG B C 1
ATOM 5930 O O . ARG B 1 354 ? 1.226 16.891 13.672 1 90.19 354 ARG B O 1
ATOM 5937 N N . THR B 1 355 ? 0.323 15.531 15.203 1 92.81 355 THR B N 1
ATOM 5938 C CA . THR B 1 355 ? 1.198 14.422 14.852 1 92.81 355 THR B CA 1
ATOM 5939 C C . THR B 1 355 ? 0.92 13.945 13.422 1 92.81 355 THR B C 1
ATOM 5941 O O . THR B 1 355 ? 1.85 13.648 12.672 1 92.81 355 THR B O 1
ATOM 5944 N N . ALA B 1 356 ? -0.315 13.961 13.047 1 92.56 356 ALA B N 1
ATOM 5945 C CA . ALA B 1 356 ? -0.705 13.531 11.711 1 92.56 356 ALA B CA 1
ATOM 5946 C C . ALA B 1 356 ? -0.19 14.5 10.648 1 92.56 356 ALA B C 1
ATOM 5948 O O . ALA B 1 356 ? 0.362 14.078 9.633 1 92.56 356 ALA B O 1
ATOM 5949 N N . VAL B 1 357 ? -0.399 15.758 10.836 1 94.44 357 VAL B N 1
ATOM 5950 C CA . VAL B 1 357 ? 0.008 16.719 9.82 1 94.44 357 VAL B CA 1
ATOM 5951 C C . VAL B 1 357 ? 1.532 16.781 9.742 1 94.44 357 VAL B C 1
ATOM 5953 O O . VAL B 1 357 ? 2.096 17 8.664 1 94.44 357 VAL B O 1
ATOM 5956 N N . ALA B 1 358 ? 2.223 16.625 10.891 1 96.81 358 ALA B N 1
ATOM 5957 C CA . ALA B 1 358 ? 3.68 16.547 10.867 1 96.81 358 ALA B CA 1
ATOM 5958 C C . ALA B 1 358 ? 4.152 15.367 10.031 1 96.81 358 ALA B C 1
ATOM 5960 O O . ALA B 1 358 ? 5.121 15.477 9.273 1 96.81 358 ALA B O 1
ATOM 5961 N N . LEU B 1 359 ? 3.48 14.297 10.234 1 97.31 359 LEU B N 1
ATOM 5962 C CA . LEU B 1 359 ? 3.807 13.086 9.492 1 97.31 359 LEU B CA 1
ATOM 5963 C C . LEU B 1 359 ? 3.678 13.32 7.988 1 97.31 359 LEU B C 1
ATOM 5965 O O . LEU B 1 359 ? 4.559 12.93 7.219 1 97.31 359 LEU B O 1
ATOM 5969 N N . ILE B 1 360 ? 2.641 13.977 7.551 1 97.25 360 ILE B N 1
ATOM 5970 C CA . ILE B 1 360 ? 2.408 14.242 6.137 1 97.25 360 ILE B CA 1
ATOM 5971 C C . ILE B 1 360 ? 3.447 15.234 5.621 1 97.25 360 ILE B C 1
ATOM 5973 O O . ILE B 1 360 ? 3.904 15.133 4.48 1 97.25 360 ILE B O 1
ATOM 5977 N N . ALA B 1 361 ? 3.805 16.156 6.453 1 98.12 361 ALA B N 1
ATOM 5978 C CA . ALA B 1 361 ? 4.844 17.109 6.074 1 98.12 361 ALA B CA 1
ATOM 5979 C C . ALA B 1 361 ? 6.184 16.406 5.867 1 98.12 361 ALA B C 1
ATOM 5981 O O . ALA B 1 361 ? 6.871 16.656 4.871 1 98.12 361 ALA B O 1
ATOM 5982 N N . MET B 1 362 ? 6.582 15.578 6.809 1 98.38 362 MET B N 1
ATOM 5983 C CA . MET B 1 362 ? 7.82 14.82 6.672 1 98.38 362 MET B CA 1
ATOM 5984 C C . MET B 1 362 ? 7.789 13.953 5.418 1 98.38 362 MET B C 1
ATOM 5986 O O . MET B 1 362 ? 8.789 13.852 4.699 1 98.38 362 MET B O 1
ATOM 5990 N N . GLN B 1 363 ? 6.621 13.406 5.164 1 98.06 363 GLN B N 1
ATOM 5991 C CA . GLN B 1 363 ? 6.477 12.578 3.969 1 98.06 363 GLN B CA 1
ATOM 5992 C C . GLN B 1 363 ? 6.703 13.398 2.703 1 98.06 363 GLN B C 1
ATOM 5994 O O . GLN B 1 363 ? 7.297 12.914 1.739 1 98.06 363 GLN B O 1
ATOM 5999 N N . SER B 1 364 ? 6.234 14.578 2.717 1 97.62 364 SER B N 1
ATOM 6000 C CA . SER B 1 364 ? 6.449 15.453 1.573 1 97.62 364 SER B CA 1
ATOM 6001 C C . SER B 1 364 ? 7.938 15.656 1.299 1 97.62 364 SER B C 1
ATOM 6003 O O . SER B 1 364 ? 8.367 15.633 0.145 1 97.62 364 SER B O 1
ATOM 6005 N N . PHE B 1 365 ? 8.719 15.875 2.283 1 98.12 365 PHE B N 1
ATOM 6006 C CA . PHE B 1 365 ? 10.156 16.031 2.127 1 98.12 365 PHE B CA 1
ATOM 6007 C C . PHE B 1 365 ? 10.797 14.734 1.658 1 98.12 365 PHE B C 1
ATOM 6009 O O . PHE B 1 365 ? 11.727 14.75 0.844 1 98.12 365 PHE B O 1
ATOM 6016 N N . LEU B 1 366 ? 10.359 13.609 2.246 1 98.06 366 LEU B N 1
ATOM 6017 C CA . LEU B 1 366 ? 10.875 12.328 1.797 1 98.06 366 LEU B CA 1
ATOM 6018 C C . LEU B 1 366 ? 10.688 12.156 0.292 1 98.06 366 LEU B C 1
ATOM 6020 O O . LEU B 1 366 ? 11.617 11.766 -0.416 1 98.06 366 LEU B O 1
ATOM 6024 N N . VAL B 1 367 ? 9.492 12.492 -0.197 1 97.19 367 VAL B N 1
ATOM 6025 C CA . VAL B 1 367 ? 9.195 12.406 -1.623 1 97.19 367 VAL B CA 1
ATOM 6026 C C . VAL B 1 367 ? 10.133 13.32 -2.4 1 97.19 367 VAL B C 1
ATOM 6028 O O . VAL B 1 367 ? 10.719 12.906 -3.408 1 97.19 367 VAL B O 1
ATOM 6031 N N . ARG B 1 368 ? 10.32 14.523 -1.906 1 96 368 ARG B N 1
ATOM 6032 C CA . ARG B 1 368 ? 11.203 15.484 -2.562 1 96 368 ARG B CA 1
ATOM 6033 C C . ARG B 1 368 ? 12.617 14.93 -2.701 1 96 368 ARG B C 1
ATOM 6035 O O . ARG B 1 368 ? 13.219 15.008 -3.773 1 96 368 ARG B O 1
ATOM 6042 N N . PHE B 1 369 ? 13.102 14.398 -1.706 1 96.62 369 PHE B N 1
ATOM 6043 C CA . PHE B 1 369 ? 14.484 13.922 -1.692 1 96.62 369 PHE B CA 1
ATOM 6044 C C . PHE B 1 369 ? 14.648 12.711 -2.598 1 96.62 369 PHE B C 1
ATOM 6046 O O . PHE B 1 369 ? 15.641 12.602 -3.328 1 96.62 369 PHE B O 1
ATOM 6053 N N . VAL B 1 370 ? 13.727 11.773 -2.543 1 96.44 370 VAL B N 1
ATOM 6054 C CA . VAL B 1 370 ? 13.805 10.602 -3.414 1 96.44 370 VAL B CA 1
ATOM 6055 C C . VAL B 1 370 ? 13.711 11.039 -4.875 1 96.44 370 VAL B C 1
ATOM 6057 O O . VAL B 1 370 ? 14.445 10.539 -5.727 1 96.44 370 VAL B O 1
ATOM 6060 N N . GLU B 1 371 ? 12.805 12.016 -5.184 1 94.19 371 GLU B N 1
ATOM 6061 C CA . GLU B 1 371 ? 12.688 12.555 -6.539 1 94.19 371 GLU B CA 1
ATOM 6062 C C . GLU B 1 371 ? 13.992 13.211 -6.988 1 94.19 371 GLU B C 1
ATOM 6064 O O . GLU B 1 371 ? 14.414 13.031 -8.133 1 94.19 371 GLU B O 1
ATOM 6069 N N . THR B 1 372 ? 14.578 13.914 -6.094 1 92.62 372 THR B N 1
ATOM 6070 C CA . THR B 1 372 ? 15.812 14.625 -6.414 1 92.62 372 THR B CA 1
ATOM 6071 C C . THR B 1 372 ? 16.953 13.641 -6.668 1 92.62 372 THR B C 1
ATOM 6073 O O . THR B 1 372 ? 17.734 13.82 -7.605 1 92.62 372 THR B O 1
ATOM 6076 N N . LEU B 1 373 ? 17.031 12.617 -5.895 1 93.69 373 LEU B N 1
ATOM 6077 C CA . LEU B 1 373 ? 18.172 11.711 -5.934 1 93.69 373 LEU B CA 1
ATOM 6078 C C . LEU B 1 373 ? 17.969 10.625 -6.988 1 93.69 373 LEU B C 1
ATOM 6080 O O . LEU B 1 373 ? 18.922 10.203 -7.645 1 93.69 373 LEU B O 1
ATOM 6084 N N . TYR B 1 374 ? 16.688 10.242 -7.203 1 93.25 374 TYR B N 1
ATOM 6085 C CA . TYR B 1 374 ? 16.5 9.023 -7.988 1 93.25 374 TYR B CA 1
ATOM 6086 C C . TYR B 1 374 ? 15.398 9.203 -9.023 1 93.25 374 TYR B C 1
ATOM 6088 O O . TYR B 1 374 ? 15.117 8.297 -9.805 1 93.25 374 TYR B O 1
ATOM 6096 N N . GLY B 1 375 ? 14.75 10.367 -9.117 1 87.12 375 GLY B N 1
ATOM 6097 C CA . GLY B 1 375 ? 13.648 10.625 -10.031 1 87.12 375 GLY B CA 1
ATOM 6098 C C . GLY B 1 375 ? 14.086 10.68 -11.484 1 87.12 375 GLY B C 1
ATOM 6099 O O . GLY B 1 375 ? 15.289 10.68 -11.781 1 87.12 375 GLY B O 1
ATOM 6100 N N . LEU B 1 376 ? 13.141 10.523 -12.438 1 69.19 376 LEU B N 1
ATOM 6101 C CA . LEU B 1 376 ? 13.375 10.422 -13.875 1 69.19 376 LEU B CA 1
ATOM 6102 C C . LEU B 1 376 ? 13.977 11.703 -14.43 1 69.19 376 LEU B C 1
ATOM 6104 O O . LEU B 1 376 ? 14.688 11.68 -15.438 1 69.19 376 LEU B O 1
ATOM 6108 N N . HIS B 1 377 ? 13.672 12.859 -14.008 1 57.94 377 HIS B N 1
ATOM 6109 C CA . HIS B 1 377 ? 14.211 14.078 -14.602 1 57.94 377 HIS B CA 1
ATOM 6110 C C . HIS B 1 377 ? 15.719 14.156 -14.438 1 57.94 377 HIS B C 1
ATOM 6112 O O . HIS B 1 377 ? 16.391 14.914 -15.141 1 57.94 377 HIS B O 1
ATOM 6118 N N . ASN B 1 378 ? 16.344 13.547 -13.508 1 45 378 ASN B N 1
ATOM 6119 C CA . ASN B 1 378 ? 17.781 13.688 -13.289 1 45 378 ASN B CA 1
ATOM 6120 C C . ASN B 1 378 ? 18.578 12.812 -14.25 1 45 378 ASN B C 1
ATOM 6122 O O . ASN B 1 378 ? 19.812 12.797 -14.211 1 45 378 ASN B O 1
ATOM 6126 N N . GLN B 1 379 ? 18.078 11.898 -15.016 1 39.72 379 GLN B N 1
ATOM 6127 C CA . GLN B 1 379 ? 18.922 11.133 -15.922 1 39.72 379 GLN B CA 1
ATOM 6128 C C . GLN B 1 379 ? 19.109 11.859 -17.25 1 39.72 379 GLN B C 1
ATOM 6130 O O . GLN B 1 379 ? 19.688 11.32 -18.188 1 39.72 379 GLN B O 1
ATOM 6135 N N . SER B 1 380 ? 18.406 13.008 -17.562 1 32.06 380 SER B N 1
ATOM 6136 C CA . SER B 1 380 ? 19.062 13.602 -18.719 1 32.06 380 SER B CA 1
ATOM 6137 C C . SER B 1 380 ? 20.391 14.258 -18.328 1 32.06 380 SER B C 1
ATOM 6139 O O . SER B 1 380 ? 20.484 14.883 -17.266 1 32.06 380 SER B O 1
#

Sequence (760 aa):
MFGGFRVCPFRFLVCLFCVVLSPKQLVVAHWQESVLVTVEPQNTPVPYLDHIKDLLNAVIDGIERTLTFLLNNVNEINLDGIIGPSDVEGSTNALLVRYWQRMPYSLVRNLIRIRQLAHAVGEAGIRVVSEKMPFYYSRVYHQVQPYSWALYRPPGELNYSLKWTESGKKDDFEEKVSDDCMHELINKSEDGRCSVSPQCWQMVTSDQRCGYSLTHQVIYILTGINSGCLEDLEYLSKLTTPERSLDKLLQTLCTRIMIEANHIAAAEFALEYRDLFMEQIGVCGEAGFVDQTELSWLEKILSWQAPSGCYYQFDHENLSPENFKPHMYGSYRRRKRAEKRIKGSESELCLAHRTAVALIAMQSFLVRFVETLYGLHNQSMFGGFRVCPFRFLVCLFCVVLSPKQLVVAHWQESVLVTVEPQNTPVPYLDHIKDLLNAVIDGIERTLTFLLNNVNEINLDGIIGPSDVEGSTNALLVRYWQRMPYSLVRNLIRIRQLAHAVGEAGIRVVSEKMPFYYSRVYHQVQPYSWALYRPPGELNYSLKWTESGKKDDFEEKVSDDCMHELINKSEDGRCSVSPQCWQMVTSDQRCGYSLTHQVIYILTGINSGCLEDLEYLSKLTTPERSLDKLLQTLCTRIMIEANHIAAAEFALEYRDLFMEQIGVCGEAGFVDQTELSWLEKILSWQAPSGCYYQFDHENLSPENFKPHMYGSYRRRKRAEKRIKGSESELCLAHRTAVALIAMQSFLVRFVETLYGLHNQS

Organism: Fasciola hepatica (NCBI:txid6192)

Nearest PDB structures (foldseek):
  7oye-assembly1_A  TM=2.919E-01  e=5.943E+00  Gallus gallus
  7rxc-assembly1_K  TM=2.859E-01  e=5.943E+00  Gallus gallus
  8apy-assembly1_A  TM=2.969E-01  e=8.682E+00  Gallus gallus
  7rxc-assembly1_K  TM=2.858E-01  e=3.456E+00  Gallus gallus
  8apy-assembly1_A  TM=2.968E-01  e=3.762E+00  Gallus gallus

pLDDT: mean 79.98, std 23.6, range [19.19, 98.62]

Solvent-accessible surface area (backbone atoms only — not comparable to full-atom values): 41846 Å² total; per-residue (Å²): 138,84,77,82,83,79,79,76,80,76,81,78,78,78,80,80,78,69,82,71,72,74,78,66,79,78,66,73,66,72,68,63,73,71,70,73,66,66,73,51,84,59,85,69,52,68,68,56,56,53,50,46,51,52,48,44,53,52,44,52,50,50,49,47,33,28,42,53,38,46,47,75,42,33,88,53,46,54,73,51,42,24,36,20,30,23,40,45,24,15,47,44,46,36,49,40,33,74,32,46,90,65,46,58,56,68,56,43,34,51,48,51,49,48,28,52,46,18,45,52,31,24,54,54,27,48,57,45,34,48,68,78,36,44,69,59,34,72,53,47,47,72,58,42,35,91,55,30,46,25,64,56,48,70,80,51,78,70,55,84,83,59,86,77,71,65,77,94,37,41,67,72,62,45,62,43,59,55,45,52,46,54,37,32,48,69,52,51,47,95,86,57,46,48,51,77,50,70,68,51,52,49,63,47,68,50,90,54,46,22,72,66,33,39,52,46,29,53,50,47,52,52,47,29,45,47,59,41,25,43,58,51,50,36,53,50,23,46,73,72,40,97,62,46,28,47,68,49,43,52,32,51,53,41,32,53,46,49,53,52,43,50,51,40,54,73,59,67,50,47,75,92,44,43,58,56,43,28,36,45,48,13,56,30,18,64,69,7,44,34,78,79,61,57,73,66,56,52,56,52,55,59,68,57,44,41,95,69,24,38,27,43,72,54,90,87,56,84,71,63,71,78,29,53,46,69,67,39,76,69,43,56,68,87,74,80,56,64,40,45,70,29,88,52,62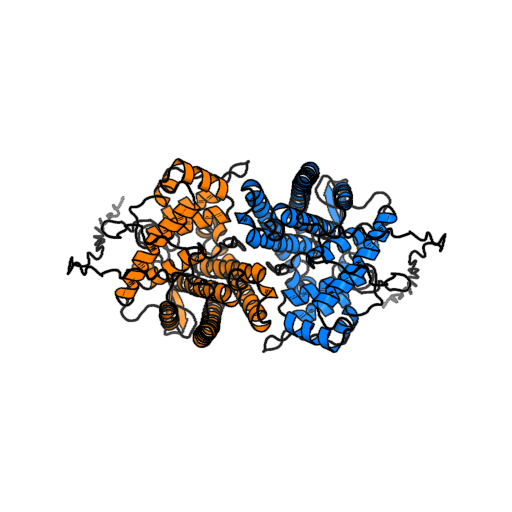,97,84,40,59,19,30,30,41,50,30,15,30,44,44,31,23,47,44,20,50,47,52,36,43,49,44,67,74,49,32,78,80,67,75,102,141,83,82,80,85,82,81,78,81,81,80,77,80,77,81,79,74,70,79,71,71,72,80,66,77,79,65,70,66,72,68,61,73,71,71,72,67,68,73,54,88,57,85,70,52,70,67,56,56,52,50,47,52,52,50,42,54,52,42,52,50,51,49,48,34,27,42,50,38,46,47,77,41,32,89,54,47,53,73,50,42,24,36,22,30,23,40,46,23,16,48,44,45,36,50,39,34,75,34,46,90,65,45,59,56,69,58,45,34,50,48,51,50,48,27,50,46,18,44,51,30,25,55,54,26,48,56,45,36,48,68,77,37,45,71,56,33,72,53,48,47,72,58,42,36,92,55,30,46,24,65,56,47,70,78,49,78,70,55,83,83,60,88,78,72,65,79,91,36,39,66,73,61,46,60,43,59,55,45,54,46,54,36,33,47,69,52,52,47,94,87,57,45,48,52,77,51,70,70,49,51,49,63,47,67,49,87,54,47,23,72,66,34,39,52,47,29,53,51,48,52,52,46,27,46,47,60,40,24,45,57,51,49,36,52,50,24,44,74,71,41,96,60,46,28,48,68,49,42,52,32,52,55,40,34,53,45,49,54,51,41,49,52,39,53,75,60,67,50,45,76,91,44,44,58,57,43,27,36,45,47,13,54,30,20,64,69,8,44,34,77,80,62,59,73,67,55,52,56,50,55,60,68,56,44,40,94,69,26,39,25,44,74,53,90,87,55,84,71,63,71,77,30,54,44,64,70,45,63,74,43,53,68,84,74,84,60,67,39,43,71,30,87,50,62,98,84,40,58,19,29,31,42,49,30,16,29,43,45,32,23,47,43,21,50,47,50,36,44,48,43,68,76,51,31,77,78,65,74,102

Secondary structure (DSSP, 8-state):
----------------------------------------S----HHHHHHHHHHHHHHHHHHHHHHHHHHHTGGG--THHHHHHHHHHHHHHHHHHHHGGGS-HHHHHHHHHHHHHHHHHHHHHHHHHHHH-HHHHHHHGGGTSTTTT----------TTS----TT-B----HHHHHHHHHHTT-B-TTS-B---HHHHHHHH-SSB-HHHHHHHHHHHHHHHHTT-HHHHHHHHHHHSTT-SHHHHHHHHHHHHHHHHHHHHHTT--HHHHHHHHHHHHHHHHTT--TTS-HHHHHHHHHTB-TTSSBBPPTT----GGGG-GGGTT---S-S----EEE-STT-EEEHHHHHHHHHHHHHHHHHHHHHHH-GGGG-/----------------------------------------S----HHHHHHHHHHHHHHHHHHHHHHHHHHHTGGG--THHHHHHHHHHHHHHHHHHHHGGGS-HHHHHHHHHHHHHHHHHHHHHHHHHHHH-HHHHHHHGGGTSTTTT----------TT-----TT-B----HHHHHHHHHHTT-B-TTS-B---HHHHHHHH-SSB-HHHHHHHHHHHHHHHHTT-HHHHHHHHHHHSTT-SHHHHHHHHHHHHHHHHHHHHHTT--HHHHHHHHHHHHHHHHTT--TTS-HHHHHHHHHTB-TTSSBBPPTT----GGGG-STTTT---S-S----EEE-STT-EEEHHHHHHHHHHHHHHHHHHHHHHH-GGGG-

Radius of gyration: 28.68 Å; Cα contacts (8 Å, |Δi|>4): 1031; chains: 2; bounding box: 75×105×79 Å

Foldseek 3Di:
DPDDPPPPPPPPCVDPCPPPPPPPDPPVPVPPDPPPCPVPLDCPDPVVLVVLVVLLVLLLVLLVLLLVLLLVQLLQFEPLLQLLLLQLLQLLVLLCVAFVVQDPVVVNVSSVVSNVSSVSSLVSNLVNHCVPPVPVCVLCVCSRDHQLLNDADAADDADLVDDDDLPQADADDQPVVLSNQLSQLQDADPVREGDHDPVSLCQLQPSRHDFPSLLSSLVSLSSNVSNSNLVVQLVCCLVPPPLNGPLSSLSHSLSNLVVVLVVCVVVVNPLVCVLSNLLSLLSNLSSNHLVSDDSVNSVVLSVQADPSSAHARDVPDDDDPVLDPVCCSVVSDDDDHNWGFRDDPPVGRGTSNSRSSSSSNSSSSSSVSSCVVGNPVSPD/DPPDDDPPPPPPPPPPCPPPPPPPDVPVPVPPPPPPCPVPLDPPDPVVLVVLVVLLVLLLVLLVLLLVLCLVQLLQFEPLLQLLLQQLLQLLVLLCVAFVVQDDVVVNVSSVVSNVSSVSSLVSNLVNHCVPPVPVCVLCVCSRDHQLLNDADAADDADLVDDDDLPQADADDQPVVLSNQLSQLQDADPVREGDHDPVSVCQLQPRRHDQPSLLSSLVSLSSNVSNSHLVVQLVCCLPPPPLNGPLSSLSHSLSNLVVVLVVCVVVVNPLVCVLSNLLSLLSNLSSNHLVSDDSVNSVVLSVQADPSSAHARDVPDDDDPVLDPVVVSPVSPDDDHNWGFRDDPPVGRGTSNSRSSSSSNSSSSSSVSSCVVGNPVSPD